Protein AF-0000000074094609 (afdb_homodimer)

Sequence (442 aa):
MKEGEVKQEKQNAVTAPESVFFVTTCVHSQVLPESFWPDLRCIIVVLEESEKDVGSSDGMRRSVQTSELLQYRSTAVVPERIRRLIHAYESRNFSEFGRVVMAESNQLHAVCMDSFPPLKYMSDASWQVIRVVDEFNAEDRIRAAYTFDAGPNACIFLEEKNVPVFLEQLCRQFVVAPEIVTSLSSSGDVRLSTLVAPPKSTFSVRNIIVSRVGGSPRVVGMKEGEVKQEKQNAVTAPESVFFVTTCVHSQVLPESFWPDLRCIIVVLEESEKDVGSSDGMRRSVQTSELLQYRSTAVVPERIRRLIHAYESRNFSEFGRVVMAESNQLHAVCMDSFPPLKYMSDASWQVIRVVDEFNAEDRIRAAYTFDAGPNACIFLEEKNVPVFLEQLCRQFVVAPEIVTSLSSSGDVRLSTLVAPPKSTFSVRNIIVSRVGGSPRVVG

Foldseek 3Di:
DPPPPPPPPPPPLPQQLFLVCLLCVLCVVPQAALVQAVQKKKKKFAFDFDDFPDDSVVLSVQLVPFFPLSVCCSPPPSVVLSVQLSVCSNVVVVQSNQVSSQVSQVVSQVSQCRGVVHGDAADPVLVLVVVLQPVVCPPPRRAKHWHDGSHHMIMIMGGNVCQQVSVLSVLQAAPEDPVQVVVCVVVVRYPPPPSPDDHPDDTHTPHMDMDRPNDDPPPPD/DPPDPPPPPPPPLPALAWLVCLLCVLCVVPQAALVQAVQKKKKKFAFDFDDFPDDPVVLSVQLVPFFPLRVCCSPPPSVVLSVQLSVCSNVVVVQSNQVSSQVSQVVSQVSQCRGVVHGDAADPVLVLVVVLQPVVCPPPRRAKHWHGTSHHMIMIMGGNVCQQVSVLSVLQAAPEDPVQVVVCVVVVRYPPPPSPDDHPDDTHTPHMDMDRPNDDPPPPD

Nearest PDB structures (foldseek):
  3f0n-assembly1_B  TM=8.708E-01  e=5.123E-19  Mus musculus
  3d4j-assembly1_A  TM=8.518E-01  e=7.035E-19  Homo sapiens
  3d4j-assembly1_B  TM=8.523E-01  e=1.413E-18  Homo sapiens
  6n10-assembly1_A-2  TM=8.580E-01  e=4.629E-17  Arabidopsis thaliana
  1fi4-assembly1_A-2  TM=7.997E-01  e=1.615E-15  Saccharomyces cerevisiae

Organism: Heligmosomoides polygyrus (NCBI:txid6339)

Radius of gyration: 24.65 Å; Cα contacts (8 Å, |Δi|>4): 682; chains: 2; bounding box: 65×79×46 Å

InterPro domains:
  IPR036554 GHMP kinase, C-terminal domain superfamily [G3DSA:3.30.70.890] (33-220)
  IPR036554 GHMP kinase, C-terminal domain superfamily [SSF55060] (40-219)
  IPR041431 Mvd1, C-terminal [PF18376] (42-220)

Structure (mmCIF, N/CA/C/O backbone):
data_AF-0000000074094609-model_v1
#
loop_
_entity.id
_entity.type
_entity.pdbx_description
1 polymer 'MDD_C domain-containing protein'
#
loop_
_atom_site.group_PDB
_atom_site.id
_atom_site.type_symbol
_atom_site.label_atom_id
_atom_site.label_alt_id
_atom_site.label_comp_id
_atom_site.label_asym_id
_atom_site.label_entity_id
_atom_site.label_seq_id
_atom_site.pdbx_PDB_ins_code
_atom_site.Cartn_x
_atom_site.Cartn_y
_atom_site.Cartn_z
_atom_site.occupancy
_atom_site.B_iso_o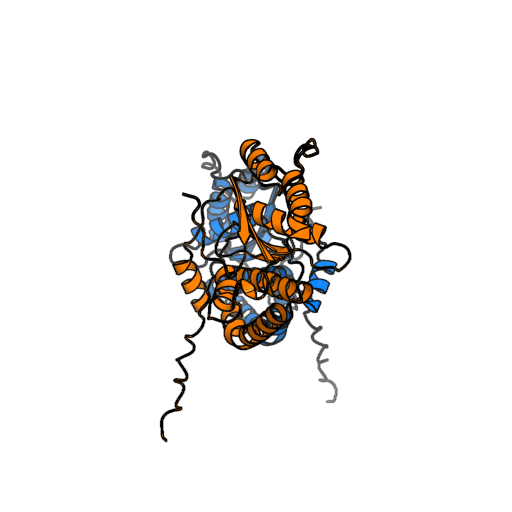r_equiv
_atom_site.auth_seq_id
_atom_site.auth_comp_id
_atom_site.auth_asym_id
_atom_site.auth_atom_id
_atom_site.pdbx_PDB_model_num
ATOM 1 N N . MET A 1 1 ? -34.438 -42.5 12.367 1 21.5 1 MET A N 1
ATOM 2 C CA . MET A 1 1 ? -34.562 -41.5 11.297 1 21.5 1 MET A CA 1
ATOM 3 C C . MET A 1 1 ? -33.875 -40.188 11.672 1 21.5 1 MET A C 1
ATOM 5 O O . MET A 1 1 ? -33.969 -39.219 10.945 1 21.5 1 MET A O 1
ATOM 9 N N . LYS A 1 2 ? -33.781 -39.844 12.961 1 30.11 2 LYS A N 1
ATOM 10 C CA . LYS A 1 2 ? -33.438 -38.594 13.625 1 30.11 2 LYS A CA 1
ATOM 11 C C . LYS A 1 2 ? -32 -38.188 13.273 1 30.11 2 LYS A C 1
ATOM 13 O O . LYS A 1 2 ? -31.453 -37.25 13.883 1 30.11 2 LYS A O 1
ATOM 18 N N . GLU A 1 3 ? -31.188 -38.938 1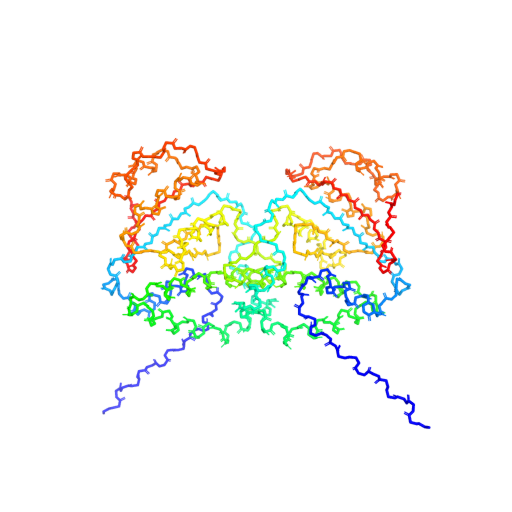2.727 1 24.72 3 GLU A N 1
ATOM 19 C CA . GLU A 1 3 ? -29.719 -38.969 12.773 1 24.72 3 GLU A CA 1
ATOM 20 C C . GLU A 1 3 ? -29.109 -37.781 12.023 1 24.72 3 GLU A C 1
ATOM 22 O O . GLU A 1 3 ? -27.891 -37.625 12.008 1 24.72 3 GLU A O 1
ATOM 27 N N . GLY A 1 4 ? -29.766 -37.312 11.031 1 28.28 4 GLY A N 1
ATOM 28 C CA . GLY A 1 4 ? -29.094 -36.594 9.969 1 28.28 4 GLY A CA 1
ATOM 29 C C . GLY A 1 4 ? -28.656 -35.188 10.391 1 28.28 4 GLY A C 1
ATOM 30 O O . GLY A 1 4 ? -28.5 -34.312 9.547 1 28.28 4 GLY A O 1
ATOM 31 N N . GLU A 1 5 ? -28.781 -34.781 11.617 1 27.95 5 GLU A N 1
ATOM 32 C CA . GLU A 1 5 ? -28.594 -33.375 11.969 1 27.95 5 GLU A CA 1
ATOM 33 C C . GLU A 1 5 ? -27.172 -32.906 11.688 1 27.95 5 GLU A C 1
ATOM 35 O O . GLU A 1 5 ? -26.25 -33.219 12.445 1 27.95 5 GLU A O 1
ATOM 40 N N . VAL A 1 6 ? -26.688 -33 10.477 1 30.77 6 VAL A N 1
ATOM 41 C CA . VAL A 1 6 ? -25.375 -32.5 10.125 1 30.77 6 VAL A CA 1
ATOM 42 C C . VAL A 1 6 ? -25.156 -31.125 10.773 1 30.77 6 VAL A C 1
ATOM 44 O O . VAL A 1 6 ? -26 -30.234 10.656 1 30.77 6 VAL A O 1
ATOM 47 N N . LYS A 1 7 ? -24.344 -31.062 11.828 1 30.17 7 LYS A N 1
ATOM 48 C CA . LYS A 1 7 ? -23.844 -29.969 12.641 1 30.17 7 LYS A CA 1
ATOM 49 C C . LYS A 1 7 ? -23.469 -28.766 11.766 1 30.17 7 LYS A C 1
ATOM 51 O O . LYS A 1 7 ? -22.703 -28.906 10.82 1 30.17 7 LYS A O 1
ATOM 56 N N . GLN A 1 8 ? -24.344 -27.875 11.461 1 28.2 8 GLN A N 1
ATOM 57 C CA . GLN A 1 8 ? -24.125 -26.516 10.992 1 28.2 8 GLN A CA 1
ATOM 58 C C . GLN A 1 8 ? -22.938 -25.875 11.711 1 28.2 8 GLN A C 1
ATOM 60 O O . GLN A 1 8 ? -23.016 -25.562 12.898 1 28.2 8 GLN A O 1
ATOM 65 N N . GLU A 1 9 ? -21.797 -26.594 11.766 1 30.22 9 GLU A N 1
ATOM 66 C CA . GLU A 1 9 ? -20.625 -25.984 12.391 1 30.22 9 GLU A CA 1
ATOM 67 C C . GLU A 1 9 ? -20.609 -24.484 12.188 1 30.22 9 GLU A C 1
ATOM 69 O O . GLU A 1 9 ? -21 -23.984 11.125 1 30.22 9 GLU A O 1
ATOM 74 N N . LYS A 1 10 ? -20.766 -23.734 13.211 1 31.27 10 LYS A N 1
ATOM 75 C CA . LYS A 1 10 ? -20.516 -22.312 13.359 1 31.27 10 LYS A CA 1
ATOM 76 C C . LYS A 1 10 ? -19.375 -21.859 12.445 1 31.27 10 LYS A C 1
ATOM 78 O O . LYS A 1 10 ? -18.25 -22.344 12.562 1 31.27 10 LYS A O 1
ATOM 83 N N . GLN A 1 11 ? -19.531 -21.766 11.148 1 30.47 11 GLN A N 1
ATOM 84 C CA . GLN A 1 11 ? -18.641 -21.062 10.219 1 30.47 11 GLN A CA 1
ATOM 85 C C . GLN A 1 11 ? -17.922 -19.922 10.914 1 30.47 11 GLN A C 1
ATOM 87 O O . GLN A 1 11 ? -18.531 -18.938 11.336 1 30.47 11 GLN A O 1
ATOM 92 N N . ASN A 1 12 ? -17.062 -20.188 11.805 1 31.78 12 ASN A N 1
ATOM 93 C CA . ASN A 1 12 ? -16.172 -19.234 12.445 1 31.78 12 ASN A CA 1
ATOM 94 C C . ASN A 1 12 ? -15.945 -18 11.562 1 31.78 12 ASN A C 1
ATOM 96 O O . ASN A 1 12 ? -15.82 -18.125 10.344 1 31.78 12 ASN A O 1
ATOM 100 N N . ALA A 1 13 ? -16.469 -16.891 11.953 1 33.03 13 ALA A N 1
ATOM 101 C CA . ALA A 1 13 ? -16.172 -15.578 11.375 1 33.03 13 ALA A CA 1
ATOM 102 C C . ALA A 1 13 ? -14.75 -15.531 10.828 1 33.03 13 ALA A C 1
ATOM 104 O O . ALA A 1 13 ? -13.781 -15.656 11.578 1 33.03 13 ALA A O 1
ATOM 105 N N . VAL A 1 14 ? -14.445 -16.234 9.781 1 35.38 14 VAL A N 1
ATOM 106 C CA . VAL A 1 14 ? -13.211 -16.016 9.031 1 35.38 14 VAL A CA 1
ATOM 107 C C . VAL A 1 14 ? -12.734 -14.578 9.234 1 35.38 14 VAL A C 1
ATOM 109 O O . VAL A 1 14 ? -13.25 -13.656 8.602 1 35.38 14 VAL A O 1
ATOM 112 N N . THR A 1 15 ? -12.672 -14.102 10.383 1 35.25 15 THR A N 1
ATOM 113 C CA . THR A 1 15 ? -12.148 -12.758 10.625 1 35.25 15 THR A CA 1
ATOM 114 C C . THR A 1 15 ? -10.773 -12.594 9.984 1 35.25 15 THR A C 1
ATOM 116 O O . THR A 1 15 ? -10.367 -11.477 9.664 1 35.25 15 THR A O 1
ATOM 119 N N . ALA A 1 16 ? -9.719 -13.43 10.516 1 36.06 16 ALA A N 1
ATOM 120 C CA . ALA A 1 16 ? -8.344 -12.992 10.289 1 36.06 16 ALA A CA 1
ATOM 121 C C . ALA A 1 16 ? -7.961 -13.117 8.82 1 36.06 16 ALA A C 1
ATOM 123 O O . ALA A 1 16 ? -8.031 -14.203 8.242 1 36.06 16 ALA A O 1
ATOM 124 N N . PRO A 1 17 ? -7.918 -12.047 8.023 1 42.38 17 PRO A N 1
ATOM 125 C CA . PRO A 1 17 ? -7.676 -11.648 6.637 1 42.38 17 PRO A CA 1
ATOM 126 C C . PRO A 1 17 ? -6.41 -12.273 6.059 1 42.38 17 PRO A C 1
ATOM 128 O O . PRO A 1 17 ? -5.969 -11.898 4.973 1 42.38 17 PRO A O 1
ATOM 131 N N . GLU A 1 18 ? -5.629 -13.148 6.633 1 47.31 18 GLU A N 1
ATOM 132 C CA . GLU A 1 18 ? -4.391 -13.352 5.883 1 47.31 18 GLU A CA 1
ATOM 133 C C . GLU A 1 18 ? -4.664 -14.039 4.551 1 47.31 18 GLU A C 1
ATOM 135 O O . GLU A 1 18 ? -5.453 -14.977 4.48 1 47.31 18 GLU A O 1
ATOM 140 N N . SER A 1 19 ? -4.418 -13.43 3.496 1 51.69 19 SER A N 1
ATOM 141 C CA . SER A 1 19 ? -4.602 -13.852 2.111 1 51.69 19 SER A CA 1
ATOM 142 C C . SER A 1 19 ? -4.219 -15.32 1.922 1 51.69 19 SER A C 1
ATOM 144 O O . SER A 1 19 ? -4.953 -16.078 1.288 1 51.69 19 SER A O 1
ATOM 146 N N . VAL A 1 20 ? -2.938 -15.727 2.383 1 51.03 20 VAL A N 1
ATOM 147 C CA . VAL A 1 20 ? -2.543 -17.125 2.248 1 51.03 20 VAL A CA 1
ATOM 148 C C . VAL A 1 20 ? -3.51 -18.016 3.029 1 51.03 20 VAL A C 1
ATOM 150 O O . VAL A 1 20 ? -3.881 -19.094 2.568 1 51.03 20 VAL A O 1
ATOM 153 N N . PHE A 1 21 ? -3.975 -17.469 4.102 1 53.97 21 PHE A N 1
ATOM 154 C CA . PHE A 1 21 ? -4.906 -18.203 4.945 1 53.97 21 PHE A CA 1
ATOM 155 C C . PHE A 1 21 ? -6.246 -18.375 4.242 1 53.97 21 PHE A C 1
ATOM 157 O O . PHE A 1 21 ? -6.883 -19.422 4.355 1 53.97 21 PHE A O 1
ATOM 164 N N . PHE A 1 22 ? -6.527 -17.344 3.508 1 58.66 22 PHE A N 1
ATOM 165 C CA . PHE A 1 22 ? -7.762 -17.469 2.744 1 58.66 22 PHE A CA 1
ATOM 166 C C . PHE A 1 22 ? -7.668 -18.609 1.746 1 58.66 22 PHE A C 1
ATOM 168 O O . PHE A 1 22 ? -8.562 -19.469 1.684 1 58.66 22 PHE A O 1
ATOM 175 N N . VAL A 1 23 ? -6.559 -18.484 0.983 1 59.75 23 VAL A N 1
ATOM 176 C CA . VAL A 1 23 ? -6.375 -19.547 -0.005 1 59.75 23 VAL A CA 1
ATOM 177 C C . VAL A 1 23 ? -6.285 -20.906 0.697 1 59.75 23 VAL A C 1
ATOM 179 O O . VAL A 1 23 ? -6.934 -21.859 0.287 1 59.75 23 VAL A O 1
ATOM 182 N N . THR A 1 24 ? -5.367 -20.828 1.754 1 54.12 24 THR A N 1
ATOM 183 C CA . THR A 1 24 ? -5.16 -22.094 2.443 1 54.12 24 THR A CA 1
ATOM 184 C C . THR A 1 24 ? -6.426 -22.516 3.178 1 54.12 24 THR A C 1
ATOM 186 O O . THR A 1 24 ? -6.785 -23.703 3.178 1 54.12 24 THR A O 1
ATOM 189 N N . THR A 1 25 ? -6.938 -21.578 3.898 1 54.84 25 THR A N 1
ATOM 190 C CA . THR A 1 25 ? -8.172 -21.938 4.586 1 54.84 25 THR A CA 1
ATOM 191 C C . THR A 1 25 ? -9.227 -22.406 3.592 1 54.84 25 THR A C 1
ATOM 193 O O . THR A 1 25 ? -9.93 -23.391 3.844 1 54.84 25 THR A O 1
ATOM 196 N N . CYS A 1 26 ? -9.25 -21.672 2.557 1 54.88 26 CYS A N 1
ATOM 197 C CA . CYS A 1 26 ? -10.219 -22.094 1.545 1 54.88 26 CYS A CA 1
ATOM 198 C C . CYS A 1 26 ? -9.852 -23.453 0.972 1 54.88 26 CYS A C 1
ATOM 200 O O . CYS A 1 26 ? -10.719 -24.312 0.795 1 54.88 26 CYS A O 1
ATOM 202 N N . VAL A 1 27 ? -8.523 -23.578 0.78 1 53.06 27 VAL A N 1
ATOM 203 C CA . VAL A 1 27 ? -8.086 -24.859 0.211 1 53.06 27 VAL A CA 1
ATOM 204 C C . VAL A 1 27 ? -8.188 -25.953 1.262 1 53.06 27 VAL A C 1
ATOM 206 O O . VAL A 1 27 ? -8.578 -27.078 0.949 1 53.06 27 VAL A O 1
ATOM 209 N N . HIS A 1 28 ? -7.695 -25.672 2.498 1 48.56 28 HIS A N 1
ATOM 210 C CA . HIS A 1 28 ? -7.746 -26.688 3.537 1 48.56 28 HIS A CA 1
ATOM 211 C C . HIS A 1 28 ? -9.18 -26.938 3.986 1 48.56 28 HIS A C 1
ATOM 213 O O . HIS A 1 28 ? -9.508 -28.047 4.414 1 48.56 28 HIS A O 1
ATOM 219 N N . SER A 1 29 ? -9.883 -25.875 4.547 1 46.28 29 SER A N 1
ATOM 220 C CA . SER A 1 29 ? -11.234 -26.156 5.023 1 46.28 29 SER A CA 1
ATOM 221 C C . SER A 1 29 ? -11.93 -27.203 4.164 1 46.28 29 SER A C 1
ATOM 223 O O . SER A 1 29 ? -13.117 -27.469 4.332 1 46.28 29 SER A O 1
ATOM 225 N N . GLN A 1 30 ? -11.227 -28.312 3.846 1 45.16 30 GLN A N 1
ATOM 226 C CA . GLN A 1 30 ? -11.656 -29.578 3.264 1 45.16 30 GLN A CA 1
ATOM 227 C C . GLN A 1 30 ? -11.727 -29.5 1.741 1 45.16 30 GLN A C 1
ATOM 229 O O . GLN A 1 30 ? -12.055 -30.469 1.07 1 45.16 30 GLN A O 1
ATOM 234 N N . VAL A 1 31 ? -11.727 -28.406 1.126 1 46.69 31 VAL A N 1
ATOM 235 C CA . VAL A 1 31 ? -12.391 -28.516 -0.168 1 46.69 31 VAL A CA 1
ATOM 236 C C . VAL A 1 31 ? -11.406 -29.047 -1.213 1 46.69 31 VAL A C 1
ATOM 238 O O . VAL A 1 31 ? -11.805 -29.734 -2.15 1 46.69 31 VAL A O 1
ATOM 241 N N . LEU A 1 32 ? -10.203 -28.688 -1.271 1 53.97 32 LEU A N 1
ATOM 242 C CA . LEU A 1 32 ? -9.664 -29.109 -2.559 1 53.97 32 LEU A CA 1
ATOM 243 C C . LEU A 1 32 ? -8.461 -30.031 -2.371 1 53.97 32 LEU A C 1
ATOM 245 O O . LEU A 1 32 ? -7.359 -29.562 -2.074 1 53.97 32 LEU A O 1
ATOM 249 N N . PRO A 1 33 ? -8.609 -31.312 -2.049 1 58.59 33 PRO A N 1
ATOM 250 C CA . PRO A 1 33 ? -7.531 -32.312 -1.955 1 58.59 33 PRO A CA 1
ATOM 251 C C . PRO A 1 33 ? -6.457 -32.094 -3.023 1 58.59 33 PRO A C 1
ATOM 253 O O . PRO A 1 33 ? -6.75 -31.609 -4.117 1 58.59 33 PRO A O 1
ATOM 256 N N . GLU A 1 34 ? -5.113 -32.188 -2.576 1 61.53 34 GLU A N 1
ATOM 257 C CA . GLU A 1 34 ? -4.012 -32.125 -3.531 1 61.53 34 GLU A CA 1
ATOM 258 C C . GLU A 1 34 ? -4.34 -32.938 -4.797 1 61.53 34 GLU A C 1
ATOM 260 O O . GLU A 1 34 ? -3.932 -32.531 -5.895 1 61.53 34 GLU A O 1
ATOM 265 N N . SER A 1 35 ? -5.055 -33.969 -4.566 1 68.12 35 SER A N 1
ATOM 266 C CA . SER A 1 35 ? -5.363 -34.844 -5.676 1 68.12 35 SER A CA 1
ATOM 267 C C . SER A 1 35 ? -6.254 -34.156 -6.707 1 68.12 35 SER A C 1
ATOM 269 O O . SER A 1 35 ? -6.328 -34.594 -7.859 1 68.12 35 SER A O 1
ATOM 271 N N . PHE A 1 36 ? -6.824 -33.094 -6.262 1 74.62 36 PHE A N 1
ATOM 272 C CA . PHE A 1 36 ? -7.766 -32.469 -7.184 1 74.62 36 PHE A CA 1
ATOM 273 C C . PHE A 1 36 ? -7.027 -31.719 -8.273 1 74.62 36 PHE A C 1
ATOM 275 O O . PHE A 1 36 ? -7.496 -31.641 -9.414 1 74.62 36 PHE A O 1
ATOM 282 N N . TRP A 1 37 ? -5.902 -31.156 -7.938 1 86.5 37 TRP A N 1
ATOM 283 C CA . TRP A 1 37 ? -5.098 -30.391 -8.891 1 86.5 37 TRP A CA 1
ATOM 284 C C . TRP A 1 37 ? -3.623 -30.766 -8.773 1 86.5 37 TRP A C 1
ATOM 286 O O . TRP A 1 37 ? -2.811 -29.953 -8.305 1 86.5 37 TRP A O 1
ATOM 296 N N . PRO A 1 38 ? -3.295 -31.906 -9.234 1 87.5 38 PRO A N 1
ATOM 297 C CA . PRO A 1 38 ? -1.969 -32.5 -8.992 1 87.5 38 PRO A CA 1
ATOM 298 C C . PRO A 1 38 ? -0.845 -31.656 -9.609 1 87.5 38 PRO A C 1
ATOM 300 O O . PRO A 1 38 ? 0.295 -31.703 -9.141 1 87.5 38 PRO A O 1
ATOM 303 N N . ASP A 1 39 ? -1.138 -30.875 -10.625 1 92.38 39 ASP A N 1
ATOM 304 C CA . ASP A 1 39 ? -0.096 -30.125 -11.328 1 92.38 39 ASP A CA 1
ATOM 305 C C . ASP A 1 39 ? 0.079 -28.734 -10.734 1 92.38 39 ASP A C 1
ATOM 307 O O . ASP A 1 39 ? 0.93 -27.953 -11.188 1 92.38 39 ASP A O 1
ATOM 311 N N . LEU A 1 40 ? -0.682 -28.406 -9.734 1 91.88 40 LEU A N 1
ATOM 312 C CA . LEU A 1 40 ? -0.553 -27.109 -9.094 1 91.88 40 LEU A CA 1
ATOM 313 C C . LEU A 1 40 ? 0.641 -27.078 -8.141 1 91.88 40 LEU A C 1
ATOM 315 O O . LEU A 1 40 ? 0.841 -28.016 -7.363 1 91.88 40 LEU A O 1
ATOM 319 N N . ARG A 1 41 ? 1.459 -26.047 -8.312 1 90.25 41 ARG A N 1
ATOM 320 C CA . ARG A 1 41 ? 2.646 -25.859 -7.484 1 90.25 41 ARG A CA 1
ATOM 321 C C . ARG A 1 41 ? 2.605 -24.516 -6.766 1 90.25 41 ARG A C 1
ATOM 323 O O . ARG A 1 41 ? 1.857 -23.625 -7.16 1 90.25 41 ARG A O 1
ATOM 330 N N . CYS A 1 42 ? 3.354 -24.453 -5.711 1 90.69 42 CYS A N 1
ATOM 331 C CA . CYS A 1 42 ? 3.564 -23.219 -4.961 1 90.69 42 CYS A CA 1
ATOM 332 C C . CYS A 1 42 ? 5.051 -22.938 -4.793 1 90.69 42 CYS A C 1
ATOM 334 O O . CYS A 1 42 ? 5.816 -23.812 -4.391 1 90.69 42 CYS A O 1
ATOM 336 N N 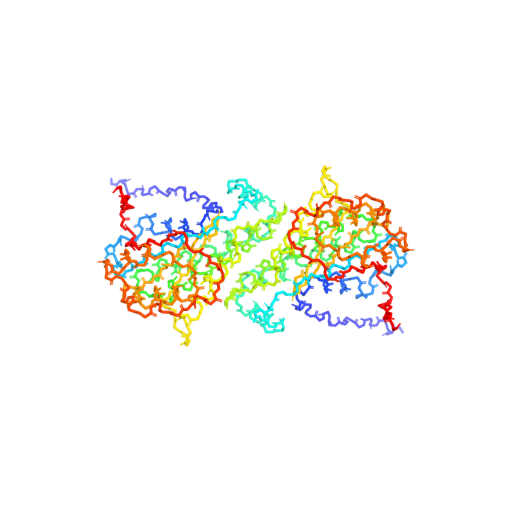. ILE A 1 43 ? 5.441 -21.75 -5.145 1 92.31 43 ILE A N 1
ATOM 337 C CA . ILE A 1 43 ? 6.801 -21.281 -4.906 1 92.31 43 ILE A CA 1
ATOM 338 C C . ILE A 1 43 ? 6.793 -20.234 -3.783 1 92.31 43 ILE A C 1
ATOM 340 O O . ILE A 1 43 ? 6.133 -19.203 -3.887 1 92.31 43 ILE A O 1
ATOM 344 N N . ILE A 1 44 ? 7.469 -20.531 -2.74 1 91.94 44 ILE A N 1
ATOM 345 C CA . ILE A 1 44 ? 7.648 -19.547 -1.671 1 91.94 44 ILE A CA 1
ATOM 346 C C . ILE A 1 44 ? 8.953 -18.781 -1.885 1 91.94 44 ILE A C 1
ATOM 348 O O . ILE A 1 44 ? 10.023 -19.391 -1.966 1 91.94 44 ILE A O 1
ATOM 352 N N . VAL A 1 45 ? 8.844 -17.547 -2.031 1 93.75 45 VAL A N 1
ATOM 353 C CA . VAL A 1 45 ? 10.008 -16.672 -2.166 1 93.75 45 VAL A CA 1
ATOM 354 C C . VAL A 1 45 ? 10.234 -15.914 -0.86 1 93.75 45 VAL A C 1
ATOM 356 O O . VAL A 1 45 ? 9.477 -15.008 -0.519 1 93.75 45 VAL A O 1
ATOM 359 N N . VAL A 1 46 ? 11.266 -16.281 -0.19 1 92.62 46 VAL A N 1
ATOM 360 C CA . VAL A 1 46 ? 11.617 -15.641 1.072 1 92.62 46 VAL A CA 1
ATOM 361 C C . VAL A 1 46 ? 12.531 -14.453 0.808 1 92.62 46 VAL A C 1
ATOM 363 O O . VAL A 1 46 ? 13.656 -14.617 0.341 1 92.62 46 VAL A O 1
ATOM 366 N N . LEU A 1 47 ? 12.023 -13.289 1.08 1 92.31 47 LEU A N 1
ATOM 367 C CA . LEU A 1 47 ? 12.734 -12.047 0.805 1 92.31 47 LEU A CA 1
ATOM 368 C C . LEU A 1 47 ? 13.461 -11.547 2.053 1 92.31 47 LEU A C 1
ATOM 370 O O . LEU A 1 47 ? 13.188 -12.016 3.162 1 92.31 47 LEU A O 1
ATOM 374 N N . GLU A 1 48 ? 14.391 -10.703 1.761 1 80.94 48 GLU A N 1
ATOM 375 C CA . GLU A 1 48 ? 15.102 -10.109 2.887 1 80.94 48 GLU A CA 1
ATOM 376 C C . GLU A 1 48 ? 14.172 -9.258 3.742 1 80.94 48 GLU A C 1
ATOM 378 O O . GLU A 1 48 ? 13.375 -8.477 3.217 1 80.94 48 GLU A O 1
ATOM 383 N N . GLU A 1 49 ? 14.133 -9.734 4.988 1 65.38 49 GLU A N 1
ATOM 384 C CA . GLU A 1 49 ? 13.172 -9.156 5.93 1 65.38 49 GLU A CA 1
ATOM 385 C C . GLU A 1 49 ? 13.492 -7.691 6.219 1 65.38 49 GLU A C 1
ATOM 387 O O . GLU A 1 49 ? 14.664 -7.316 6.316 1 65.38 49 GLU A O 1
ATOM 392 N N . SER A 1 50 ? 12.57 -6.91 5.887 1 60.66 50 SER A N 1
ATOM 393 C CA . SER A 1 50 ? 12.617 -5.605 6.535 1 60.66 50 SER A CA 1
ATOM 394 C C . SER A 1 50 ? 11.781 -5.594 7.812 1 60.66 50 SER A C 1
ATOM 396 O O . SER A 1 50 ? 10.883 -6.422 7.98 1 60.66 50 SER A O 1
ATOM 398 N N . GLU A 1 51 ? 12.305 -5.109 8.961 1 54.91 51 GLU A N 1
ATOM 399 C CA . GLU A 1 51 ? 11.625 -5.023 10.25 1 54.91 51 GLU A CA 1
ATOM 400 C C . GLU A 1 51 ? 10.156 -4.641 10.078 1 54.91 51 GLU A C 1
ATOM 402 O O . GLU A 1 51 ? 9.844 -3.697 9.352 1 54.91 51 GLU A O 1
ATOM 407 N N . LYS A 1 52 ? 9.25 -5.699 10.461 1 60.94 52 LYS A N 1
ATOM 408 C CA . LYS A 1 52 ? 7.832 -5.367 10.547 1 60.94 52 LYS A CA 1
ATOM 409 C C . LYS A 1 52 ? 7.582 -4.277 11.578 1 60.94 52 LYS A C 1
ATOM 411 O O . LYS A 1 52 ? 8.156 -4.309 12.672 1 60.94 52 LYS A O 1
ATOM 416 N N . ASP A 1 53 ? 6.906 -3.285 11.125 1 61.94 53 ASP A N 1
ATOM 417 C CA . ASP A 1 53 ? 6.59 -2.225 12.078 1 61.94 53 ASP A CA 1
ATOM 418 C C . ASP A 1 53 ? 5.621 -2.721 13.148 1 61.94 53 ASP A C 1
ATOM 420 O O . ASP A 1 53 ? 5.758 -2.381 14.328 1 61.94 53 ASP A O 1
ATOM 424 N N . VAL A 1 54 ? 4.586 -3.59 12.82 1 74.56 54 VAL A N 1
ATOM 425 C CA . VAL A 1 54 ? 3.525 -4.039 13.711 1 74.56 54 VAL A CA 1
ATOM 426 C C . VAL A 1 54 ? 3.256 -5.527 13.484 1 74.56 54 VAL A C 1
ATOM 428 O O . VAL A 1 54 ? 3.24 -5.996 12.344 1 74.56 54 VAL A O 1
ATOM 431 N N . GLY A 1 55 ? 3.199 -6.238 14.672 1 81.44 55 GLY A N 1
ATOM 432 C CA . GLY A 1 55 ? 2.838 -7.645 14.57 1 81.44 55 GLY A CA 1
ATOM 433 C C . GLY A 1 55 ? 1.49 -7.867 13.914 1 81.44 55 GLY A C 1
ATOM 434 O O . GLY A 1 55 ? 0.617 -7 13.961 1 81.44 55 GLY A O 1
ATOM 435 N N . SER A 1 56 ? 1.286 -8.984 13.383 1 80.06 56 SER A N 1
ATOM 436 C CA . SER A 1 56 ? 0.088 -9.297 12.609 1 80.06 56 SER A CA 1
ATOM 437 C C . SER A 1 56 ? -1.162 -9.234 13.484 1 80.06 56 SER A C 1
ATOM 439 O O . SER A 1 56 ? -2.178 -8.664 13.078 1 80.06 56 SER A O 1
ATOM 441 N N . SER A 1 57 ? -1.147 -9.82 14.617 1 81.5 57 SER A N 1
ATOM 442 C CA . SER A 1 57 ? -2.32 -9.828 15.484 1 81.5 57 SER A CA 1
ATOM 443 C C . SER A 1 57 ? -2.762 -8.414 15.836 1 81.5 57 SER A C 1
ATOM 445 O O . SER A 1 57 ? -3.945 -8.086 15.742 1 81.5 57 SER A O 1
ATOM 447 N N . ASP A 1 58 ? -1.822 -7.625 16.219 1 89.62 58 ASP A N 1
ATOM 448 C CA . ASP A 1 58 ? -2.123 -6.234 16.547 1 89.62 58 ASP A CA 1
ATOM 449 C C . ASP A 1 58 ? -2.584 -5.465 15.312 1 89.62 58 ASP A C 1
ATOM 451 O O . ASP A 1 58 ? -3.496 -4.637 15.398 1 89.62 58 ASP A O 1
ATOM 455 N N . GLY A 1 59 ? -1.964 -5.766 14.258 1 91.25 59 GLY A N 1
ATOM 456 C CA . GLY A 1 59 ? -2.357 -5.137 13.008 1 91.25 59 GLY A CA 1
ATOM 457 C C . GLY A 1 59 ? -3.785 -5.457 12.602 1 91.25 59 GLY A C 1
ATOM 458 O O . GLY A 1 59 ? -4.535 -4.562 12.203 1 91.25 59 GLY A O 1
ATOM 459 N N . MET A 1 60 ? -4.109 -6.66 12.82 1 87.94 60 MET A N 1
ATOM 460 C CA . MET A 1 60 ? -5.465 -7.086 12.484 1 87.94 60 MET A CA 1
ATOM 461 C C . MET A 1 60 ? -6.488 -6.414 13.383 1 87.94 60 MET A C 1
ATOM 463 O O . MET A 1 60 ? -7.535 -5.961 12.914 1 87.94 60 MET A O 1
ATOM 467 N N . ARG A 1 61 ? -6.215 -6.406 14.578 1 92.31 61 ARG A N 1
ATOM 468 C CA . ARG A 1 61 ? -7.117 -5.742 15.516 1 92.31 61 ARG A CA 1
ATOM 469 C C . ARG A 1 61 ? -7.312 -4.277 15.133 1 92.31 61 ARG A C 1
ATOM 471 O O . ARG A 1 61 ? -8.438 -3.771 15.164 1 92.31 61 ARG A O 1
ATOM 478 N N . ARG A 1 62 ? -6.242 -3.625 14.844 1 93.88 62 ARG A N 1
ATOM 479 C CA . ARG A 1 62 ? -6.305 -2.23 14.414 1 93.88 62 ARG A CA 1
ATOM 480 C C . ARG A 1 62 ? -7.172 -2.078 13.172 1 93.88 62 ARG A C 1
ATOM 482 O O . ARG A 1 62 ? -7.988 -1.16 13.086 1 93.88 62 ARG A O 1
ATOM 489 N N . SER A 1 63 ? -6.969 -2.963 12.266 1 94.5 63 SER A N 1
ATOM 490 C CA . SER A 1 63 ? -7.738 -2.91 11.023 1 94.5 63 SER A CA 1
ATOM 491 C C . SER A 1 63 ? -9.227 -3.111 11.289 1 94.5 63 SER A C 1
ATOM 493 O O . SER A 1 63 ? -10.062 -2.387 10.742 1 94.5 63 SER A O 1
ATOM 495 N N . VAL A 1 64 ? -9.539 -4.078 12.109 1 93.06 64 VAL A N 1
ATOM 496 C CA . VAL A 1 64 ? -10.938 -4.355 12.438 1 93.06 64 VAL A CA 1
ATOM 497 C C . VAL A 1 64 ? -11.57 -3.119 13.07 1 93.06 64 VAL A C 1
ATOM 499 O O . VAL A 1 64 ? -12.719 -2.785 12.773 1 93.06 64 VAL A O 1
ATOM 502 N N . GLN A 1 65 ? -10.836 -2.416 13.797 1 94.75 65 GLN A N 1
ATOM 503 C CA . GLN A 1 65 ? -11.359 -1.287 14.555 1 94.75 65 GLN A CA 1
ATOM 504 C C . GLN A 1 65 ? -11.461 -0.035 13.688 1 94.75 65 GLN A C 1
ATOM 506 O O . GLN A 1 65 ? -12.305 0.825 13.922 1 94.75 65 GLN A O 1
ATOM 511 N N . THR A 1 66 ? -10.648 0.067 12.648 1 96.44 66 THR A N 1
ATOM 512 C CA . THR A 1 66 ? -10.508 1.41 12.094 1 96.44 66 THR A CA 1
ATOM 513 C C . THR A 1 66 ? -10.766 1.405 10.594 1 96.44 66 THR A C 1
ATOM 515 O O . THR A 1 66 ? -11.008 2.457 10 1 96.44 66 THR A O 1
ATOM 518 N N . SER A 1 67 ? -10.648 0.306 9.953 1 95.88 67 SER A N 1
ATOM 519 C CA . SER A 1 67 ? -10.758 0.27 8.492 1 95.88 67 SER A CA 1
ATOM 520 C C . SER A 1 67 ? -12.211 0.142 8.055 1 95.88 67 SER A C 1
ATOM 522 O O . SER A 1 67 ? -12.852 -0.887 8.289 1 95.88 67 SER A O 1
ATOM 524 N N . GLU A 1 68 ? -12.719 1.081 7.371 1 94.25 68 GLU A N 1
ATOM 525 C CA . GLU A 1 68 ? -14.07 1.038 6.809 1 94.25 68 GLU A CA 1
ATOM 526 C C . GLU A 1 68 ? -14.156 0.041 5.656 1 94.25 68 GLU A C 1
ATOM 528 O O . GLU A 1 68 ? -15.195 -0.587 5.445 1 94.25 68 GLU A O 1
ATOM 533 N N . LEU A 1 69 ? -13.078 -0.074 4.969 1 96.44 69 LEU A N 1
ATOM 534 C CA . LEU A 1 69 ? -13.047 -0.979 3.824 1 96.44 69 LEU A CA 1
ATOM 535 C C . LEU A 1 69 ? -13.109 -2.434 4.277 1 96.44 69 LEU A C 1
ATOM 537 O O . LEU A 1 69 ? -13.68 -3.279 3.592 1 96.44 69 LEU A O 1
ATOM 541 N N . LEU A 1 70 ? -12.484 -2.678 5.438 1 95.31 70 LEU A N 1
ATOM 542 C CA . LEU A 1 70 ? -12.516 -4.039 5.965 1 95.31 70 LEU A CA 1
ATOM 543 C C . LEU A 1 70 ? -13.945 -4.469 6.277 1 95.31 70 LEU A C 1
ATOM 545 O O . LEU A 1 70 ? -14.336 -5.605 5.988 1 95.31 70 LEU A O 1
ATOM 549 N N . GLN A 1 71 ? -14.711 -3.627 6.82 1 90.88 71 GLN A N 1
ATOM 550 C CA . GLN A 1 71 ? -16.094 -3.932 7.141 1 90.88 71 GLN A CA 1
ATOM 551 C C . GLN A 1 71 ? -16.891 -4.262 5.883 1 90.88 71 GLN A C 1
ATOM 553 O O . GLN A 1 71 ? -17.656 -5.234 5.855 1 90.88 71 GLN A O 1
ATOM 558 N N . TYR A 1 72 ? -16.703 -3.502 4.906 1 93.75 72 TYR A N 1
ATOM 559 C CA . TYR A 1 72 ? -17.391 -3.709 3.639 1 93.75 72 TYR A CA 1
ATOM 560 C C . TYR A 1 72 ? -16.969 -5.027 2.996 1 93.75 72 TYR A C 1
ATOM 562 O O . TYR A 1 72 ? -17.828 -5.828 2.596 1 93.75 72 TYR A O 1
ATOM 570 N N . ARG A 1 73 ? -15.695 -5.262 2.891 1 93.56 73 ARG A N 1
ATOM 571 C CA . ARG A 1 73 ? -15.25 -6.438 2.148 1 93.56 73 ARG A CA 1
ATOM 572 C C . ARG A 1 73 ? -15.695 -7.723 2.838 1 93.56 73 ARG A C 1
ATOM 574 O O . ARG A 1 73 ? -16.016 -8.711 2.174 1 93.56 73 ARG A O 1
ATOM 581 N N . SER A 1 74 ? -15.75 -7.73 4.164 1 89.31 74 SER A N 1
ATOM 582 C CA . SER A 1 74 ? -16.094 -8.938 4.91 1 89.31 74 SER A CA 1
ATOM 583 C C . SER A 1 74 ? -17.516 -9.398 4.582 1 89.31 74 SER A C 1
ATOM 585 O O . SER A 1 74 ? -17.781 -10.602 4.555 1 89.31 74 SER A O 1
ATOM 587 N N . THR A 1 75 ? -18.359 -8.5 4.227 1 88.88 75 THR A N 1
ATOM 588 C CA . THR A 1 75 ? -19.75 -8.844 4.02 1 88.88 75 THR A CA 1
ATOM 589 C C . THR A 1 75 ? -20.094 -8.852 2.531 1 88.88 75 THR A C 1
ATOM 591 O O . THR A 1 75 ? -20.891 -9.68 2.074 1 88.88 75 THR A O 1
ATOM 594 N N . ALA A 1 76 ? -19.469 -8.023 1.812 1 90.94 76 ALA A N 1
ATOM 595 C CA . ALA A 1 76 ? -19.922 -7.801 0.445 1 90.94 76 ALA A CA 1
ATOM 596 C C . ALA A 1 76 ? -19 -8.477 -0.564 1 90.94 76 ALA A C 1
ATOM 598 O O . ALA A 1 76 ? -19.438 -8.852 -1.657 1 90.94 76 ALA A O 1
ATOM 599 N N . VAL A 1 77 ? -17.781 -8.68 -0.236 1 92.5 77 VAL A N 1
ATOM 600 C CA . VAL A 1 77 ? -16.797 -9.07 -1.253 1 92.5 77 VAL A CA 1
ATOM 601 C C . VAL A 1 77 ? -16.359 -10.508 -1.018 1 92.5 77 VAL A C 1
ATOM 603 O O . VAL A 1 77 ? -16.422 -11.344 -1.926 1 92.5 77 VAL A O 1
ATOM 606 N N . VAL A 1 78 ? -16.062 -10.875 0.185 1 89.19 78 VAL A N 1
ATOM 607 C CA . VAL A 1 78 ? -15.344 -12.094 0.528 1 89.19 78 VAL A CA 1
ATOM 608 C C . VAL A 1 78 ? -16.203 -13.312 0.188 1 89.19 78 VAL A C 1
ATOM 610 O O . VAL A 1 78 ? -15.711 -14.273 -0.414 1 89.19 78 VAL A O 1
ATOM 613 N N . PRO A 1 79 ? -17.531 -13.297 0.529 1 86.19 79 PRO A N 1
ATOM 614 C CA . PRO A 1 79 ? -18.328 -14.492 0.234 1 86.19 79 PRO A CA 1
ATOM 615 C C . PRO A 1 79 ? -18.328 -14.844 -1.251 1 86.19 79 PRO A C 1
ATOM 617 O O . PRO A 1 79 ? -18.188 -16.016 -1.608 1 86.19 79 PRO A O 1
ATOM 620 N N . GLU A 1 80 ? -18.438 -13.891 -2.082 1 90.44 80 GLU A N 1
ATOM 621 C CA . GLU A 1 80 ? -18.422 -14.141 -3.52 1 90.44 80 GLU A CA 1
ATOM 622 C C . GLU A 1 80 ? -17.031 -14.594 -3.986 1 90.44 80 GLU A C 1
ATOM 624 O O . GLU A 1 80 ? -16.922 -15.469 -4.855 1 90.44 80 GLU A O 1
ATOM 629 N N . ARG A 1 81 ? -15.992 -14.062 -3.502 1 90.75 81 ARG A N 1
ATOM 630 C CA . ARG A 1 81 ? -14.633 -14.438 -3.871 1 90.75 81 ARG A CA 1
ATOM 631 C C . ARG A 1 81 ? -14.344 -15.891 -3.49 1 90.75 81 ARG A C 1
ATOM 633 O O . ARG A 1 81 ? -13.672 -16.609 -4.234 1 90.75 81 ARG A O 1
ATOM 640 N N . ILE A 1 82 ? -14.859 -16.25 -2.35 1 86.62 82 ILE A N 1
ATOM 641 C CA . ILE A 1 82 ? -14.688 -17.625 -1.898 1 86.62 82 ILE A CA 1
ATOM 642 C C . ILE A 1 82 ? -15.359 -18.578 -2.881 1 86.62 82 ILE A C 1
ATOM 644 O O . ILE A 1 82 ? -14.766 -19.578 -3.285 1 86.62 82 ILE A O 1
ATOM 648 N N . ARG A 1 83 ? -16.547 -18.281 -3.244 1 88 83 ARG A N 1
ATOM 649 C CA . ARG A 1 83 ? -17.281 -19.109 -4.195 1 88 83 ARG A CA 1
ATOM 650 C C . ARG A 1 83 ? -16.531 -19.203 -5.523 1 88 83 ARG A C 1
ATOM 652 O O . ARG A 1 83 ? -16.375 -20.297 -6.078 1 88 83 ARG A O 1
ATOM 659 N N . ARG A 1 84 ? -16.031 -18.109 -5.996 1 91.94 84 ARG A N 1
ATOM 660 C CA . ARG A 1 84 ? -15.312 -18.062 -7.262 1 91.94 84 ARG A CA 1
ATOM 661 C C . ARG A 1 84 ? -14.023 -18.875 -7.184 1 91.94 84 ARG A C 1
ATOM 663 O O . ARG A 1 84 ? -13.664 -19.562 -8.141 1 91.94 84 ARG A O 1
ATOM 670 N N . LEU A 1 85 ? -13.367 -18.797 -6.102 1 90.38 85 LEU A N 1
ATOM 671 C CA . LEU A 1 85 ? -12.109 -19.516 -5.922 1 90.38 85 LEU A CA 1
ATOM 672 C C . LEU A 1 85 ? -12.336 -21.031 -5.918 1 90.38 85 LEU A C 1
ATOM 674 O O . LEU A 1 85 ? -11.609 -21.766 -6.578 1 90.38 85 LEU A O 1
ATOM 678 N N . ILE A 1 86 ? -13.297 -21.422 -5.148 1 85.31 86 ILE A N 1
ATOM 679 C CA . ILE A 1 86 ? -13.625 -22.844 -5.059 1 85.31 86 ILE A CA 1
ATOM 680 C C . ILE A 1 86 ? -13.969 -23.391 -6.441 1 85.31 86 ILE A C 1
ATOM 682 O O . ILE A 1 86 ? -13.477 -24.438 -6.848 1 85.31 86 ILE A O 1
ATOM 686 N N . HIS A 1 87 ? -14.805 -22.672 -7.113 1 90 87 HIS A N 1
ATOM 687 C CA . HIS A 1 87 ? -15.203 -23.109 -8.453 1 90 87 HIS A CA 1
ATOM 688 C C . HIS A 1 87 ? -14 -23.172 -9.391 1 90 87 HIS A C 1
ATOM 690 O O . HIS A 1 87 ? -13.875 -24.125 -10.164 1 90 87 HIS A O 1
ATOM 696 N N . ALA A 1 88 ? -13.148 -22.188 -9.367 1 92.25 88 ALA A N 1
ATOM 697 C CA . ALA A 1 88 ? -11.961 -22.156 -10.211 1 92.25 88 ALA A CA 1
ATOM 698 C C . ALA A 1 88 ? -11.039 -23.328 -9.906 1 92.25 88 ALA A C 1
ATOM 700 O O . ALA A 1 88 ? -10.461 -23.922 -10.812 1 92.25 88 ALA A O 1
ATOM 701 N N . TYR A 1 89 ? -10.883 -23.641 -8.641 1 88.5 89 TYR A N 1
ATOM 702 C CA . TYR A 1 89 ? -10.039 -24.75 -8.211 1 88.5 89 TYR A CA 1
ATOM 703 C C . TYR A 1 89 ? -10.609 -26.078 -8.68 1 88.5 89 TYR A C 1
ATOM 705 O O . TYR A 1 89 ? -9.891 -26.891 -9.266 1 88.5 89 TYR A O 1
ATOM 713 N N . GLU A 1 90 ? -11.898 -26.297 -8.484 1 85.38 90 GLU A N 1
ATOM 714 C CA . GLU A 1 90 ? -12.57 -27.531 -8.852 1 85.38 90 GLU A CA 1
ATOM 715 C C . GLU A 1 90 ? -12.539 -27.75 -10.359 1 85.38 90 GLU A C 1
ATOM 717 O O . GLU A 1 90 ? -12.461 -28.891 -10.828 1 85.38 90 GLU A O 1
ATOM 722 N N . SER A 1 91 ? -12.633 -26.703 -11.055 1 91.44 91 SER A N 1
ATOM 723 C CA . SER A 1 91 ? -12.648 -26.797 -12.508 1 91.44 91 SER A CA 1
ATOM 724 C C . SER A 1 91 ? -11.242 -26.703 -13.078 1 91.44 91 SER A C 1
ATOM 726 O O . SER A 1 91 ? -11.055 -26.703 -14.297 1 91.44 91 SER A O 1
ATOM 728 N N . ARG A 1 92 ? -10.258 -26.5 -12.281 1 91.69 92 ARG A N 1
ATOM 729 C CA . ARG A 1 92 ? -8.852 -26.359 -12.664 1 91.69 92 ARG A CA 1
ATOM 730 C C . ARG A 1 92 ? -8.672 -25.219 -13.664 1 91.69 92 ARG A C 1
ATOM 732 O O . ARG A 1 92 ? -7.953 -25.375 -14.656 1 91.69 92 ARG A O 1
ATOM 739 N N . ASN A 1 93 ? -9.445 -24.203 -13.5 1 94.06 93 ASN A N 1
ATOM 740 C CA . ASN A 1 93 ? -9.312 -22.969 -14.25 1 94.06 93 ASN A CA 1
ATOM 741 C C . ASN A 1 93 ? -8.258 -22.047 -13.633 1 94.06 93 ASN A C 1
ATOM 743 O O . ASN A 1 93 ? -8.57 -21.234 -12.758 1 94.06 93 ASN A O 1
ATOM 747 N N . PHE A 1 94 ? -7.043 -22.156 -14.109 1 95.5 94 PHE A N 1
ATOM 748 C CA . PHE A 1 94 ? -5.953 -21.438 -13.461 1 95.5 94 PHE A CA 1
ATOM 749 C C . PHE A 1 94 ? -6.125 -19.938 -13.625 1 95.5 94 PHE A C 1
ATOM 751 O O . PHE A 1 94 ? -5.805 -19.156 -12.719 1 95.5 94 PHE A O 1
ATOM 758 N N . SER A 1 95 ? -6.594 -19.562 -14.789 1 96.06 95 SER A N 1
ATOM 759 C CA . SER A 1 95 ? -6.746 -18.125 -15.039 1 96.06 95 SER A CA 1
ATOM 760 C C . SER A 1 95 ? -7.656 -17.484 -13.992 1 96.06 95 SER A C 1
ATOM 762 O O . SER A 1 95 ? -7.289 -16.484 -13.375 1 96.06 95 SER A O 1
ATOM 764 N N . GLU A 1 96 ? -8.773 -18.078 -13.789 1 94.88 96 GLU A N 1
ATOM 765 C CA . GLU A 1 96 ? -9.703 -17.547 -12.797 1 94.88 96 GLU A CA 1
ATOM 766 C C . GLU A 1 96 ? -9.164 -17.734 -11.383 1 94.88 96 GLU A C 1
ATOM 768 O O . GLU A 1 96 ? -9.289 -16.828 -10.547 1 94.88 96 GLU A O 1
ATOM 773 N N . PHE A 1 97 ? -8.578 -18.859 -11.086 1 93.44 97 PHE A N 1
ATOM 774 C CA . PHE A 1 97 ? -7.949 -19.125 -9.797 1 93.44 97 PHE A CA 1
ATOM 775 C C . PHE A 1 97 ? -6.918 -18.062 -9.469 1 93.44 97 PHE A C 1
ATOM 777 O O . PHE A 1 97 ? -6.969 -17.453 -8.398 1 93.44 97 PHE A O 1
ATOM 784 N N . GLY A 1 98 ? -6.055 -17.812 -10.469 1 95.75 98 GLY A N 1
ATOM 785 C CA . GLY A 1 98 ? -5 -16.828 -10.281 1 95.75 98 GLY A CA 1
ATOM 786 C C . GLY A 1 98 ? -5.523 -15.414 -10.078 1 95.75 98 GLY A C 1
ATOM 787 O O . GLY A 1 98 ? -5.023 -14.68 -9.234 1 95.75 98 GLY A O 1
ATOM 788 N N . ARG A 1 99 ? -6.512 -15.078 -10.852 1 95.5 99 ARG A N 1
ATOM 789 C CA . ARG A 1 99 ? -7.102 -13.75 -10.75 1 95.5 99 ARG A CA 1
ATOM 790 C C . ARG A 1 99 ? -7.656 -13.5 -9.352 1 95.5 99 ARG A C 1
ATOM 792 O O . ARG A 1 99 ? -7.406 -12.453 -8.75 1 95.5 99 ARG A O 1
ATOM 799 N N . VAL A 1 100 ? -8.367 -14.445 -8.828 1 94.31 100 VAL A N 1
ATOM 800 C CA . VAL A 1 100 ? -9 -14.305 -7.52 1 94.31 100 VAL A CA 1
ATOM 801 C C . VAL A 1 100 ? -7.926 -14.25 -6.434 1 94.31 100 VAL A C 1
ATOM 803 O O . VAL A 1 100 ? -7.996 -13.422 -5.523 1 94.31 100 VAL A O 1
ATOM 806 N N . VAL A 1 101 ? -6.922 -15.086 -6.547 1 94.06 101 VAL A N 1
ATOM 807 C CA . VAL A 1 101 ? -5.848 -15.156 -5.559 1 94.06 101 VAL A CA 1
ATOM 808 C C . VAL A 1 101 ? -5.121 -13.82 -5.488 1 94.06 101 VAL A C 1
ATOM 810 O O . VAL A 1 101 ? -4.91 -13.273 -4.398 1 94.06 101 VAL A O 1
ATOM 813 N N . MET A 1 102 ? -4.801 -13.281 -6.598 1 96.31 102 MET A N 1
ATOM 814 C CA . MET A 1 102 ? -4.047 -12.031 -6.625 1 96.31 102 MET A CA 1
ATOM 815 C C . MET A 1 102 ? -4.906 -10.867 -6.16 1 96.31 102 MET A C 1
ATOM 817 O O . MET A 1 102 ? -4.449 -10.016 -5.395 1 96.31 102 MET A O 1
ATOM 821 N N . ALA A 1 103 ? -6.117 -10.844 -6.668 1 95.5 103 ALA A N 1
ATOM 822 C CA . ALA A 1 103 ? -7.027 -9.781 -6.254 1 95.5 103 ALA A CA 1
ATOM 823 C C . ALA A 1 103 ? -7.238 -9.797 -4.742 1 95.5 103 ALA A C 1
ATOM 825 O O . ALA A 1 103 ? -7.328 -8.742 -4.109 1 95.5 103 ALA A O 1
ATOM 826 N N . GLU A 1 104 ? -7.359 -10.992 -4.195 1 93.75 104 GLU A N 1
ATOM 827 C CA . GLU A 1 104 ? -7.512 -11.125 -2.748 1 93.75 104 GLU A CA 1
ATOM 828 C C . GLU A 1 104 ? -6.285 -10.594 -2.012 1 93.75 104 GLU A C 1
ATOM 830 O O . GLU A 1 104 ? -6.414 -9.906 -0.997 1 93.75 104 GLU A O 1
ATOM 835 N N . SER A 1 105 ? -5.137 -10.945 -2.518 1 94.81 105 SER A N 1
ATOM 836 C CA . SER A 1 105 ? -3.891 -10.453 -1.937 1 94.81 105 SER A CA 1
ATOM 837 C C . SER A 1 105 ? -3.84 -8.93 -1.946 1 94.81 105 SER A C 1
ATOM 839 O O . SER A 1 105 ? -3.574 -8.305 -0.917 1 94.81 105 SER A O 1
ATOM 841 N N . ASN A 1 106 ? -4.145 -8.367 -3.094 1 96.44 106 ASN A N 1
ATOM 842 C CA . ASN A 1 106 ? -4.129 -6.914 -3.229 1 96.44 106 ASN A CA 1
ATOM 843 C C . ASN A 1 106 ? -5.09 -6.25 -2.244 1 96.44 106 ASN A C 1
ATOM 845 O O . ASN A 1 106 ? -4.738 -5.262 -1.599 1 96.44 106 ASN A O 1
ATOM 849 N N . GLN A 1 107 ? -6.258 -6.793 -2.17 1 96 107 GLN A N 1
ATOM 850 C CA . GLN A 1 107 ? -7.289 -6.156 -1.359 1 96 107 GLN A CA 1
ATOM 851 C C . GLN A 1 107 ? -6.992 -6.305 0.129 1 96 107 GLN A C 1
ATOM 853 O O . GLN A 1 107 ? -7.289 -5.41 0.921 1 96 107 GLN A O 1
ATOM 858 N N . LEU A 1 108 ? -6.445 -7.422 0.495 1 93.75 108 LEU A N 1
ATOM 859 C CA . LEU A 1 108 ? -6.023 -7.586 1.882 1 93.75 108 LEU A CA 1
ATOM 860 C C . LEU A 1 108 ? -5.047 -6.484 2.285 1 93.75 108 LEU A C 1
ATOM 862 O O . LEU A 1 108 ? -5.199 -5.875 3.346 1 93.75 108 LEU A O 1
ATOM 866 N N . HIS A 1 109 ? -4.129 -6.23 1.479 1 95.38 109 HIS A N 1
ATOM 867 C CA . HIS A 1 109 ? -3.143 -5.203 1.799 1 95.38 109 HIS A CA 1
ATOM 868 C C . HIS A 1 109 ? -3.73 -3.807 1.646 1 95.38 109 HIS A C 1
ATOM 870 O O . HIS A 1 109 ? -3.295 -2.867 2.318 1 95.38 109 HIS A O 1
ATOM 876 N N . ALA A 1 110 ? -4.742 -3.664 0.793 1 97 110 ALA A N 1
ATOM 877 C CA . ALA A 1 110 ? -5.488 -2.412 0.728 1 97 110 ALA A CA 1
ATOM 878 C C . ALA A 1 110 ? -6.148 -2.094 2.068 1 97 110 ALA A C 1
ATOM 880 O O . ALA A 1 110 ? -6.09 -0.957 2.541 1 97 110 ALA A O 1
ATOM 881 N N . VAL A 1 111 ? -6.719 -3.076 2.641 1 96.44 111 VAL A N 1
ATOM 882 C CA . VAL A 1 111 ? -7.375 -2.898 3.934 1 96.44 111 VAL A CA 1
ATOM 883 C C . VAL A 1 111 ? -6.34 -2.521 4.988 1 96.44 111 VAL A C 1
ATOM 885 O O . VAL A 1 111 ? -6.613 -1.705 5.875 1 96.44 111 VAL A O 1
ATOM 888 N N . CYS A 1 112 ? -5.195 -3.145 4.945 1 95.56 112 CYS A N 1
ATOM 889 C CA . CYS A 1 112 ? -4.109 -2.771 5.844 1 95.56 112 CYS A CA 1
ATOM 890 C C . CYS A 1 112 ? -3.732 -1.306 5.664 1 95.56 112 CYS A C 1
ATOM 892 O O . CYS A 1 112 ? -3.545 -0.584 6.648 1 95.56 112 CYS A O 1
ATOM 894 N N . MET A 1 113 ? -3.676 -0.853 4.441 1 96.88 113 MET A N 1
ATOM 895 C CA . MET A 1 113 ? -3.359 0.535 4.113 1 96.88 113 MET A CA 1
ATOM 896 C C . MET A 1 113 ? -4.453 1.474 4.609 1 96.88 113 MET A C 1
ATOM 898 O O . MET A 1 113 ? -4.176 2.615 4.984 1 96.88 113 MET A O 1
ATOM 902 N N . ASP A 1 114 ? -5.645 1.013 4.602 1 97.31 114 ASP A N 1
ATOM 903 C CA . ASP A 1 114 ? -6.805 1.803 5.004 1 97.31 114 ASP A CA 1
ATOM 904 C C . ASP A 1 114 ? -6.902 1.909 6.523 1 97.31 114 ASP A C 1
ATOM 906 O O . ASP A 1 114 ? -7.691 2.695 7.047 1 97.31 114 ASP A O 1
ATOM 910 N N . SER A 1 115 ? -6.172 1.162 7.254 1 97.06 115 SER A N 1
ATOM 911 C CA . SER A 1 115 ? -6.184 1.203 8.711 1 97.06 115 SER A CA 1
ATOM 912 C C . SER A 1 115 ? -5.621 2.521 9.234 1 97.06 115 SER A C 1
ATOM 914 O O . SER A 1 115 ? -5.008 3.281 8.484 1 97.06 115 SER A O 1
ATOM 916 N N . PHE A 1 116 ? -5.867 2.799 10.508 1 95.31 116 PHE A N 1
ATOM 917 C CA . PHE A 1 116 ? -5.418 4.059 11.086 1 95.31 116 PHE A CA 1
ATOM 918 C C . PHE A 1 116 ? -4.762 3.828 12.445 1 95.31 116 PHE A C 1
ATOM 920 O O . PHE A 1 116 ? -5.43 3.443 13.406 1 95.31 116 PHE A O 1
ATOM 927 N N . PRO A 1 117 ? -3.418 4.066 12.602 1 94.81 117 PRO A N 1
ATOM 928 C CA . PRO A 1 117 ? -2.467 4.355 11.523 1 94.81 117 PRO A CA 1
ATOM 929 C C . PRO A 1 117 ? -2.346 3.211 10.516 1 94.81 117 PRO A C 1
ATOM 931 O O . PRO A 1 117 ? -2.668 2.064 10.844 1 94.81 117 PRO A O 1
ATOM 934 N N . PRO A 1 118 ? -1.945 3.555 9.305 1 96.75 118 PRO A N 1
ATOM 935 C CA . PRO A 1 118 ? -1.873 2.516 8.273 1 96.75 118 PRO A CA 1
ATOM 936 C C . PRO A 1 118 ? -0.786 1.481 8.555 1 96.75 118 PRO A C 1
ATOM 938 O O . PRO A 1 118 ? 0.176 1.77 9.273 1 96.75 118 PRO A O 1
ATOM 941 N N . LEU A 1 119 ? -0.967 0.302 7.98 1 94.81 119 LEU A N 1
ATOM 942 C CA . LEU A 1 119 ? -0.059 -0.825 8.172 1 94.81 119 LEU A CA 1
ATOM 943 C C . LEU A 1 119 ? 0.663 -1.162 6.867 1 94.81 119 LEU A C 1
ATOM 945 O O . LEU A 1 119 ? 0.032 -1.278 5.816 1 94.81 119 LEU A O 1
ATOM 949 N N . LYS A 1 120 ? 1.918 -1.269 6.98 1 93.06 120 LYS A N 1
ATOM 950 C CA . LYS A 1 120 ? 2.752 -1.65 5.844 1 93.06 120 LYS A CA 1
ATOM 951 C C . LYS A 1 120 ? 3.363 -3.033 6.051 1 93.06 120 LYS A C 1
ATOM 953 O O . LYS A 1 120 ? 4.242 -3.209 6.898 1 93.06 120 LYS A O 1
ATOM 958 N N . TYR A 1 121 ? 3.014 -3.967 5.211 1 90.25 121 TYR A N 1
ATOM 959 C CA . TYR A 1 121 ? 3.568 -5.309 5.336 1 90.25 121 TYR A CA 1
ATOM 960 C C . TYR A 1 121 ? 4.422 -5.664 4.125 1 90.25 121 TYR A C 1
ATOM 962 O O . TYR A 1 121 ? 5.398 -6.406 4.238 1 90.25 121 TYR A O 1
ATOM 970 N N . MET A 1 122 ? 4.121 -5.156 3.027 1 91.88 122 MET A N 1
ATOM 971 C CA . MET A 1 122 ? 4.863 -5.438 1.804 1 91.88 122 MET A CA 1
ATOM 972 C C . MET A 1 122 ? 6.07 -4.512 1.677 1 91.88 122 MET A C 1
ATOM 974 O O . MET A 1 122 ? 6.016 -3.354 2.092 1 91.88 122 MET A O 1
ATOM 978 N N . SER A 1 123 ? 7.09 -4.969 1.103 1 90.81 123 SER A N 1
ATOM 979 C CA . SER A 1 123 ? 8.312 -4.211 0.858 1 90.81 123 SER A CA 1
ATOM 980 C C . SER A 1 123 ? 8.477 -3.896 -0.624 1 90.81 123 SER A C 1
ATOM 982 O O . SER A 1 123 ? 7.688 -4.348 -1.454 1 90.81 123 SER A O 1
ATOM 984 N N . ASP A 1 124 ? 9.5 -3.1 -0.906 1 90.38 124 ASP A N 1
ATOM 985 C CA . ASP A 1 124 ? 9.812 -2.85 -2.311 1 90.38 124 ASP A CA 1
ATOM 986 C C . ASP A 1 124 ? 10.148 -4.148 -3.039 1 90.38 124 ASP A C 1
ATOM 988 O O . ASP A 1 124 ? 9.844 -4.297 -4.227 1 90.38 124 ASP A O 1
ATOM 992 N N . ALA A 1 125 ? 10.789 -5.023 -2.34 1 92.75 125 ALA A N 1
ATOM 993 C CA . ALA A 1 125 ? 11.078 -6.328 -2.93 1 92.75 125 ALA A CA 1
ATOM 994 C C . ALA A 1 125 ? 9.789 -7.094 -3.225 1 92.75 125 ALA A C 1
ATOM 996 O O . ALA A 1 125 ? 9.703 -7.812 -4.223 1 92.75 125 ALA A O 1
ATOM 997 N N . SER A 1 126 ? 8.773 -7.004 -2.348 1 94.44 126 SER A N 1
ATOM 998 C CA . SER A 1 126 ? 7.469 -7.598 -2.611 1 94.44 126 SER A CA 1
ATOM 999 C C . SER A 1 126 ? 6.879 -7.074 -3.916 1 94.44 126 SER A C 1
ATOM 1001 O O . SER A 1 126 ? 6.375 -7.852 -4.73 1 94.44 126 SER A O 1
ATOM 1003 N N . TRP A 1 127 ? 7.004 -5.793 -4.082 1 94.5 127 TRP A N 1
ATOM 1004 C CA . TRP A 1 127 ? 6.48 -5.156 -5.289 1 94.5 127 TRP A CA 1
ATOM 1005 C C . TRP A 1 127 ? 7.234 -5.629 -6.523 1 94.5 127 TRP A C 1
ATOM 1007 O O . TRP A 1 127 ? 6.656 -5.746 -7.605 1 94.5 127 TRP A O 1
ATOM 1017 N N . GLN A 1 128 ? 8.492 -5.859 -6.352 1 94.5 128 GLN A N 1
ATOM 1018 C CA . GLN A 1 128 ? 9.258 -6.41 -7.469 1 94.5 128 GLN A CA 1
ATOM 1019 C C . GLN A 1 128 ? 8.727 -7.781 -7.879 1 94.5 128 GLN A C 1
ATOM 1021 O O . GLN A 1 128 ? 8.695 -8.109 -9.062 1 94.5 128 GLN A O 1
ATOM 1026 N N . VAL A 1 129 ? 8.32 -8.586 -6.926 1 96.38 129 VAL A N 1
ATOM 1027 C CA . VAL A 1 129 ? 7.727 -9.883 -7.238 1 96.38 129 VAL A CA 1
ATOM 1028 C C . VAL A 1 129 ? 6.453 -9.688 -8.055 1 96.38 129 VAL A C 1
ATOM 1030 O O . VAL A 1 129 ? 6.227 -10.391 -9.039 1 96.38 129 VAL A O 1
ATOM 1033 N N . ILE A 1 130 ? 5.625 -8.75 -7.633 1 96.69 130 ILE A N 1
ATOM 1034 C CA . ILE A 1 130 ? 4.402 -8.445 -8.367 1 96.69 130 ILE A CA 1
ATOM 1035 C C . ILE A 1 130 ? 4.742 -8.102 -9.812 1 96.69 130 ILE A C 1
ATOM 1037 O O . ILE A 1 130 ? 4.094 -8.578 -10.742 1 96.69 130 ILE A O 1
ATOM 1041 N N . ARG A 1 131 ? 5.758 -7.324 -9.984 1 94.5 131 ARG A N 1
ATOM 1042 C CA . ARG A 1 131 ? 6.168 -6.926 -11.328 1 94.5 131 ARG A CA 1
ATOM 1043 C C . ARG A 1 131 ? 6.598 -8.141 -12.148 1 94.5 131 ARG A C 1
ATOM 1045 O O . ARG A 1 131 ? 6.25 -8.25 -13.328 1 94.5 131 ARG A O 1
ATOM 1052 N N . VAL A 1 132 ? 7.363 -8.977 -11.586 1 95 132 VAL A N 1
ATOM 1053 C CA . VAL A 1 132 ? 7.828 -10.18 -12.273 1 95 132 VAL A CA 1
ATOM 1054 C C . VAL A 1 132 ? 6.633 -11.023 -12.703 1 95 132 VAL A C 1
ATOM 1056 O O . VAL A 1 132 ? 6.578 -11.5 -13.836 1 95 132 VAL A O 1
ATOM 1059 N N . VAL A 1 133 ? 5.664 -11.219 -11.82 1 97.31 133 VAL A N 1
ATOM 1060 C CA . VAL A 1 133 ? 4.488 -12.023 -12.117 1 97.31 133 VAL A CA 1
ATOM 1061 C C . VAL A 1 133 ? 3.67 -11.359 -13.219 1 97.31 133 VAL A C 1
ATOM 1063 O O . VAL A 1 133 ? 3.193 -12.023 -14.141 1 97.31 133 VAL A O 1
ATOM 1066 N N . ASP A 1 134 ? 3.531 -10.039 -13.062 1 94.88 134 ASP A N 1
ATOM 1067 C CA . ASP A 1 134 ? 2.787 -9.305 -14.078 1 94.88 134 ASP A CA 1
ATOM 1068 C C . ASP A 1 134 ? 3.438 -9.453 -15.453 1 94.88 134 ASP A C 1
ATOM 1070 O O . ASP A 1 134 ? 2.744 -9.625 -16.453 1 94.88 134 ASP A O 1
ATOM 1074 N N . GLU A 1 135 ? 4.711 -9.344 -15.5 1 93.06 135 GLU A N 1
ATOM 1075 C CA . GLU A 1 135 ? 5.441 -9.516 -16.75 1 93.06 135 GLU A CA 1
ATOM 1076 C C . GLU A 1 135 ? 5.289 -10.938 -17.281 1 93.06 135 GLU A C 1
ATOM 1078 O O . GLU A 1 135 ? 5.156 -11.141 -18.5 1 93.06 135 GLU A O 1
ATOM 1083 N N . PHE A 1 136 ? 5.379 -11.859 -16.422 1 95.25 136 PHE A N 1
ATOM 1084 C CA . PHE A 1 136 ? 5.238 -13.258 -16.812 1 95.25 136 PHE A CA 1
ATOM 1085 C C . PHE A 1 136 ? 3.852 -13.523 -17.391 1 95.25 136 PHE A C 1
ATOM 1087 O O . PHE A 1 136 ? 3.699 -14.344 -18.297 1 95.25 136 PHE A O 1
ATOM 1094 N N . ASN A 1 137 ? 2.82 -12.852 -16.766 1 96.5 137 ASN A N 1
ATOM 1095 C CA . ASN A 1 137 ? 1.437 -13 -17.203 1 96.5 137 ASN A CA 1
ATOM 1096 C C . ASN A 1 137 ? 1.142 -12.141 -18.422 1 96.5 137 ASN A C 1
ATOM 1098 O O . ASN A 1 137 ? -0.007 -12.047 -18.859 1 96.5 137 ASN A O 1
ATOM 1102 N N . ALA A 1 138 ? 2.15 -11.648 -19.062 1 78.44 138 ALA A N 1
ATOM 1103 C CA . ALA A 1 138 ? 1.979 -10.75 -20.203 1 78.44 138 ALA A CA 1
ATOM 1104 C C . ALA A 1 138 ? 1.186 -11.422 -21.312 1 78.44 138 ALA A C 1
ATOM 1106 O O . ALA A 1 138 ? 1.082 -12.648 -21.359 1 78.44 138 ALA A O 1
ATOM 1107 N N . GLU A 1 139 ? 0.274 -10.75 -22.078 1 71.5 139 GLU A N 1
ATOM 1108 C CA . GLU A 1 139 ? -0.567 -11.133 -23.219 1 71.5 139 GLU A CA 1
ATOM 1109 C C . GLU A 1 139 ? -1.861 -11.789 -22.75 1 71.5 139 GLU A C 1
ATOM 1111 O O . GLU A 1 139 ? -2.338 -12.75 -23.359 1 71.5 139 GLU A O 1
ATOM 1116 N N . ASP A 1 140 ? -2.266 -11.484 -21.625 1 66.06 140 ASP A N 1
ATOM 1117 C CA . ASP A 1 140 ? -3.625 -11.68 -21.125 1 66.06 140 ASP A CA 1
ATOM 1118 C C . ASP A 1 140 ? -3.834 -13.117 -20.656 1 66.06 140 ASP A C 1
ATOM 1120 O O . ASP A 1 140 ? -4.953 -13.633 -20.703 1 66.06 140 ASP A O 1
ATOM 1124 N N . ARG A 1 141 ? -2.717 -13.75 -20.438 1 87.19 141 ARG A N 1
ATOM 1125 C CA . ARG A 1 141 ? -2.898 -15.07 -19.844 1 87.19 141 ARG A CA 1
ATOM 1126 C C . ARG A 1 141 ? -2.285 -15.133 -18.453 1 87.19 141 ARG A C 1
ATOM 1128 O O . ARG A 1 141 ? -1.092 -14.875 -18.281 1 87.19 141 ARG A O 1
ATOM 1135 N N . ILE A 1 142 ? -3.123 -15.453 -17.453 1 96.31 142 ILE A N 1
ATOM 1136 C CA . ILE A 1 142 ? -2.633 -15.633 -16.094 1 96.31 142 ILE A CA 1
ATOM 1137 C C . ILE A 1 142 ? -2.049 -17.031 -15.938 1 96.31 142 ILE A C 1
ATOM 1139 O O . ILE A 1 142 ? -2.771 -18.031 -16.047 1 96.31 142 ILE A O 1
ATOM 1143 N N . ARG A 1 143 ? -0.726 -17.094 -15.758 1 96.62 143 ARG A N 1
ATOM 1144 C CA . ARG A 1 143 ? -0.019 -18.359 -15.633 1 96.62 143 ARG A CA 1
ATOM 1145 C C . ARG A 1 143 ? 0.685 -18.469 -14.281 1 96.62 143 ARG A C 1
ATOM 1147 O O . ARG A 1 143 ? 1.131 -19.547 -13.891 1 96.62 143 ARG A O 1
ATOM 1154 N N . ALA A 1 144 ? 0.769 -17.375 -13.594 1 97.5 144 ALA A N 1
ATOM 1155 C CA . ALA A 1 144 ? 1.302 -17.297 -12.234 1 97.5 144 ALA A CA 1
ATOM 1156 C C . ALA A 1 144 ? 0.49 -16.344 -11.375 1 97.5 144 ALA A C 1
ATOM 1158 O O . ALA A 1 144 ? -0.015 -15.328 -11.875 1 97.5 144 ALA A O 1
ATOM 1159 N N . ALA A 1 145 ? 0.365 -16.688 -10.133 1 96.88 145 ALA A N 1
ATOM 1160 C CA . ALA A 1 145 ? -0.429 -15.852 -9.227 1 96.88 145 ALA A CA 1
ATOM 1161 C C . ALA A 1 145 ? 0.293 -15.648 -7.898 1 96.88 145 ALA A C 1
ATOM 1163 O O . ALA A 1 145 ? 0.638 -16.609 -7.215 1 96.88 145 ALA A O 1
ATOM 1164 N N . TYR A 1 146 ? 0.494 -14.391 -7.582 1 96.56 146 TYR A N 1
ATOM 1165 C CA . TYR A 1 146 ? 1.16 -14.086 -6.32 1 96.56 146 TYR A CA 1
ATOM 1166 C C . TYR A 1 146 ? 0.144 -13.867 -5.203 1 96.56 146 TYR A C 1
ATOM 1168 O O . TYR A 1 146 ? -0.99 -13.461 -5.461 1 96.56 146 TYR A O 1
ATOM 1176 N N . THR A 1 147 ? 0.595 -14.125 -4.023 1 95.19 147 THR A N 1
ATOM 1177 C CA . THR A 1 147 ? -0.112 -13.672 -2.832 1 95.19 147 THR A CA 1
ATOM 1178 C C . THR A 1 147 ? 0.867 -13.414 -1.689 1 95.19 147 THR A C 1
ATOM 1180 O O . THR A 1 147 ? 1.9 -14.078 -1.587 1 95.19 147 THR A O 1
ATOM 1183 N N . PHE A 1 148 ? 0.518 -12.43 -0.947 1 91.56 148 PHE A N 1
ATOM 1184 C CA . PHE A 1 148 ? 1.271 -12.039 0.24 1 91.56 148 PHE A CA 1
ATOM 1185 C C . PHE A 1 148 ? 0.399 -12.133 1.487 1 91.56 148 PHE A C 1
ATOM 1187 O O . PHE A 1 148 ? -0.783 -11.781 1.452 1 91.56 148 PHE A O 1
ATOM 1194 N N . ASP A 1 149 ? 0.995 -12.562 2.562 1 83.06 149 ASP A N 1
ATOM 1195 C CA . ASP A 1 149 ? 0.311 -12.5 3.852 1 83.06 149 ASP A CA 1
ATOM 1196 C C . ASP A 1 149 ? 0.744 -11.273 4.645 1 83.06 149 ASP A C 1
ATOM 1198 O O . ASP A 1 149 ? 0.959 -10.203 4.074 1 83.06 149 ASP A O 1
ATOM 1202 N N . ALA A 1 150 ? 0.811 -11.406 5.949 1 80.88 150 ALA A N 1
ATOM 1203 C CA . ALA A 1 150 ? 1.197 -10.266 6.77 1 80.88 150 ALA A CA 1
ATOM 1204 C C . ALA A 1 150 ? 2.715 -10.117 6.828 1 80.88 150 ALA A C 1
ATOM 1206 O O . ALA A 1 150 ? 3.301 -10.086 7.91 1 80.88 150 ALA A O 1
ATOM 1207 N N . GLY A 1 151 ? 3.309 -10.07 5.668 1 84.31 151 GLY A N 1
ATOM 1208 C CA . GLY A 1 151 ? 4.75 -9.922 5.531 1 84.31 151 GLY A CA 1
ATOM 1209 C C . GLY A 1 151 ? 5.199 -9.773 4.09 1 84.31 151 GLY A C 1
ATOM 1210 O O . GLY A 1 151 ? 4.375 -9.766 3.176 1 84.31 151 GLY A O 1
ATOM 1211 N N . PRO A 1 152 ? 6.465 -9.703 3.965 1 90.56 152 PRO A N 1
ATOM 1212 C CA . PRO A 1 152 ? 6.98 -9.375 2.633 1 90.56 152 PRO A CA 1
ATOM 1213 C C . PRO A 1 152 ? 7.168 -10.602 1.751 1 90.56 152 PRO A C 1
ATOM 1215 O O . PRO A 1 152 ? 7.355 -10.477 0.539 1 90.56 152 PRO A O 1
ATOM 1218 N N . ASN A 1 153 ? 7.141 -11.812 2.307 1 90.75 153 ASN A N 1
ATOM 1219 C CA . ASN A 1 153 ? 7.41 -13.031 1.541 1 90.75 153 ASN A CA 1
ATOM 1220 C C . ASN A 1 153 ? 6.27 -13.352 0.578 1 90.75 153 ASN A C 1
ATOM 1222 O O . ASN A 1 153 ? 5.098 -13.195 0.926 1 90.75 153 ASN A O 1
ATOM 1226 N N . ALA A 1 154 ? 6.641 -13.859 -0.537 1 94.31 154 ALA A N 1
ATOM 1227 C CA . ALA A 1 154 ? 5.637 -14.125 -1.566 1 94.31 154 ALA A CA 1
ATOM 1228 C C . ALA A 1 154 ? 5.375 -15.625 -1.698 1 94.31 154 ALA A C 1
ATOM 1230 O O . ALA A 1 154 ? 6.289 -16.438 -1.544 1 94.31 154 ALA A O 1
ATOM 1231 N N . CYS A 1 155 ? 4.207 -15.938 -1.885 1 92.94 155 CYS A N 1
ATOM 1232 C CA . CYS A 1 155 ? 3.789 -17.25 -2.367 1 92.94 155 CYS A CA 1
ATOM 1233 C C . CYS A 1 155 ? 3.252 -17.156 -3.789 1 92.94 155 CYS A C 1
ATOM 1235 O O . CYS A 1 155 ? 2.33 -16.391 -4.062 1 92.94 155 CYS A O 1
ATOM 1237 N N . ILE A 1 156 ? 3.826 -17.953 -4.672 1 95.44 156 ILE A N 1
ATOM 1238 C CA . ILE A 1 156 ? 3.441 -17.891 -6.074 1 95.44 156 ILE A CA 1
ATOM 1239 C C . ILE A 1 156 ? 2.867 -19.234 -6.504 1 95.44 156 ILE A C 1
ATOM 1241 O O . ILE A 1 156 ? 3.549 -20.266 -6.426 1 95.44 156 ILE A O 1
ATOM 1245 N N . PHE A 1 157 ? 1.657 -19.219 -6.977 1 93.88 157 PHE A N 1
ATOM 1246 C CA . PHE A 1 157 ? 1.021 -20.406 -7.52 1 93.88 157 PHE A CA 1
ATOM 1247 C C . PHE A 1 157 ? 1.185 -20.469 -9.031 1 93.88 157 PHE A C 1
ATOM 1249 O O . PHE A 1 157 ? 1.067 -19.453 -9.719 1 93.88 157 PHE A O 1
ATOM 1256 N N . LEU A 1 158 ? 1.403 -21.594 -9.516 1 95.75 158 LEU A N 1
ATOM 1257 C CA . LEU A 1 158 ? 1.475 -21.828 -10.953 1 95.75 158 LEU A CA 1
ATOM 1258 C C . LEU A 1 158 ? 1.408 -23.328 -11.266 1 95.75 158 LEU A C 1
ATOM 1260 O O . LEU A 1 158 ? 1.557 -24.156 -10.367 1 95.75 158 LEU A O 1
ATOM 1264 N N . GLU A 1 159 ? 1.081 -23.641 -12.43 1 95.25 159 GLU A N 1
ATOM 1265 C CA . GLU A 1 159 ? 1.099 -25.047 -12.844 1 95.25 159 GLU A CA 1
ATOM 1266 C C . GLU A 1 159 ? 2.525 -25.531 -13.047 1 95.25 159 GLU A C 1
ATOM 1268 O O . GLU A 1 159 ? 3.398 -24.781 -13.477 1 95.25 159 GLU A O 1
ATOM 1273 N N . GLU A 1 160 ? 2.732 -26.766 -12.859 1 93.62 160 GLU A N 1
ATOM 1274 C CA . GLU A 1 160 ? 4.035 -27.422 -12.852 1 93.62 160 GLU A CA 1
ATOM 1275 C C . GLU A 1 160 ? 4.82 -27.094 -14.125 1 93.62 160 GLU A C 1
ATOM 1277 O O . GLU A 1 160 ? 6.023 -26.859 -14.07 1 93.62 160 GLU A O 1
ATOM 1282 N N . LYS A 1 161 ? 4.168 -27.062 -15.258 1 93.44 161 LYS A N 1
ATOM 1283 C CA . LYS A 1 161 ? 4.824 -26.859 -16.547 1 93.44 161 LYS A CA 1
ATOM 1284 C C . LYS A 1 161 ? 5.477 -25.484 -16.609 1 93.44 161 LYS A C 1
ATOM 1286 O O . LYS A 1 161 ? 6.402 -25.266 -17.406 1 93.44 161 LYS A O 1
ATOM 1291 N N . ASN A 1 162 ? 5.027 -24.5 -15.773 1 94.56 162 ASN A N 1
ATOM 1292 C CA . ASN A 1 162 ? 5.508 -23.125 -15.844 1 94.56 162 ASN A CA 1
ATOM 1293 C C . ASN A 1 162 ? 6.609 -22.859 -14.82 1 94.56 162 ASN A C 1
ATOM 1295 O O . ASN A 1 162 ? 7.246 -21.812 -14.836 1 94.56 162 ASN A O 1
ATOM 1299 N N . VAL A 1 163 ? 6.941 -23.812 -13.945 1 93.38 163 VAL A N 1
ATOM 1300 C CA . VAL A 1 163 ? 7.836 -23.625 -12.812 1 93.38 163 VAL A CA 1
ATOM 1301 C C . VAL A 1 163 ? 9.242 -23.297 -13.312 1 93.38 163 VAL A C 1
ATOM 1303 O O . VAL A 1 163 ? 9.836 -22.297 -12.914 1 93.38 163 VAL A O 1
ATOM 1306 N N . PRO A 1 164 ? 9.82 -24.062 -14.258 1 91 164 PRO A N 1
ATOM 1307 C CA . PRO A 1 164 ? 11.203 -23.781 -14.656 1 91 164 PRO A CA 1
ATOM 1308 C C . PRO A 1 164 ? 11.367 -22.406 -15.289 1 91 164 PRO A C 1
ATOM 1310 O O . PRO A 1 164 ? 12.289 -21.656 -14.938 1 91 164 PRO A O 1
ATOM 1313 N N . VAL A 1 165 ? 10.43 -22.031 -16.172 1 91.5 165 VAL A N 1
ATOM 1314 C CA . VAL A 1 165 ? 10.547 -20.766 -16.891 1 91.5 165 VAL A CA 1
ATOM 1315 C C . VAL A 1 165 ? 10.344 -19.609 -15.906 1 91.5 165 VAL A C 1
ATOM 1317 O O . VAL A 1 165 ? 11.016 -18.578 -16 1 91.5 165 VAL A O 1
ATOM 1320 N N . PHE A 1 166 ? 9.445 -19.75 -14.992 1 94.25 166 PHE A N 1
ATOM 1321 C CA . PHE A 1 166 ? 9.195 -18.688 -14.016 1 94.25 166 PHE A CA 1
ATOM 1322 C C . PHE A 1 166 ? 10.406 -18.484 -13.117 1 94.25 166 PHE A C 1
ATOM 1324 O O . PHE A 1 166 ? 10.789 -17.359 -12.828 1 94.25 166 PHE A O 1
ATOM 1331 N N . LEU A 1 167 ? 10.953 -19.578 -12.641 1 92.44 167 LEU A N 1
ATOM 1332 C CA . LEU A 1 167 ? 12.117 -19.484 -11.766 1 92.44 167 LEU A CA 1
ATOM 1333 C C . LEU A 1 167 ? 13.289 -18.828 -12.477 1 92.44 167 LEU A C 1
ATOM 1335 O O . LEU A 1 167 ? 14.047 -18.062 -11.867 1 92.44 167 LEU A O 1
ATOM 1339 N N . GLU A 1 168 ? 13.422 -19.094 -13.719 1 89 168 GLU A N 1
ATOM 1340 C CA . GLU A 1 168 ? 14.461 -18.422 -14.492 1 89 168 GLU A CA 1
ATOM 1341 C C . GLU A 1 168 ? 14.242 -16.906 -14.516 1 89 168 GLU A C 1
ATOM 1343 O O . GLU A 1 168 ? 15.18 -16.141 -14.328 1 89 168 GLU A O 1
ATOM 1348 N N . GLN A 1 169 ? 13 -16.547 -14.758 1 91.12 169 GLN A N 1
ATOM 1349 C CA . GLN A 1 169 ? 12.672 -15.133 -14.781 1 91.12 169 GLN A CA 1
ATOM 1350 C C . GLN A 1 169 ? 12.914 -14.484 -13.414 1 91.12 169 GLN A C 1
ATOM 1352 O O . GLN A 1 169 ? 13.43 -13.367 -13.336 1 91.12 169 GLN A O 1
ATOM 1357 N N . LEU A 1 170 ? 12.492 -15.18 -12.43 1 92.81 170 LEU A N 1
ATOM 1358 C CA . LEU A 1 170 ? 12.695 -14.68 -11.07 1 92.81 170 LEU A CA 1
ATOM 1359 C C . LEU A 1 170 ? 14.18 -14.469 -10.781 1 92.81 170 LEU A C 1
ATOM 1361 O O . LEU A 1 170 ? 14.57 -13.438 -10.234 1 92.81 170 LEU A O 1
ATOM 1365 N N . CYS A 1 171 ? 15 -15.367 -11.219 1 88.62 171 CYS A N 1
ATOM 1366 C CA . CYS A 1 171 ? 16.438 -15.32 -10.961 1 88.62 171 CYS A CA 1
ATOM 1367 C C . CYS A 1 171 ? 17.094 -14.211 -11.773 1 88.62 171 CYS A C 1
ATOM 1369 O O . CYS A 1 171 ? 18.188 -13.742 -11.422 1 88.62 171 CYS A O 1
ATOM 1371 N N . ARG A 1 172 ? 16.5 -13.82 -12.836 1 88.88 172 ARG A N 1
ATOM 1372 C CA . ARG A 1 172 ? 17.031 -12.719 -13.633 1 88.88 172 ARG A CA 1
ATOM 1373 C C . ARG A 1 172 ? 16.703 -11.375 -12.984 1 88.88 172 ARG A C 1
ATOM 1375 O O . ARG A 1 172 ? 17.375 -10.375 -13.258 1 88.88 172 ARG A O 1
ATOM 1382 N N . GLN A 1 173 ? 15.742 -11.422 -12.156 1 92.19 173 GLN A N 1
ATOM 1383 C CA . GLN A 1 173 ? 15.242 -10.156 -11.633 1 92.19 173 GLN A CA 1
ATOM 1384 C C . GLN A 1 173 ? 15.75 -9.922 -10.211 1 92.19 173 GLN A C 1
ATOM 1386 O O . GLN A 1 173 ? 15.727 -8.789 -9.719 1 92.19 173 GLN A O 1
ATOM 1391 N N . PHE A 1 174 ? 16.188 -10.938 -9.555 1 92.81 174 PHE A N 1
ATOM 1392 C CA . PHE A 1 174 ? 16.625 -10.844 -8.164 1 92.81 174 PHE A CA 1
ATOM 1393 C C . PHE A 1 174 ? 18.062 -11.336 -8.023 1 92.81 174 PHE A C 1
ATOM 1395 O O . PHE A 1 174 ? 18.516 -12.156 -8.82 1 92.81 174 PHE A O 1
ATOM 1402 N N . VAL A 1 175 ? 18.719 -10.773 -7.039 1 90.5 175 VAL A N 1
ATOM 1403 C CA . VAL A 1 175 ? 19.984 -11.383 -6.617 1 90.5 175 VAL A CA 1
ATOM 1404 C C . VAL A 1 175 ? 19.703 -12.664 -5.836 1 90.5 175 VAL A C 1
ATOM 1406 O O . VAL A 1 175 ? 19.094 -12.617 -4.762 1 90.5 175 VAL A O 1
ATOM 1409 N N . VAL A 1 176 ? 20.109 -13.812 -6.383 1 87.88 176 VAL A N 1
ATOM 1410 C CA . VAL A 1 176 ? 19.906 -15.117 -5.762 1 87.88 176 VAL A CA 1
ATOM 1411 C C . VAL A 1 176 ? 21.25 -15.781 -5.504 1 87.88 176 VAL A C 1
ATOM 1413 O O . VAL A 1 176 ? 22.109 -15.828 -6.383 1 87.88 176 VAL A O 1
ATOM 1416 N N . ALA A 1 177 ? 21.391 -16.25 -4.301 1 84.12 177 ALA A N 1
ATOM 1417 C CA . ALA A 1 177 ? 22.641 -16.922 -3.959 1 84.12 177 ALA A CA 1
ATOM 1418 C C . ALA A 1 177 ? 22.875 -18.141 -4.859 1 84.12 177 ALA A C 1
ATOM 1420 O O . ALA A 1 177 ? 21.938 -18.859 -5.191 1 84.12 177 ALA A O 1
ATOM 1421 N N . PRO A 1 178 ? 24.109 -18.312 -5.172 1 82.69 178 PRO A N 1
ATOM 1422 C CA . PRO A 1 178 ? 24.438 -19.438 -6.059 1 82.69 178 PRO A CA 1
ATOM 1423 C C . PRO A 1 178 ? 24 -20.781 -5.496 1 82.69 178 PRO A C 1
ATOM 1425 O O . PRO A 1 178 ? 23.609 -21.672 -6.254 1 82.69 178 PRO A O 1
ATOM 1428 N N . GLU A 1 179 ? 24.031 -20.922 -4.23 1 84.75 179 GLU A N 1
ATOM 1429 C CA . GLU A 1 179 ? 23.656 -22.172 -3.594 1 84.75 179 GLU A CA 1
ATOM 1430 C C . GLU A 1 179 ? 22.188 -22.5 -3.836 1 84.75 179 GLU A C 1
ATOM 1432 O O . GLU A 1 179 ? 21.812 -23.656 -4 1 84.75 179 GLU A O 1
ATOM 1437 N N . ILE A 1 180 ? 21.406 -21.484 -3.84 1 85 180 ILE A N 1
ATOM 1438 C CA . ILE A 1 180 ? 19.984 -21.672 -4.09 1 85 180 ILE A CA 1
ATOM 1439 C C . ILE A 1 180 ? 19.766 -22.062 -5.547 1 85 180 ILE A C 1
ATOM 1441 O O . ILE A 1 180 ? 18.984 -22.969 -5.832 1 85 180 ILE A O 1
ATOM 1445 N N . VAL A 1 181 ? 20.453 -21.5 -6.359 1 82.25 181 VAL A N 1
ATOM 1446 C CA . VAL A 1 181 ? 20.344 -21.781 -7.789 1 82.25 181 VAL A CA 1
ATOM 1447 C C . VAL A 1 181 ? 20.75 -23.219 -8.062 1 82.25 181 VAL A C 1
ATOM 1449 O O . VAL A 1 181 ? 20.062 -23.922 -8.82 1 82.25 181 VAL A O 1
ATOM 1452 N N . THR A 1 182 ? 21.797 -23.578 -7.43 1 81.5 182 THR A N 1
ATOM 1453 C CA . THR A 1 182 ? 22.281 -24.938 -7.598 1 81.5 182 THR A CA 1
ATOM 1454 C C . THR A 1 182 ? 21.25 -25.953 -7.094 1 81.5 182 THR A C 1
ATOM 1456 O O . THR A 1 182 ? 21.016 -26.969 -7.73 1 81.5 182 THR A O 1
ATOM 1459 N N . SER A 1 183 ? 20.672 -25.641 -6.016 1 82.25 183 SER A N 1
ATOM 1460 C CA . SER A 1 183 ? 19.656 -26.516 -5.445 1 82.25 183 SER A CA 1
ATOM 1461 C C . SER A 1 183 ? 18.453 -26.625 -6.363 1 82.25 183 SER A C 1
ATOM 1463 O O . SER A 1 183 ? 17.922 -27.719 -6.562 1 82.25 183 SER A O 1
ATOM 1465 N N . LEU A 1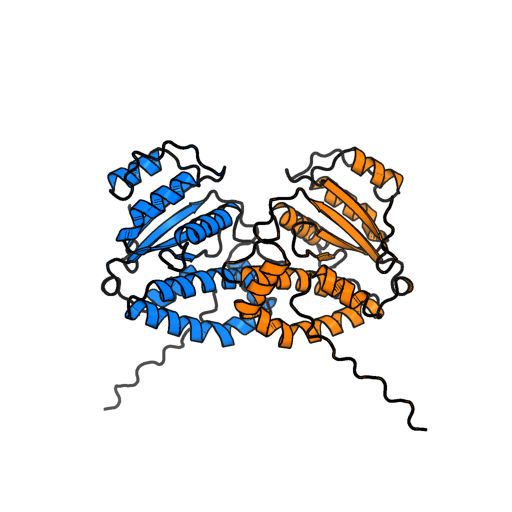 184 ? 18.078 -25.594 -6.938 1 81.56 184 LEU A N 1
ATOM 1466 C CA . LEU A 1 184 ? 16.938 -25.594 -7.852 1 81.56 184 LEU A CA 1
ATOM 1467 C C . LEU A 1 184 ? 17.266 -26.375 -9.117 1 81.56 184 LEU A C 1
ATOM 1469 O O . LEU A 1 184 ? 16.391 -27.062 -9.664 1 81.56 184 LEU A O 1
ATOM 1473 N N . SER A 1 185 ? 18.422 -26.281 -9.539 1 77.69 185 SER A N 1
ATOM 1474 C CA . SER A 1 185 ? 18.859 -27 -10.734 1 77.69 185 SER A CA 1
ATOM 1475 C C . SER A 1 185 ? 18.891 -28.5 -10.484 1 77.69 185 SER A C 1
ATOM 1477 O O . SER A 1 185 ? 18.484 -29.297 -11.344 1 77.69 185 SER A O 1
ATOM 1479 N N . SER A 1 186 ? 19.375 -28.75 -9.375 1 77.31 186 SER A N 1
ATOM 1480 C CA . SER A 1 186 ? 19.516 -30.172 -9.031 1 77.31 186 SER A CA 1
ATOM 1481 C C . SER A 1 186 ? 18.156 -30.844 -8.914 1 77.31 186 SER A C 1
ATOM 1483 O O . SER A 1 186 ? 18.031 -32.031 -9.188 1 77.31 186 SER A O 1
ATOM 1485 N N . SER A 1 187 ? 17.188 -30.031 -8.539 1 75.88 187 SER A N 1
ATOM 1486 C CA . SER A 1 187 ? 15.836 -30.578 -8.398 1 75.88 187 SER A CA 1
ATOM 1487 C C . SER A 1 187 ? 15.125 -30.625 -9.742 1 75.88 187 SER A C 1
ATOM 1489 O O . SER A 1 187 ? 14.031 -31.188 -9.852 1 75.88 187 SER A O 1
ATOM 1491 N N . GLY A 1 188 ? 15.82 -30.109 -10.828 1 74.25 188 GLY A N 1
ATOM 1492 C CA . GLY A 1 188 ? 15.227 -30.094 -12.156 1 74.25 188 GLY A CA 1
ATOM 1493 C C . GLY A 1 188 ? 14.273 -28.938 -12.367 1 74.25 188 GLY A C 1
ATOM 1494 O O . GLY A 1 188 ? 13.555 -28.891 -13.375 1 74.25 188 GLY A O 1
ATOM 1495 N N . ASP A 1 189 ? 14.242 -28.125 -11.406 1 70.25 189 ASP A N 1
ATOM 1496 C CA . ASP A 1 189 ? 13.297 -27.016 -11.484 1 70.25 189 ASP A CA 1
ATOM 1497 C C . ASP A 1 189 ? 13.828 -25.906 -12.383 1 70.25 189 ASP A C 1
ATOM 1499 O O . ASP A 1 189 ? 13.055 -25.109 -12.922 1 70.25 189 ASP A O 1
ATOM 1503 N N . VAL A 1 190 ? 15.125 -25.672 -12.453 1 66.88 190 VAL A N 1
ATOM 1504 C CA . VAL A 1 190 ? 15.711 -24.625 -13.273 1 66.88 190 VAL A CA 1
ATOM 1505 C C . VAL A 1 190 ? 16.766 -25.203 -14.195 1 66.88 190 VAL A C 1
ATOM 1507 O O . VAL A 1 190 ? 17.5 -26.125 -13.812 1 66.88 190 VAL A O 1
ATOM 1510 N N . ARG A 1 191 ? 16.609 -24.969 -15.477 1 60.5 191 ARG A N 1
ATOM 1511 C CA . ARG A 1 191 ? 17.75 -25.234 -16.344 1 60.5 191 ARG A CA 1
ATOM 1512 C C . ARG A 1 191 ? 18.734 -24.094 -16.328 1 60.5 191 ARG A C 1
ATOM 1514 O O . ARG A 1 191 ? 18.438 -22.984 -16.797 1 60.5 191 ARG A O 1
ATOM 1521 N N . LEU A 1 192 ? 19.438 -23.719 -15.305 1 56.59 192 LEU A N 1
ATOM 1522 C CA . LEU A 1 192 ? 20.297 -22.609 -14.914 1 56.59 192 LEU A CA 1
ATOM 1523 C C . LEU A 1 192 ? 21.344 -22.344 -16 1 56.59 192 LEU A C 1
ATOM 1525 O O . LEU A 1 192 ? 22.172 -21.422 -15.859 1 56.59 192 LEU A O 1
ATOM 1529 N N . SER A 1 193 ? 21.547 -23 -16.969 1 52.56 193 SER A N 1
ATOM 1530 C CA . SER A 1 193 ? 22.672 -22.562 -17.797 1 52.56 193 SER A CA 1
ATOM 1531 C C . SER A 1 193 ? 22.672 -21.047 -17.938 1 52.56 193 SER A C 1
ATOM 1533 O O . SER A 1 193 ? 23.734 -20.438 -18.109 1 52.56 193 SER A O 1
ATOM 1535 N N . THR A 1 194 ? 21.656 -20.375 -18 1 50.75 194 THR A N 1
ATOM 1536 C CA . THR A 1 194 ? 21.5 -19.047 -18.547 1 50.75 194 THR A CA 1
ATOM 1537 C C . THR A 1 194 ? 21.578 -17.984 -17.438 1 50.75 194 THR A C 1
ATOM 1539 O O . THR A 1 194 ? 21.406 -16.797 -17.703 1 50.75 194 THR A O 1
ATOM 1542 N N . LEU A 1 195 ? 21.672 -18.297 -16.25 1 55.28 195 LEU A N 1
ATOM 1543 C CA . LEU A 1 195 ? 21.578 -17.281 -15.203 1 55.28 195 LEU A CA 1
ATOM 1544 C C . LEU A 1 195 ? 22.812 -16.391 -15.203 1 55.28 195 LEU A C 1
ATOM 1546 O O . LEU A 1 195 ? 23.391 -16.109 -14.148 1 55.28 195 LEU A O 1
ATOM 1550 N N . VAL A 1 196 ? 23.375 -16.234 -16.391 1 54.66 196 VAL A N 1
ATOM 1551 C CA . VAL A 1 196 ? 24.641 -15.492 -16.516 1 54.66 196 VAL A CA 1
ATOM 1552 C C . VAL A 1 196 ? 24.375 -14 -16.328 1 54.66 196 VAL A C 1
ATOM 1554 O O . VAL A 1 196 ? 25.297 -13.227 -16.094 1 54.66 196 VAL A O 1
ATOM 1557 N N . ALA A 1 197 ? 23.203 -13.555 -16.594 1 61.81 197 ALA A N 1
ATOM 1558 C CA . ALA A 1 197 ? 23.141 -12.102 -16.625 1 61.81 197 ALA A CA 1
ATOM 1559 C C . ALA A 1 197 ? 22.938 -11.523 -15.227 1 61.81 197 ALA A C 1
ATOM 1561 O O . ALA A 1 197 ? 22.328 -12.156 -14.367 1 61.81 197 ALA A O 1
ATOM 1562 N N . PRO A 1 198 ? 23.656 -10.523 -15 1 71.06 198 PRO A N 1
ATOM 1563 C CA . PRO A 1 198 ? 23.484 -9.836 -13.719 1 71.06 198 PRO A CA 1
ATOM 1564 C C . PRO A 1 198 ? 22.016 -9.469 -13.438 1 71.06 198 PRO A C 1
ATOM 1566 O O . PRO A 1 198 ? 21.281 -9.141 -14.367 1 71.06 198 PRO A O 1
ATOM 1569 N N . PRO A 1 199 ? 21.656 -9.695 -12.195 1 75.19 199 PRO A N 1
ATOM 1570 C CA . PRO A 1 199 ? 20.266 -9.352 -11.828 1 75.19 199 PRO A CA 1
ATOM 1571 C C . PRO A 1 199 ? 19.938 -7.891 -12.117 1 75.19 199 PRO A C 1
ATOM 1573 O O . PRO A 1 199 ? 20.797 -7.02 -12.031 1 75.19 199 PRO A O 1
ATOM 1576 N N . LYS A 1 200 ? 18.703 -7.68 -12.469 1 78.81 200 LYS A N 1
ATOM 1577 C CA . LYS A 1 200 ? 18.234 -6.359 -12.875 1 78.81 200 LYS A CA 1
ATOM 1578 C C . LYS A 1 200 ? 17.953 -5.477 -11.656 1 78.81 200 LYS A C 1
ATOM 1580 O O . LYS A 1 200 ? 17.844 -4.254 -11.781 1 78.81 200 LYS A O 1
ATOM 1585 N N . SER A 1 201 ? 17.734 -6.18 -10.562 1 82.44 201 SER A N 1
ATOM 1586 C CA . SER A 1 201 ? 17.484 -5.398 -9.359 1 82.44 201 SER A CA 1
ATOM 1587 C C . SER A 1 201 ? 18.484 -5.742 -8.258 1 82.44 201 SER A C 1
ATOM 1589 O O . SER A 1 201 ? 19.25 -6.699 -8.391 1 82.44 201 SER A O 1
ATOM 1591 N N . THR A 1 202 ? 18.438 -4.867 -7.242 1 84.69 202 THR A N 1
ATOM 1592 C CA . THR A 1 202 ? 19.344 -5.078 -6.129 1 84.69 202 THR A CA 1
ATOM 1593 C C . THR A 1 202 ? 18.672 -5.875 -5.016 1 84.69 202 THR A C 1
ATOM 1595 O O . THR A 1 202 ? 19.297 -6.16 -3.986 1 84.69 202 THR A O 1
ATOM 1598 N N . PHE A 1 203 ? 17.469 -6.305 -5.273 1 90.44 203 PHE A N 1
ATOM 1599 C CA . PHE A 1 203 ? 16.75 -7.035 -4.234 1 90.44 203 PHE A CA 1
ATOM 1600 C C . PHE A 1 203 ? 17.25 -8.477 -4.148 1 90.44 203 PHE A C 1
ATOM 1602 O O . PHE A 1 203 ? 17.469 -9.125 -5.172 1 90.44 203 PHE A O 1
ATOM 1609 N N . SER A 1 204 ? 17.391 -8.891 -2.975 1 89.81 204 SER A N 1
ATOM 1610 C CA . SER A 1 204 ? 17.906 -10.234 -2.77 1 89.81 204 SER A CA 1
ATOM 1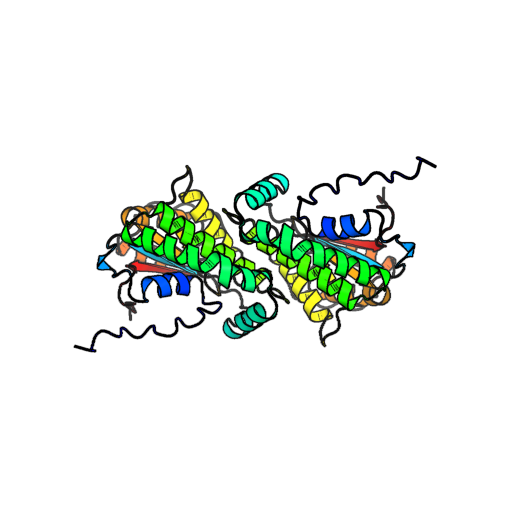611 C C . SER A 1 204 ? 16.828 -11.188 -2.277 1 89.81 204 SER A C 1
ATOM 1613 O O . SER A 1 204 ? 15.938 -10.781 -1.527 1 89.81 204 SER A O 1
ATOM 1615 N N . VAL A 1 205 ? 16.953 -12.438 -2.729 1 91.69 205 VAL A N 1
ATOM 1616 C CA . VAL A 1 205 ? 16.109 -13.523 -2.254 1 91.69 205 VAL A CA 1
ATOM 1617 C C . VAL A 1 205 ? 16.875 -14.414 -1.286 1 91.69 205 VAL A C 1
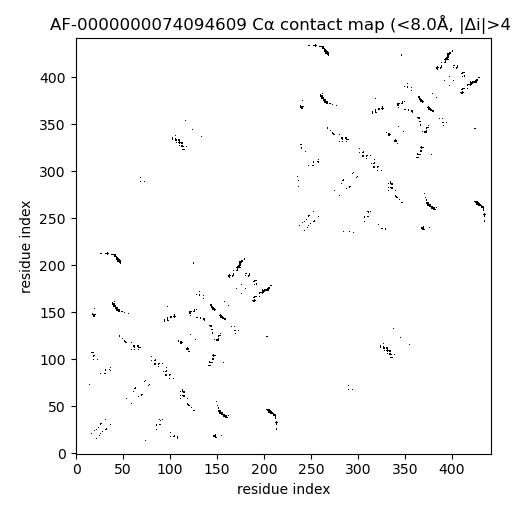ATOM 1619 O O . VAL A 1 205 ? 17.969 -14.891 -1.612 1 91.69 205 VAL A O 1
ATOM 1622 N N . ARG A 1 206 ? 16.344 -14.57 -0.13 1 90.44 206 ARG A N 1
ATOM 1623 C CA . ARG A 1 206 ? 17.031 -15.367 0.893 1 90.44 206 ARG A CA 1
ATOM 1624 C C . ARG A 1 206 ? 16.859 -16.859 0.63 1 90.44 206 ARG A C 1
ATOM 1626 O O . ARG A 1 206 ? 17.75 -17.656 0.918 1 90.44 206 ARG A O 1
ATOM 1633 N N . ASN A 1 207 ? 15.664 -17.234 0.16 1 90.88 207 ASN A N 1
ATOM 1634 C CA . ASN A 1 207 ? 15.367 -18.641 -0.102 1 90.88 207 ASN A CA 1
ATOM 1635 C C . ASN A 1 207 ? 14.195 -18.797 -1.063 1 90.88 207 ASN A C 1
ATOM 1637 O O . ASN A 1 207 ? 13.344 -17.906 -1.155 1 90.88 207 ASN A O 1
ATOM 1641 N N . ILE A 1 208 ? 14.266 -19.906 -1.792 1 91.94 208 ILE A N 1
ATOM 1642 C CA . ILE A 1 208 ? 13.164 -20.297 -2.672 1 91.94 208 ILE A CA 1
ATOM 1643 C C . ILE A 1 208 ? 12.766 -21.734 -2.391 1 91.94 208 ILE A C 1
ATOM 1645 O O . ILE A 1 208 ? 13.609 -22.641 -2.393 1 91.94 208 ILE A O 1
ATOM 1649 N N . ILE A 1 209 ? 11.492 -21.953 -2.133 1 88.44 209 ILE A N 1
ATOM 1650 C CA . ILE A 1 209 ? 10.984 -23.297 -1.864 1 88.44 209 ILE A CA 1
ATOM 1651 C C . ILE A 1 209 ? 9.867 -23.625 -2.857 1 88.44 209 ILE A C 1
ATOM 1653 O O . ILE A 1 209 ? 8.93 -22.859 -3.029 1 88.44 209 ILE A O 1
ATOM 1657 N N . VAL A 1 210 ? 9.984 -24.75 -3.504 1 88.88 210 VAL A N 1
ATOM 1658 C CA . VAL A 1 210 ? 8.953 -25.219 -4.422 1 88.88 210 VAL A CA 1
ATOM 1659 C C . VAL A 1 210 ? 8.227 -26.422 -3.799 1 88.88 210 VAL A C 1
ATOM 1661 O O . VAL A 1 210 ? 8.859 -27.359 -3.312 1 88.88 210 VAL A O 1
ATOM 1664 N N . SER A 1 211 ? 6.887 -26.297 -3.75 1 84.44 211 SER A N 1
ATOM 1665 C CA . SER A 1 211 ? 6.125 -27.375 -3.146 1 84.44 211 SER A CA 1
ATOM 1666 C C . SER A 1 211 ? 4.824 -27.625 -3.902 1 84.44 211 SER A C 1
ATOM 1668 O O . SER A 1 211 ? 4.391 -26.781 -4.695 1 84.44 211 SER A O 1
ATOM 1670 N N . ARG A 1 212 ? 4.258 -28.891 -3.676 1 80.5 212 ARG A N 1
ATOM 1671 C CA . ARG A 1 212 ? 2.904 -29.172 -4.148 1 80.5 212 ARG A CA 1
ATOM 1672 C C . ARG A 1 212 ? 1.865 -28.516 -3.238 1 80.5 212 ARG A C 1
ATOM 1674 O O . ARG A 1 212 ? 2.123 -28.297 -2.055 1 80.5 212 ARG A O 1
ATOM 1681 N N . VAL A 1 213 ? 0.819 -28.109 -3.902 1 73.94 213 VAL A N 1
ATOM 1682 C CA . VAL A 1 213 ? -0.259 -27.5 -3.129 1 73.94 213 VAL A CA 1
ATOM 1683 C C . VAL A 1 213 ? -1.17 -28.594 -2.568 1 73.94 213 VAL A C 1
ATOM 1685 O O . VAL A 1 213 ? -1.512 -29.547 -3.271 1 73.94 213 VAL A O 1
ATOM 1688 N N . GLY A 1 214 ? -1.743 -28.344 -1.385 1 59.22 214 GLY A N 1
ATOM 1689 C CA . GLY A 1 214 ? -2.658 -29.281 -0.759 1 59.22 214 GLY A CA 1
ATOM 1690 C C . GLY A 1 214 ? -1.95 -30.391 0.002 1 59.22 214 GLY A C 1
ATOM 1691 O O . GLY A 1 214 ? -2.59 -31.172 0.704 1 59.22 214 GLY A O 1
ATOM 1692 N N . GLY A 1 215 ? -0.58 -30.625 -0.366 1 51 215 GLY A N 1
ATOM 1693 C CA . GLY A 1 215 ? 0.112 -31.703 0.342 1 51 215 GLY A CA 1
ATOM 1694 C C . GLY A 1 215 ? 0.45 -31.344 1.776 1 51 215 GLY A C 1
ATOM 1695 O O . GLY A 1 215 ? 0.279 -30.188 2.191 1 51 215 GLY A O 1
ATOM 1696 N N . SER A 1 216 ? 0.59 -32.344 2.639 1 44.16 216 SER A N 1
ATOM 1697 C CA . SER A 1 216 ? 1.033 -32.188 4.02 1 44.16 216 SER A CA 1
ATOM 1698 C C . SER A 1 216 ? 2.299 -31.328 4.105 1 44.16 216 SER A C 1
ATOM 1700 O O . SER A 1 216 ? 3.158 -31.406 3.225 1 44.16 216 SER A O 1
ATOM 1702 N N . PRO A 1 217 ? 2.316 -30.188 4.762 1 39.06 217 PRO A N 1
ATOM 1703 C CA . PRO A 1 217 ? 3.6 -29.5 4.93 1 39.06 217 PRO A CA 1
ATOM 1704 C C . PRO A 1 217 ? 4.754 -30.469 5.191 1 39.06 217 PRO A C 1
ATOM 1706 O O . PRO A 1 217 ? 4.605 -31.422 5.957 1 39.06 217 PRO A O 1
ATOM 1709 N N . ARG A 1 218 ? 5.484 -30.922 4.223 1 31.14 218 ARG A N 1
ATOM 1710 C CA . ARG A 1 218 ? 6.613 -31.781 4.559 1 31.14 218 ARG A CA 1
ATOM 1711 C C . ARG A 1 218 ? 7.715 -30.984 5.254 1 31.14 218 ARG A C 1
ATOM 1713 O O . ARG A 1 218 ? 8.164 -29.953 4.738 1 31.14 218 ARG A O 1
ATOM 1720 N N . VAL A 1 219 ? 7.715 -30.812 6.441 1 28.56 219 VAL A N 1
ATOM 1721 C CA . VAL A 1 219 ? 8.883 -30.375 7.188 1 28.56 219 VAL A CA 1
ATOM 1722 C C . VAL A 1 219 ? 10.109 -31.172 6.754 1 28.56 219 VAL A C 1
ATOM 1724 O O . VAL A 1 219 ? 10.102 -32.406 6.797 1 28.56 219 VAL A O 1
ATOM 1727 N N . VAL A 1 220 ? 10.922 -30.531 5.762 1 26.02 220 VAL A N 1
ATOM 1728 C CA . VAL A 1 220 ? 12.234 -31.172 5.637 1 26.02 220 VAL A CA 1
ATOM 1729 C C . VAL A 1 220 ? 12.969 -31.094 6.973 1 26.02 220 VAL A C 1
ATOM 1731 O O . VAL A 1 220 ? 13.195 -30 7.508 1 26.02 220 VAL A O 1
ATOM 1734 N N . GLY A 1 221 ? 12.719 -31.953 7.871 1 22.64 221 GLY A N 1
ATOM 1735 C CA . GLY A 1 221 ? 13.703 -32.188 8.906 1 22.64 221 GLY A CA 1
ATOM 1736 C C . GLY A 1 221 ? 15.055 -32.625 8.359 1 22.64 221 GLY A C 1
ATOM 1737 O O . GLY A 1 221 ? 15.148 -33.125 7.234 1 22.64 221 GLY A O 1
ATOM 1738 N N . MET B 1 1 ? -41.125 37.5 -9.906 1 20.75 1 MET B N 1
ATOM 1739 C CA . MET B 1 1 ? -40.5 37.125 -8.648 1 20.75 1 MET B CA 1
ATOM 1740 C C . MET B 1 1 ? -39.719 35.812 -8.789 1 20.75 1 MET B C 1
ATOM 1742 O O . MET B 1 1 ? -39.375 35.188 -7.789 1 20.75 1 MET B O 1
ATOM 1746 N N . LYS B 1 2 ? -39.625 35.188 -9.898 1 30.56 2 LYS B N 1
ATOM 1747 C CA . LYS B 1 2 ? -39.25 33.875 -10.398 1 30.56 2 LYS B CA 1
ATOM 1748 C C . LYS B 1 2 ? -37.75 33.625 -10.219 1 30.56 2 LYS B C 1
ATOM 1750 O O . LYS B 1 2 ? -37.188 32.688 -10.812 1 30.56 2 LYS B O 1
ATOM 1755 N N . GLU B 1 3 ? -36.938 34.406 -9.68 1 24.75 3 GLU B N 1
ATOM 1756 C CA . GLU B 1 3 ? -35.5 34.625 -9.867 1 24.75 3 GLU B CA 1
ATOM 1757 C C . GLU B 1 3 ? -34.688 33.469 -9.234 1 24.75 3 GLU B C 1
ATOM 1759 O O . GLU B 1 3 ? -33.469 33.375 -9.445 1 24.75 3 GLU B O 1
ATOM 1764 N N . GLY B 1 4 ? -35.094 32.906 -8.156 1 28.59 4 GLY B N 1
ATOM 1765 C CA . GLY B 1 4 ? -34.188 32.281 -7.184 1 28.59 4 GLY B CA 1
ATOM 1766 C C . GLY B 1 4 ? -33.656 30.953 -7.645 1 28.59 4 GLY B C 1
ATOM 1767 O O . GLY B 1 4 ? -33.219 30.141 -6.824 1 28.59 4 GLY B O 1
ATOM 1768 N N . GLU B 1 5 ? -33.844 30.453 -8.797 1 28.67 5 GLU B N 1
ATOM 1769 C CA . GLU B 1 5 ? -33.562 29.062 -9.148 1 28.67 5 GLU B CA 1
ATOM 1770 C C . GLU B 1 5 ? -32.062 28.766 -9.078 1 28.67 5 GLU B C 1
ATOM 1772 O O . GLU B 1 5 ? -31.297 29.172 -9.953 1 28.67 5 GLU B O 1
ATOM 1777 N N . VAL B 1 6 ? -31.438 28.891 -7.941 1 31.7 6 VAL B N 1
ATOM 1778 C CA . VAL B 1 6 ? -30.031 28.516 -7.77 1 31.7 6 VAL B CA 1
ATOM 1779 C C . VAL B 1 6 ? -29.766 27.172 -8.438 1 31.7 6 VAL B C 1
ATOM 1781 O O . VAL B 1 6 ? -30.469 26.188 -8.164 1 31.7 6 VAL B O 1
ATOM 1784 N N . LYS B 1 7 ? -29.172 27.141 -9.617 1 31.02 7 LYS B N 1
ATOM 1785 C CA . LYS B 1 7 ? -28.734 26.047 -10.492 1 31.02 7 LYS B CA 1
ATOM 1786 C C . LYS B 1 7 ? -28.016 24.953 -9.695 1 31.02 7 LYS B C 1
ATOM 1788 O O . LYS B 1 7 ? -27.125 25.234 -8.906 1 31.02 7 LYS B O 1
ATOM 1793 N N . GLN B 1 8 ? -28.672 23.938 -9.258 1 28.53 8 GLN B N 1
ATOM 1794 C CA . GLN B 1 8 ? -28.203 22.625 -8.812 1 28.53 8 GLN B CA 1
ATOM 1795 C C . GLN B 1 8 ? -27.062 22.109 -9.695 1 28.53 8 GLN B C 1
ATOM 1797 O O . GLN B 1 8 ? -27.281 21.766 -10.859 1 28.53 8 GLN B O 1
ATOM 1802 N N . GLU B 1 9 ? -26.062 22.938 -9.906 1 29.89 9 GLU B N 1
ATOM 1803 C CA . GLU B 1 9 ? -24.922 22.5 -10.711 1 29.89 9 GLU B CA 1
ATOM 1804 C C . GLU B 1 9 ? -24.656 21.016 -10.508 1 29.89 9 GLU B C 1
ATOM 1806 O O . GLU B 1 9 ? -24.828 20.484 -9.398 1 29.89 9 GLU B O 1
ATOM 1811 N N . LYS B 1 10 ? -24.781 20.25 -11.516 1 31.56 10 LYS B N 1
ATOM 1812 C CA . LYS B 1 10 ? -24.359 18.875 -11.703 1 31.56 10 LYS B CA 1
ATOM 1813 C C . LYS B 1 10 ? -23.094 18.578 -10.906 1 31.56 10 LYS B C 1
ATOM 1815 O O . LYS B 1 10 ? -22.047 19.188 -11.125 1 31.56 10 LYS B O 1
ATOM 1820 N N . GLN B 1 11 ? -23.109 18.438 -9.578 1 29.88 11 GLN B N 1
ATOM 1821 C CA . GLN B 1 11 ? -22.062 17.859 -8.75 1 29.88 11 GLN B CA 1
ATOM 1822 C C . GLN B 1 11 ? -21.297 16.781 -9.508 1 29.88 11 GLN B C 1
ATOM 1824 O O . GLN B 1 11 ? -21.844 15.727 -9.836 1 29.88 11 GLN B O 1
ATOM 1829 N N . ASN B 1 12 ? -20.594 17.109 -10.453 1 31.66 12 ASN B N 1
ATOM 1830 C CA . ASN B 1 12 ? -19.688 16.234 -11.203 1 31.66 12 ASN B CA 1
ATOM 1831 C C . ASN B 1 12 ? -19.203 15.062 -10.344 1 31.66 12 ASN B C 1
ATOM 1833 O O . ASN B 1 12 ? -18.953 15.227 -9.148 1 31.66 12 ASN B O 1
ATOM 1837 N N . ALA B 1 13 ? -19.641 13.867 -10.656 1 32.66 13 ALA B N 1
ATOM 1838 C CA . ALA B 1 13 ? -19.047 12.648 -10.102 1 32.66 13 ALA B CA 1
ATOM 1839 C C . ALA B 1 13 ? -17.609 12.875 -9.68 1 32.66 13 ALA B C 1
ATOM 1841 O O . ALA B 1 13 ? -16.734 13.141 -10.516 1 32.66 13 ALA B O 1
ATOM 1842 N N . VAL B 1 14 ? -17.375 13.578 -8.586 1 34.69 14 VAL B N 1
ATOM 1843 C CA . VAL B 1 14 ? -16.031 13.586 -7.992 1 34.69 14 VAL B CA 1
ATOM 1844 C C . VAL B 1 14 ? -15.312 12.289 -8.328 1 34.69 14 VAL B C 1
ATOM 1846 O O . VAL B 1 14 ? -15.664 11.219 -7.816 1 34.69 14 VAL B O 1
ATOM 1849 N N . THR B 1 15 ? -15.117 11.945 -9.438 1 34.91 15 THR B N 1
ATOM 1850 C CA . THR B 1 15 ? -14.258 10.828 -9.797 1 34.91 15 THR B CA 1
ATOM 1851 C C . THR B 1 15 ? -13.023 10.789 -8.898 1 34.91 15 THR B C 1
ATOM 1853 O O . THR B 1 15 ? -12.703 11.773 -8.227 1 34.91 15 THR B O 1
ATOM 1856 N N . ALA B 1 16 ? -12.109 9.695 -8.953 1 40.22 16 ALA B N 1
ATOM 1857 C CA . ALA B 1 16 ? -11 9.18 -8.148 1 40.22 16 ALA B CA 1
ATOM 1858 C C . ALA B 1 16 ? -10.023 10.297 -7.789 1 40.22 16 ALA B C 1
ATOM 1860 O O . ALA B 1 16 ? -9 10.469 -8.453 1 40.22 16 ALA B O 1
ATOM 1861 N N . PRO B 1 17 ? -10.398 11.656 -7.727 1 39.78 17 PRO B N 1
ATOM 1862 C CA . PRO B 1 17 ? -9.336 12.664 -7.723 1 39.78 17 PRO B CA 1
ATOM 1863 C C . PRO B 1 17 ? -8.281 12.406 -6.648 1 39.78 17 PRO B C 1
ATOM 1865 O O . PRO B 1 17 ? -8.523 11.656 -5.707 1 39.78 17 PRO B O 1
ATOM 1868 N N . GLU B 1 18 ? -7.051 12.891 -6.621 1 49.09 18 GLU B N 1
ATOM 1869 C CA . GLU B 1 18 ? -5.836 12.992 -5.816 1 49.09 18 GLU B CA 1
ATOM 1870 C C . GLU B 1 18 ? -6.145 13.531 -4.422 1 49.09 18 GLU B C 1
ATOM 1872 O O . GLU B 1 18 ? -7.016 14.383 -4.258 1 49.09 18 GLU B O 1
ATOM 1877 N N . SER B 1 19 ? -5.957 12.75 -3.438 1 52.09 19 SER B N 1
ATOM 1878 C CA . SER B 1 19 ? -6.113 13.094 -2.029 1 52.09 19 SER B CA 1
ATOM 1879 C C . SER B 1 19 ? -5.91 14.594 -1.802 1 52.09 19 SER B C 1
ATOM 1881 O O . SER B 1 19 ? -6.691 15.227 -1.09 1 52.09 19 SER B O 1
ATOM 1883 N N . VAL B 1 20 ? -4.785 15.164 -2.33 1 51.88 20 VAL B N 1
ATOM 1884 C CA . VAL B 1 20 ? -4.57 16.594 -2.193 1 51.88 20 VAL B CA 1
ATOM 1885 C C . VAL B 1 20 ? -5.707 17.359 -2.875 1 51.88 20 VAL B C 1
ATOM 1887 O O . VAL B 1 20 ? -6.172 18.375 -2.365 1 51.88 20 VAL B O 1
ATOM 1890 N N . PHE B 1 21 ? -6.199 16.719 -3.902 1 54.22 21 PHE B N 1
ATOM 1891 C CA . PHE B 1 21 ? -7.285 17.328 -4.664 1 54.22 21 PHE B CA 1
ATOM 1892 C C . PHE B 1 21 ? -8.586 17.328 -3.869 1 54.22 21 PHE B C 1
ATOM 1894 O O . PHE B 1 21 ? -9.359 18.281 -3.916 1 54.22 21 PHE B O 1
ATOM 1901 N N . PHE B 1 22 ? -8.695 16.25 -3.135 1 58.84 22 PHE B N 1
ATOM 1902 C CA . PHE B 1 22 ? -9.875 16.203 -2.281 1 58.84 22 PHE B CA 1
ATOM 1903 C C . PHE B 1 22 ? -9.859 17.344 -1.269 1 58.84 22 PHE B C 1
ATOM 1905 O O . PHE B 1 22 ? -10.836 18.078 -1.129 1 58.84 22 PHE B O 1
ATOM 1912 N N . VAL B 1 23 ? -8.695 17.375 -0.601 1 60.16 23 VAL B N 1
ATOM 1913 C CA . VAL B 1 23 ? -8.57 18.438 0.388 1 60.16 23 VAL B CA 1
ATOM 1914 C C . VAL B 1 23 ? -8.703 19.797 -0.297 1 60.16 23 VAL B C 1
ATOM 1916 O O . VAL B 1 23 ? -9.438 20.672 0.172 1 60.16 23 VAL B O 1
ATOM 1919 N N . THR B 1 24 ? -7.875 19.844 -1.424 1 54.53 24 THR B N 1
ATOM 1920 C CA . THR B 1 24 ? -7.887 21.125 -2.107 1 54.53 24 THR B CA 1
ATOM 1921 C C . THR B 1 24 ? -9.25 21.391 -2.738 1 54.53 24 THR B C 1
ATOM 1923 O O . THR B 1 24 ? -9.75 22.516 -2.695 1 54.53 24 THR B O 1
ATOM 1926 N N . THR B 1 25 ? -9.695 20.391 -3.428 1 55.12 25 THR B N 1
ATOM 1927 C CA . THR B 1 25 ? -11.016 20.594 -4.016 1 55.12 25 THR B CA 1
ATOM 1928 C C . THR B 1 25 ? -12.039 20.938 -2.941 1 55.12 25 THR B C 1
ATOM 1930 O O . THR B 1 25 ? -12.883 21.812 -3.133 1 55.12 25 THR B O 1
ATOM 1933 N N . CYS B 1 26 ? -11.891 20.203 -1.926 1 54.97 26 CYS B N 1
ATOM 1934 C CA . CYS B 1 26 ? -12.82 20.5 -0.839 1 54.97 26 CYS B CA 1
ATOM 1935 C C . CYS B 1 26 ? -12.578 21.906 -0.28 1 54.97 26 CYS B C 1
ATOM 1937 O O . CYS B 1 26 ? -13.531 22.641 -0.024 1 54.97 26 CYS B O 1
ATOM 1939 N N . VAL B 1 27 ? -11.266 22.172 -0.187 1 53.5 27 VAL B N 1
ATOM 1940 C CA . VAL B 1 27 ? -10.945 23.484 0.362 1 53.5 27 VAL B CA 1
ATOM 1941 C C . VAL B 1 27 ? -11.266 24.562 -0.665 1 53.5 27 VAL B C 1
ATOM 1943 O O . VAL B 1 27 ? -11.758 25.641 -0.31 1 53.5 27 VAL B O 1
ATOM 1946 N N . HIS B 1 28 ? -10.844 24.359 -1.947 1 48.5 28 HIS B N 1
ATOM 1947 C CA . HIS B 1 28 ? -11.102 25.359 -2.971 1 48.5 28 HIS B CA 1
ATOM 1948 C C . HIS B 1 28 ? -12.586 25.438 -3.314 1 48.5 28 HIS B C 1
ATOM 1950 O O . HIS B 1 28 ? -13.078 26.5 -3.707 1 48.5 28 HIS B O 1
ATOM 1956 N N . SER B 1 29 ? -13.195 24.281 -3.854 1 46.16 29 SER B N 1
ATOM 1957 C CA . SER B 1 29 ? -14.602 24.375 -4.23 1 46.16 29 SER B CA 1
ATOM 1958 C C . SER B 1 29 ? -15.359 25.328 -3.303 1 46.16 29 SER B C 1
ATOM 1960 O O . SER B 1 29 ? -16.578 25.453 -3.396 1 46.16 29 SER B O 1
ATOM 1962 N N . GLN B 1 30 ? -14.844 26.5 -3.014 1 44.88 30 GLN B N 1
ATOM 1963 C CA . GLN B 1 30 ? -15.391 27.703 -2.391 1 44.88 30 GLN B CA 1
ATOM 1964 C C . GLN B 1 30 ? -15.227 27.672 -0.875 1 44.88 30 GLN B C 1
ATOM 1966 O O . GLN B 1 30 ? -15.539 28.641 -0.184 1 44.88 30 GLN B O 1
ATOM 1971 N N . VAL B 1 31 ? -15.117 26.609 -0.193 1 45.94 31 VAL B N 1
ATOM 1972 C CA . VAL B 1 31 ? -15.695 26.75 1.139 1 45.94 31 VAL B CA 1
ATOM 1973 C C . VAL B 1 31 ? -14.68 27.391 2.078 1 45.94 31 VAL B C 1
ATOM 1975 O O . VAL B 1 31 ? -15.055 28.062 3.049 1 45.94 31 VAL B O 1
ATOM 1978 N N . LEU B 1 32 ? -13.43 27.172 2.02 1 53.62 32 LEU B N 1
ATOM 1979 C CA . LEU B 1 32 ? -12.836 27.672 3.254 1 53.62 32 LEU B CA 1
ATOM 1980 C C . LEU B 1 32 ? -11.758 28.703 2.959 1 53.62 32 LEU B C 1
ATOM 1982 O O . LEU B 1 32 ? -10.648 28.344 2.533 1 53.62 32 LEU B O 1
ATOM 1986 N N . PRO B 1 33 ? -12.062 29.953 2.641 1 57.91 33 PRO B N 1
ATOM 1987 C CA . PRO B 1 33 ? -11.102 31.047 2.461 1 57.91 33 PRO B CA 1
ATOM 1988 C C . PRO B 1 33 ? -9.93 30.969 3.432 1 57.91 33 PRO B C 1
ATOM 1990 O O . PRO B 1 33 ? -10.07 30.453 4.543 1 57.91 33 PRO B O 1
ATOM 1993 N N . GLU B 1 34 ? -8.641 31.188 2.873 1 60.78 34 GLU B N 1
ATOM 1994 C CA . GLU B 1 34 ? -7.465 31.266 3.736 1 60.78 34 GLU B CA 1
ATOM 1995 C C . GLU B 1 34 ? -7.773 32 5.031 1 60.78 34 GLU B C 1
ATOM 1997 O O . GLU B 1 34 ? -7.238 31.672 6.09 1 60.78 34 GLU B O 1
ATOM 2002 N N . SER B 1 35 ? -8.609 32.969 4.855 1 66.94 35 SER B N 1
ATOM 2003 C CA . SER B 1 35 ? -8.922 33.812 5.992 1 66.94 35 SER B CA 1
ATOM 2004 C C . SER B 1 35 ? -9.648 33.031 7.086 1 66.94 35 SER B C 1
ATOM 2006 O O . SER B 1 35 ? -9.68 33.469 8.242 1 66.94 35 SER B O 1
ATOM 2008 N N . PHE B 1 36 ? -10.117 31.906 6.695 1 74.12 36 PHE B N 1
ATOM 2009 C CA . PHE B 1 36 ? -10.906 31.188 7.684 1 74.12 36 PHE B CA 1
ATOM 2010 C C . PHE B 1 36 ? -10.016 30.531 8.719 1 74.12 36 PHE B C 1
ATOM 2012 O O . PHE B 1 36 ? -10.383 30.422 9.891 1 74.12 36 PHE B O 1
ATOM 2019 N N . TRP B 1 37 ? -8.867 30.078 8.289 1 86.38 37 TRP B N 1
ATOM 2020 C CA . TRP B 1 37 ? -7.906 29.422 9.18 1 86.38 37 TRP B CA 1
ATOM 2021 C C . TRP B 1 37 ? -6.5 29.969 8.953 1 86.38 37 TRP B C 1
ATOM 2023 O O . TRP B 1 37 ? -5.633 29.266 8.43 1 86.38 37 TRP B O 1
ATOM 2033 N N . PRO B 1 38 ? -6.262 31.156 9.406 1 87.38 38 PRO B N 1
ATOM 2034 C CA . PRO B 1 38 ? -5.031 31.875 9.07 1 87.38 38 PRO B CA 1
ATOM 2035 C C . PRO B 1 38 ? -3.779 31.172 9.594 1 87.38 38 PRO B C 1
ATOM 2037 O O . PRO B 1 38 ? -2.691 31.359 9.039 1 87.38 38 PRO B O 1
ATOM 2040 N N . ASP B 1 39 ? -3.91 30.359 10.633 1 92.19 39 ASP B N 1
ATOM 2041 C CA . ASP B 1 39 ? -2.74 29.75 11.258 1 92.19 39 ASP B CA 1
ATOM 2042 C C . ASP B 1 39 ? -2.449 28.375 10.641 1 92.19 39 ASP B C 1
ATOM 2044 O O . ASP B 1 39 ? -1.482 27.719 11.016 1 92.19 39 ASP B O 1
ATOM 2048 N N . LEU B 1 40 ? -3.238 27.969 9.695 1 91.88 40 LEU B N 1
ATOM 2049 C CA . LEU B 1 40 ? -3.008 26.688 9.039 1 91.88 40 LEU B CA 1
ATOM 2050 C C . LEU B 1 40 ? -1.891 26.797 8.008 1 91.88 40 LEU B C 1
ATOM 2052 O O . LEU B 1 40 ? -1.855 27.75 7.223 1 91.88 40 LEU B O 1
ATOM 2056 N N . ARG B 1 41 ? -0.963 25.875 8.109 1 90.19 41 ARG B N 1
ATOM 2057 C CA . ARG B 1 41 ? 0.176 25.812 7.195 1 90.19 41 ARG B CA 1
ATOM 2058 C C . ARG B 1 41 ? 0.236 24.484 6.477 1 90.19 41 ARG B C 1
ATOM 2060 O O . ARG B 1 41 ? -0.374 23.5 6.918 1 90.19 41 ARG B O 1
ATOM 2067 N N . CYS B 1 42 ? 0.918 24.484 5.367 1 90.69 42 CYS B N 1
ATOM 2068 C CA . CYS B 1 42 ? 1.214 23.281 4.598 1 90.69 42 CYS B CA 1
ATOM 2069 C C . CYS B 1 42 ? 2.707 23.172 4.316 1 90.69 42 CYS B C 1
ATOM 2071 O O . CYS B 1 42 ? 3.332 24.141 3.867 1 90.69 42 CYS B O 1
ATOM 2073 N N . ILE B 1 43 ? 3.244 22.047 4.625 1 92.31 43 ILE B N 1
ATOM 2074 C CA . ILE B 1 43 ? 4.629 21.734 4.285 1 92.31 43 ILE B CA 1
ATOM 2075 C C . ILE B 1 43 ? 4.656 20.703 3.162 1 92.31 43 ILE B C 1
ATOM 2077 O O . ILE B 1 43 ? 4.125 19.594 3.312 1 92.31 43 ILE B O 1
ATOM 2081 N N . ILE B 1 44 ? 5.227 21.047 2.074 1 92 44 ILE B N 1
ATOM 2082 C CA . ILE B 1 44 ? 5.441 20.094 0.995 1 92 44 ILE B CA 1
ATOM 2083 C C . ILE B 1 44 ? 6.836 19.484 1.108 1 92 44 ILE B C 1
ATOM 2085 O O . ILE B 1 44 ? 7.836 20.203 1.109 1 92 44 ILE B O 1
ATOM 2089 N N . VAL B 1 45 ? 6.875 18.25 1.259 1 93.75 45 VAL B N 1
ATOM 2090 C CA . VAL B 1 45 ? 8.133 17.516 1.303 1 93.75 45 VAL B CA 1
ATOM 2091 C C . VAL B 1 45 ? 8.352 16.781 -0.021 1 93.75 45 VAL B C 1
ATOM 2093 O O . VAL B 1 45 ? 7.684 15.781 -0.305 1 93.75 45 VAL B O 1
ATOM 2096 N N . VAL B 1 46 ? 9.281 17.266 -0.763 1 92.62 46 VAL B N 1
ATOM 2097 C CA . VAL B 1 46 ? 9.609 16.656 -2.051 1 92.62 46 VAL B CA 1
ATOM 2098 C C . VAL B 1 46 ? 10.672 15.578 -1.86 1 92.62 46 VAL B C 1
ATOM 2100 O O . VAL B 1 46 ? 11.805 15.883 -1.483 1 92.62 46 VAL B O 1
ATOM 2103 N N . LEU B 1 47 ? 10.273 14.367 -2.092 1 92.31 47 LEU B N 1
ATOM 2104 C CA . LEU B 1 47 ? 11.148 13.219 -1.878 1 92.31 47 LEU B CA 1
ATOM 2105 C C . LEU B 1 47 ? 11.828 12.805 -3.18 1 92.31 47 LEU B C 1
ATOM 2107 O O . LEU B 1 47 ? 11.414 13.227 -4.262 1 92.31 47 LEU B O 1
ATOM 2111 N N . GLU B 1 48 ? 12.875 12.078 -2.961 1 80.81 48 GLU B N 1
ATOM 2112 C CA . GLU B 1 48 ? 13.57 11.562 -4.141 1 80.81 48 GLU B CA 1
ATOM 2113 C C . GLU B 1 48 ? 12.688 10.602 -4.926 1 80.81 48 GLU B C 1
ATOM 2115 O O . GLU B 1 48 ? 12.031 9.734 -4.344 1 80.81 48 GLU B O 1
ATOM 2120 N N . GLU B 1 49 ? 12.477 11.07 -6.164 1 65.19 49 GLU B N 1
ATOM 2121 C CA . GLU B 1 49 ? 11.523 10.383 -7.031 1 65.19 49 GLU B CA 1
ATOM 2122 C C . GLU B 1 49 ? 12 8.977 -7.363 1 65.19 49 GLU B C 1
ATOM 2124 O O . GLU B 1 49 ? 13.203 8.75 -7.551 1 65.19 49 GLU B O 1
ATOM 2129 N N . SER B 1 50 ? 11.219 8.078 -6.957 1 60.62 50 SER B N 1
ATOM 2130 C CA . SER B 1 50 ? 11.375 6.793 -7.629 1 60.62 50 SER B CA 1
ATOM 2131 C C . SER B 1 50 ? 10.461 6.684 -8.844 1 60.62 50 SER B C 1
ATOM 2133 O O . SER B 1 50 ? 9.469 7.406 -8.945 1 60.62 50 SER B O 1
ATOM 2135 N N . GLU B 1 51 ? 10.945 6.223 -10.023 1 55 51 GLU B N 1
ATOM 2136 C CA . GLU B 1 51 ? 10.195 6.055 -11.266 1 55 51 GLU B CA 1
ATOM 2137 C C . GLU B 1 51 ? 8.789 5.531 -10.992 1 55 51 GLU B C 1
ATOM 2139 O O . GLU B 1 51 ? 8.609 4.562 -10.25 1 55 51 GLU B O 1
ATOM 2144 N N . LYS B 1 52 ? 7.758 6.484 -11.289 1 60.66 52 LYS B N 1
ATOM 2145 C CA . LYS B 1 52 ? 6.379 6.012 -11.273 1 60.66 52 LYS B CA 1
ATOM 2146 C C . LYS B 1 52 ? 6.168 4.887 -12.281 1 60.66 52 LYS B C 1
ATOM 2148 O O . LYS B 1 52 ? 6.652 4.969 -13.414 1 60.66 52 LYS B O 1
ATOM 2153 N N . ASP B 1 53 ? 5.645 3.83 -11.773 1 61.72 53 ASP B N 1
ATOM 2154 C CA . ASP B 1 53 ? 5.383 2.732 -12.703 1 61.72 53 ASP B CA 1
ATOM 2155 C C . ASP B 1 53 ? 4.281 3.102 -13.695 1 61.72 53 ASP B C 1
ATOM 2157 O O . ASP B 1 53 ? 4.375 2.777 -14.883 1 61.72 53 ASP B O 1
ATOM 2161 N N . VAL B 1 54 ? 3.174 3.848 -13.281 1 74.44 54 VAL B N 1
ATOM 2162 C CA . VAL B 1 54 ? 2.004 4.164 -14.094 1 74.44 54 VAL B CA 1
ATOM 2163 C C . VAL B 1 54 ? 1.578 5.609 -13.852 1 74.44 54 VAL B C 1
ATOM 2165 O O . VAL B 1 54 ? 1.59 6.082 -12.711 1 74.44 54 VAL B O 1
ATOM 2168 N N . GLY B 1 55 ? 1.351 6.301 -15.023 1 81.31 55 GLY B N 1
ATOM 2169 C CA . GLY B 1 55 ? 0.834 7.656 -14.898 1 81.31 55 GLY B CA 1
ATOM 2170 C C . GLY B 1 55 ? -0.478 7.727 -14.141 1 81.31 55 GLY B C 1
ATOM 2171 O O . GLY B 1 55 ? -1.247 6.762 -14.125 1 81.31 55 GLY B O 1
ATOM 2172 N N . SER B 1 56 ? -0.766 8.805 -13.586 1 80 56 SER B N 1
ATOM 2173 C CA . SER B 1 56 ? -1.932 8.992 -12.727 1 80 56 SER B CA 1
ATOM 2174 C C . SER B 1 56 ? -3.229 8.773 -13.5 1 80 56 SER B C 1
ATOM 2176 O O . SER B 1 56 ? -4.137 8.094 -13.023 1 80 56 SER B O 1
ATOM 2178 N N . SER B 1 57 ? -3.363 9.344 -14.633 1 81.5 57 SER B N 1
ATOM 2179 C CA . SER B 1 57 ? -4.594 9.219 -15.406 1 81.5 57 SER B CA 1
ATOM 2180 C C . SER B 1 57 ? -4.895 7.758 -15.734 1 81.5 57 SER B C 1
ATOM 2182 O O . SER B 1 57 ? -6.02 7.293 -15.555 1 81.5 57 SER B O 1
ATOM 2184 N N . ASP B 1 58 ? -3.898 7.074 -16.188 1 89.69 58 ASP B N 1
ATOM 2185 C CA . ASP B 1 58 ? -4.062 5.66 -16.5 1 89.69 58 ASP B CA 1
ATOM 2186 C C . ASP B 1 58 ? -4.34 4.848 -15.234 1 89.69 58 ASP B C 1
ATOM 2188 O O . ASP B 1 58 ? -5.152 3.922 -15.25 1 89.69 58 ASP B O 1
ATOM 2192 N N . GLY B 1 59 ? -3.672 5.223 -14.227 1 91.25 59 GLY B N 1
ATOM 2193 C CA . GLY B 1 59 ? -3.896 4.562 -12.953 1 91.25 59 GLY B CA 1
ATOM 2194 C C . GLY B 1 59 ? -5.316 4.715 -12.445 1 91.25 59 GLY B C 1
ATOM 2195 O O . GLY B 1 59 ? -5.926 3.746 -11.984 1 91.25 59 GLY B O 1
ATOM 2196 N N . MET B 1 60 ? -5.789 5.879 -12.633 1 88.12 60 MET B N 1
ATOM 2197 C CA . MET B 1 60 ? -7.152 6.148 -12.188 1 88.12 60 MET B CA 1
ATOM 2198 C C . MET B 1 60 ? -8.156 5.355 -13.016 1 88.12 60 MET B C 1
ATOM 2200 O O . MET B 1 60 ? -9.102 4.781 -12.469 1 88.12 60 MET B O 1
ATOM 2204 N N . ARG B 1 61 ? -7.988 5.367 -14.227 1 92.31 61 ARG B N 1
ATOM 2205 C CA . ARG B 1 61 ? -8.875 4.598 -15.094 1 92.31 61 ARG B CA 1
ATOM 2206 C C . ARG B 1 61 ? -8.867 3.121 -14.703 1 92.31 61 ARG B C 1
ATOM 2208 O O . ARG B 1 61 ? -9.93 2.488 -14.641 1 92.31 61 ARG B O 1
ATOM 2215 N N . ARG B 1 62 ? -7.715 2.598 -14.492 1 93.81 62 ARG B N 1
ATOM 2216 C CA . ARG B 1 62 ? -7.582 1.207 -14.07 1 93.81 62 ARG B CA 1
ATOM 2217 C C . ARG B 1 62 ? -8.328 0.962 -12.758 1 93.81 62 ARG B C 1
ATOM 2219 O O . ARG B 1 62 ? -9.023 -0.046 -12.617 1 93.81 62 ARG B O 1
ATOM 2226 N N . SER B 1 63 ? -8.164 1.87 -11.867 1 94.5 63 SER B N 1
ATOM 2227 C CA . SER B 1 63 ? -8.82 1.734 -10.57 1 94.5 63 SER B CA 1
ATOM 2228 C C . SER B 1 63 ? -10.336 1.76 -10.719 1 94.5 63 SER B C 1
ATOM 2230 O O . SER B 1 63 ? -11.039 0.948 -10.117 1 94.5 63 SER B O 1
ATOM 2232 N N . VAL B 1 64 ? -10.828 2.68 -11.516 1 93.12 64 VAL B N 1
ATOM 2233 C CA . VAL B 1 64 ? -12.266 2.793 -11.742 1 93.12 64 VAL B CA 1
ATOM 2234 C C . VAL B 1 64 ? -12.797 1.489 -12.328 1 93.12 64 VAL B C 1
ATOM 2236 O O . VAL B 1 64 ? -13.875 1.024 -11.945 1 93.12 64 VAL B O 1
ATOM 2239 N N . GLN B 1 65 ? -12.039 0.875 -13.102 1 94.81 65 GLN B N 1
ATOM 2240 C CA . GLN B 1 65 ? -12.484 -0.312 -13.828 1 94.81 65 GLN B CA 1
ATOM 2241 C C . GLN B 1 65 ? -12.367 -1.562 -12.961 1 94.81 65 GLN B C 1
ATOM 2243 O O . GLN B 1 65 ? -13.133 -2.514 -13.133 1 94.81 65 GLN B O 1
ATOM 2248 N N . THR B 1 66 ? -11.469 -1.565 -11.992 1 96.5 66 THR B N 1
ATOM 2249 C CA . THR B 1 66 ? -11.133 -2.879 -11.453 1 96.5 66 THR B CA 1
ATOM 2250 C C . THR B 1 66 ? -11.281 -2.896 -9.938 1 96.5 66 THR B C 1
ATOM 2252 O O . THR B 1 66 ? -11.359 -3.967 -9.328 1 96.5 66 THR B O 1
ATOM 2255 N N . SER B 1 67 ? -11.25 -1.793 -9.297 1 95.94 67 SER B N 1
ATOM 2256 C CA . SER B 1 67 ? -11.25 -1.762 -7.84 1 95.94 67 SER B CA 1
ATOM 2257 C C . SER B 1 67 ? -12.672 -1.804 -7.289 1 95.94 67 SER B C 1
ATOM 2259 O O . SER B 1 67 ? -13.445 -0.86 -7.477 1 95.94 67 SER B O 1
ATOM 2261 N N . GLU B 1 68 ? -13.016 -2.781 -6.566 1 94.38 68 GLU B N 1
ATOM 2262 C CA . GLU B 1 68 ? -14.305 -2.895 -5.902 1 94.38 68 GLU B CA 1
ATOM 2263 C C . GLU B 1 68 ? -14.422 -1.911 -4.742 1 94.38 68 GLU B C 1
ATOM 2265 O O . GLU B 1 68 ? -15.508 -1.412 -4.449 1 94.38 68 GLU B O 1
ATOM 2270 N N . LEU B 1 69 ? -13.328 -1.674 -4.145 1 96.5 69 LEU B N 1
ATOM 2271 C CA . LEU B 1 69 ? -13.312 -0.766 -3.004 1 96.5 69 LEU B CA 1
ATOM 2272 C C . LEU B 1 69 ? -13.578 0.669 -3.447 1 96.5 69 LEU B C 1
ATOM 2274 O O . LEU B 1 69 ? -14.195 1.444 -2.717 1 96.5 69 LEU B O 1
ATOM 2278 N N . LEU B 1 70 ? -13.07 0.98 -4.652 1 95.31 70 LEU B N 1
ATOM 2279 C CA . LEU B 1 70 ? -13.305 2.324 -5.172 1 95.31 70 LEU B CA 1
ATOM 2280 C C . LEU B 1 70 ? -14.789 2.578 -5.383 1 95.31 70 LEU B C 1
ATOM 2282 O O . LEU B 1 70 ? -15.289 3.66 -5.066 1 95.31 70 LEU B O 1
ATOM 2286 N N . GLN B 1 71 ? -15.484 1.651 -5.855 1 90.81 71 GLN B N 1
ATOM 2287 C CA . GLN B 1 71 ? -16.922 1.783 -6.078 1 90.81 71 GLN B CA 1
ATOM 2288 C C . GLN B 1 71 ? -17.672 2.023 -4.766 1 90.81 71 GLN B C 1
ATOM 2290 O O . GLN B 1 71 ? -18.531 2.898 -4.688 1 90.81 71 GLN B O 1
ATOM 2295 N N . TYR B 1 72 ? -17.312 1.304 -3.807 1 93.81 72 TYR B N 1
ATOM 2296 C CA . TYR B 1 72 ? -17.922 1.437 -2.494 1 93.81 72 TYR B CA 1
ATOM 2297 C C . TYR B 1 72 ? -17.625 2.797 -1.881 1 93.81 72 TYR B C 1
ATOM 2299 O O . TYR B 1 72 ? -18.531 3.494 -1.414 1 93.81 72 TYR B O 1
ATOM 2307 N N . ARG B 1 73 ? -16.375 3.188 -1.873 1 93.56 73 ARG B N 1
ATOM 2308 C CA . ARG B 1 73 ? -16.016 4.406 -1.157 1 93.56 73 ARG B CA 1
ATOM 2309 C C . ARG B 1 73 ? -16.656 5.633 -1.803 1 93.56 73 ARG B C 1
ATOM 2311 O O . ARG B 1 73 ? -17.047 6.574 -1.109 1 93.56 73 ARG B O 1
ATOM 2318 N N . SER B 1 74 ? -16.812 5.629 -3.125 1 89.19 74 SER B N 1
ATOM 2319 C CA . SER B 1 74 ? -17.359 6.785 -3.834 1 89.19 74 SER B CA 1
ATOM 2320 C C . SER B 1 74 ? -18.781 7.082 -3.4 1 89.19 74 SER B C 1
ATOM 2322 O O . SER B 1 74 ? -19.188 8.242 -3.342 1 89.19 74 SER B O 1
ATOM 2324 N N . THR B 1 75 ? -19.484 6.09 -2.984 1 88.75 75 THR B N 1
ATOM 2325 C CA . THR B 1 75 ? -20.891 6.273 -2.672 1 88.75 75 THR B CA 1
ATOM 2326 C C . THR B 1 75 ? -21.125 6.246 -1.164 1 88.75 75 THR B C 1
ATOM 2328 O O . THR B 1 75 ? -21.969 6.977 -0.646 1 88.75 75 THR B O 1
ATOM 2331 N N . ALA B 1 76 ? -20.344 5.508 -0.497 1 90.88 76 ALA B N 1
ATOM 2332 C CA . ALA B 1 76 ? -20.688 5.238 0.899 1 90.88 76 ALA B CA 1
ATOM 2333 C C . ALA B 1 76 ? -19.766 6.016 1.842 1 90.88 76 ALA B C 1
ATOM 2335 O O . ALA B 1 76 ? -20.156 6.344 2.965 1 90.88 76 ALA B O 1
ATOM 2336 N N . VAL B 1 77 ? -18.609 6.355 1.424 1 92.44 77 VAL B N 1
ATOM 2337 C CA . VAL B 1 77 ? -17.609 6.852 2.369 1 92.44 77 VAL B CA 1
ATOM 2338 C C . VAL B 1 77 ? -17.344 8.336 2.111 1 92.44 77 VAL B C 1
ATOM 2340 O O . VAL B 1 77 ? -17.438 9.156 3.027 1 92.44 77 VAL B O 1
ATOM 2343 N N . VAL B 1 78 ? -17.188 8.734 0.886 1 89.25 78 VAL B N 1
ATOM 2344 C CA . VAL B 1 78 ? -16.641 10.031 0.497 1 89.25 78 VAL B CA 1
ATOM 2345 C C . VAL B 1 78 ? -17.594 11.141 0.905 1 89.25 78 VAL B C 1
ATOM 2347 O O . VAL B 1 78 ? -17.188 12.156 1.473 1 89.25 78 VAL B O 1
ATOM 2350 N N . PRO B 1 79 ? -18.938 10.969 0.666 1 86.12 79 PRO B N 1
ATOM 2351 C CA . PRO B 1 79 ? -19.844 12.062 1.025 1 86.12 79 PRO B CA 1
ATOM 2352 C C . PRO B 1 79 ? -19.781 12.422 2.508 1 86.12 79 PRO B C 1
ATOM 2354 O O . PRO B 1 79 ? -19.75 13.602 2.859 1 86.12 79 PRO B O 1
ATOM 2357 N N . GLU B 1 80 ? -19.703 11.461 3.346 1 90.38 80 GLU B N 1
ATOM 2358 C CA . GLU B 1 80 ? -19.625 11.719 4.781 1 90.38 80 GLU B CA 1
ATOM 2359 C C . GLU B 1 80 ? -18.266 12.328 5.145 1 90.38 80 GLU B C 1
ATOM 2361 O O . GLU B 1 80 ? -18.203 13.211 6.008 1 90.38 80 GLU B O 1
ATOM 2366 N N . ARG B 1 81 ? -17.203 11.922 4.582 1 90.69 81 ARG B N 1
ATOM 2367 C CA . ARG B 1 81 ? -15.867 12.461 4.852 1 90.69 81 ARG B CA 1
ATOM 2368 C C . ARG B 1 81 ? -15.781 13.93 4.453 1 90.69 81 ARG B C 1
ATOM 2370 O O . ARG B 1 81 ? -15.141 14.727 5.145 1 90.69 81 ARG B O 1
ATOM 2377 N N . ILE B 1 82 ? -16.422 14.211 3.355 1 86.62 82 ILE B N 1
ATOM 2378 C CA . ILE B 1 82 ? -16.438 15.602 2.895 1 86.62 82 ILE B CA 1
ATOM 2379 C C . ILE B 1 82 ? -17.141 16.484 3.926 1 86.62 82 ILE B C 1
ATOM 2381 O O . ILE B 1 82 ? -16.641 17.547 4.289 1 86.62 82 ILE B O 1
ATOM 2385 N N . ARG B 1 83 ? -18.266 16.047 4.379 1 88 83 ARG B N 1
ATOM 2386 C CA . ARG B 1 83 ? -19.016 16.797 5.387 1 88 83 ARG B CA 1
ATOM 2387 C C . ARG B 1 83 ? -18.188 16.984 6.656 1 88 83 ARG B C 1
ATOM 2389 O O . ARG B 1 83 ? -18.125 18.094 7.203 1 88 83 ARG B O 1
ATOM 2396 N N . ARG B 1 84 ? -17.531 15.953 7.078 1 91.94 84 ARG B N 1
ATOM 2397 C CA . ARG B 1 84 ? -16.719 15.992 8.289 1 91.94 84 ARG B CA 1
ATOM 2398 C C . ARG B 1 84 ? -15.539 16.953 8.117 1 91.94 84 ARG B C 1
ATOM 2400 O O . ARG B 1 84 ? -15.195 17.688 9.047 1 91.94 84 ARG B O 1
ATOM 2407 N N . LEU B 1 85 ? -14.961 16.938 6.988 1 90.44 85 LEU B N 1
ATOM 2408 C CA . LEU B 1 85 ? -13.812 17.797 6.715 1 90.44 85 LEU B CA 1
ATOM 2409 C C . LEU B 1 85 ? -14.211 19.266 6.734 1 90.44 85 LEU B C 1
ATOM 2411 O O . LEU B 1 85 ? -13.531 20.094 7.344 1 90.44 85 LEU B O 1
ATOM 2415 N N . ILE B 1 86 ? -15.273 19.547 6.047 1 85.38 86 ILE B N 1
ATOM 2416 C CA . ILE B 1 86 ? -15.766 20.922 5.98 1 85.38 86 ILE B CA 1
ATOM 2417 C C . ILE B 1 86 ? -16.078 21.422 7.391 1 85.38 86 ILE B C 1
ATOM 2419 O O . ILE B 1 86 ? -15.672 22.531 7.762 1 85.38 86 ILE B O 1
ATOM 2423 N N . HIS B 1 87 ? -16.75 20.625 8.117 1 89.94 87 HIS B N 1
ATOM 2424 C CA . HIS B 1 87 ? -17.109 21.016 9.484 1 89.94 87 HIS B CA 1
ATOM 2425 C C . HIS B 1 87 ? -15.852 21.234 10.328 1 89.94 87 HIS B C 1
ATOM 2427 O O . HIS B 1 87 ? -15.773 22.203 11.094 1 89.94 87 HIS B O 1
ATOM 2433 N N . ALA B 1 88 ? -14.891 20.344 10.242 1 92.19 88 ALA B N 1
ATOM 2434 C CA . ALA B 1 88 ? -13.648 20.453 10.992 1 92.19 88 ALA B CA 1
ATOM 2435 C C . ALA B 1 88 ? -12.891 21.734 10.617 1 92.19 88 ALA B C 1
ATOM 2437 O O . ALA B 1 88 ? -12.328 22.391 11.484 1 92.19 88 ALA B O 1
ATOM 2438 N N . TYR B 1 89 ? -12.883 22.031 9.344 1 88.44 89 TYR B N 1
ATOM 2439 C CA . TYR B 1 89 ? -12.203 23.234 8.859 1 88.44 89 TYR B CA 1
ATOM 2440 C C . TYR B 1 89 ? -12.891 24.484 9.375 1 88.44 89 TYR B C 1
ATOM 2442 O O . TYR B 1 89 ? -12.227 25.391 9.898 1 88.44 89 TYR B O 1
ATOM 2450 N N . GLU B 1 90 ? -14.195 24.562 9.289 1 85.25 90 GLU B N 1
ATOM 2451 C CA . GLU B 1 90 ? -14.977 25.719 9.711 1 85.25 90 GLU B CA 1
ATOM 2452 C C . GLU B 1 90 ? -14.859 25.953 11.211 1 85.25 90 GLU B C 1
ATOM 2454 O O . GLU B 1 90 ? -14.883 27.094 11.68 1 85.25 90 GLU B O 1
ATOM 2459 N N . SER B 1 91 ? -14.781 24.906 11.898 1 91.44 91 SER B N 1
ATOM 2460 C CA . SER B 1 91 ? -14.695 25.016 13.352 1 91.44 91 SER B CA 1
ATOM 2461 C C . SER B 1 91 ? -13.25 25.078 13.812 1 91.44 91 SER B C 1
ATOM 2463 O O . SER B 1 91 ? -12.977 25.109 15.016 1 91.44 91 SER B O 1
ATOM 2465 N N . ARG B 1 92 ? -12.312 24.969 12.945 1 91.56 92 ARG B N 1
ATOM 2466 C CA . ARG B 1 92 ? -10.875 25 13.219 1 91.56 92 ARG B CA 1
ATOM 2467 C C . ARG B 1 92 ? -10.492 23.891 14.203 1 91.56 92 ARG B C 1
ATOM 2469 O O . ARG B 1 92 ? -9.719 24.141 15.141 1 91.56 92 ARG B O 1
ATOM 2476 N N . ASN B 1 93 ? -11.148 22.797 14.094 1 94 93 ASN B N 1
ATOM 2477 C CA . ASN B 1 93 ? -10.812 21.578 14.828 1 94 93 ASN B CA 1
ATOM 2478 C C . ASN B 1 93 ? -9.711 20.797 14.133 1 94 93 ASN B C 1
ATOM 2480 O O . ASN B 1 93 ? -9.992 19.938 13.281 1 94 93 ASN B O 1
ATOM 2484 N N . PHE B 1 94 ? -8.477 21.047 14.508 1 95.44 94 PHE B N 1
ATOM 2485 C CA . PHE B 1 94 ? -7.367 20.453 13.781 1 95.44 94 PHE B CA 1
ATOM 2486 C C . PHE B 1 94 ? -7.352 18.938 13.953 1 95.44 94 PHE B C 1
ATOM 2488 O O . PHE B 1 94 ? -7.012 18.203 13.023 1 95.44 94 PHE B O 1
ATOM 2495 N N . SER B 1 95 ? -7.691 18.516 15.156 1 96 95 SER B N 1
ATOM 2496 C CA . SER B 1 95 ? -7.66 17.078 15.406 1 96 95 SER B CA 1
ATOM 2497 C C . SER B 1 95 ? -8.562 16.328 14.43 1 96 95 SER B C 1
ATOM 2499 O O . SER B 1 95 ? -8.133 15.375 13.789 1 96 95 SER B O 1
ATOM 2501 N N . GLU B 1 96 ? -9.742 16.797 14.312 1 94.88 96 GLU B N 1
ATOM 2502 C CA . GLU B 1 96 ? -10.688 16.156 13.391 1 94.88 96 GLU B CA 1
ATOM 2503 C C . GLU B 1 96 ? -10.281 16.391 11.938 1 94.88 96 GLU B C 1
ATOM 2505 O O . GLU B 1 96 ? -10.359 15.477 11.109 1 94.88 96 GLU B O 1
ATOM 2510 N N . PHE B 1 97 ? -9.852 17.594 11.602 1 93.44 97 PHE B N 1
ATOM 2511 C CA . PHE B 1 97 ? -9.359 17.922 10.273 1 93.44 97 PHE B CA 1
ATOM 2512 C C . PHE B 1 97 ? -8.242 16.969 9.859 1 93.44 97 PHE B C 1
ATOM 2514 O O . PHE B 1 97 ? -8.297 16.359 8.797 1 93.44 97 PHE B O 1
ATOM 2521 N N . GLY B 1 98 ? -7.277 16.828 10.789 1 95.75 98 GLY B N 1
ATOM 2522 C CA . GLY B 1 98 ? -6.133 15.969 10.523 1 95.75 98 GLY B CA 1
ATOM 2523 C C . GLY B 1 98 ? -6.508 14.508 10.359 1 95.75 98 GLY B C 1
ATOM 2524 O O . GLY B 1 98 ? -5.988 13.828 9.469 1 95.75 98 GLY B O 1
ATOM 2525 N N . ARG B 1 99 ? -7.383 14.062 11.203 1 95.5 99 ARG B N 1
ATOM 2526 C CA . ARG B 1 99 ? -7.824 12.672 11.141 1 95.5 99 ARG B CA 1
ATOM 2527 C C . ARG B 1 99 ? -8.445 12.359 9.789 1 95.5 99 ARG B C 1
ATOM 2529 O O . ARG B 1 99 ? -8.125 11.344 9.164 1 95.5 99 ARG B O 1
ATOM 2536 N N . VAL B 1 100 ? -9.297 13.211 9.32 1 94.31 100 VAL B N 1
ATOM 2537 C CA . VAL B 1 100 ? -10.008 12.992 8.062 1 94.31 100 VAL B CA 1
ATOM 2538 C C . VAL B 1 100 ? -9.016 13.055 6.898 1 94.31 100 VAL B C 1
ATOM 2540 O O . VAL B 1 100 ? -9.055 12.219 5.992 1 94.31 100 VAL B O 1
ATOM 2543 N N . VAL B 1 101 ? -8.109 14.008 6.934 1 94.06 101 VAL B N 1
ATOM 2544 C CA . VAL B 1 101 ? -7.125 14.195 5.871 1 94.06 101 VAL B CA 1
ATOM 2545 C C . VAL B 1 101 ? -6.258 12.945 5.738 1 94.06 101 VAL B C 1
ATOM 2547 O O . VAL B 1 101 ? -6.066 12.43 4.637 1 94.06 101 VAL B O 1
ATOM 2550 N N . MET B 1 102 ? -5.797 12.453 6.824 1 96.38 102 MET B N 1
ATOM 2551 C CA . MET B 1 102 ? -4.902 11.297 6.789 1 96.38 102 MET B CA 1
ATOM 2552 C C . MET B 1 102 ? -5.66 10.039 6.387 1 96.38 102 MET B C 1
ATOM 2554 O O . MET B 1 102 ? -5.168 9.242 5.586 1 96.38 102 MET B O 1
ATOM 2558 N N . ALA B 1 103 ? -6.816 9.891 6.984 1 95.5 103 ALA B N 1
ATOM 2559 C CA . ALA B 1 103 ? -7.625 8.727 6.633 1 95.5 103 ALA B CA 1
ATOM 2560 C C . ALA B 1 103 ? -7.945 8.711 5.141 1 95.5 103 ALA B C 1
ATOM 2562 O O . ALA B 1 103 ? -7.961 7.652 4.512 1 95.5 103 ALA B O 1
ATOM 2563 N N . GLU B 1 104 ? -8.25 9.891 4.605 1 93.69 104 GLU B N 1
ATOM 2564 C CA . GLU B 1 104 ? -8.523 9.992 3.178 1 93.69 104 GLU B CA 1
ATOM 2565 C C . GLU B 1 104 ? -7.301 9.602 2.352 1 93.69 104 GLU B C 1
ATOM 2567 O O . GLU B 1 104 ? -7.426 8.906 1.344 1 93.69 104 GLU B O 1
ATOM 2572 N N . SER B 1 105 ? -6.168 10.078 2.77 1 94.81 105 SER B N 1
ATOM 2573 C CA . SER B 1 105 ? -4.918 9.734 2.096 1 94.81 105 SER B CA 1
ATOM 2574 C C . SER B 1 105 ? -4.695 8.219 2.098 1 94.81 105 SER B C 1
ATOM 2576 O O . SER B 1 105 ? -4.434 7.629 1.049 1 94.81 105 SER B O 1
ATOM 2578 N N . ASN B 1 106 ? -4.844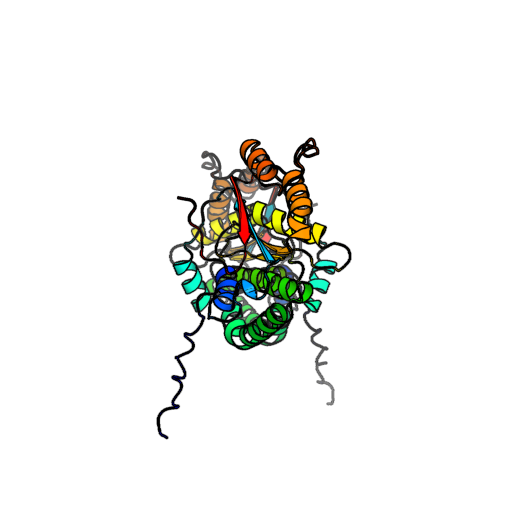 7.637 3.262 1 96.5 106 ASN B N 1
ATOM 2579 C CA . ASN B 1 106 ? -4.652 6.195 3.389 1 96.5 106 ASN B CA 1
ATOM 2580 C C . ASN B 1 106 ? -5.602 5.418 2.48 1 96.5 106 ASN B C 1
ATOM 2582 O O . ASN B 1 106 ? -5.191 4.469 1.81 1 96.5 106 ASN B O 1
ATOM 2586 N N . GLN B 1 107 ? -6.832 5.824 2.496 1 96 107 GLN B N 1
ATOM 2587 C CA . GLN B 1 107 ? -7.84 5.07 1.761 1 96 107 GLN B CA 1
ATOM 2588 C C . GLN B 1 107 ? -7.668 5.246 0.254 1 96 107 GLN B C 1
ATOM 2590 O O . GLN B 1 107 ? -7.922 4.32 -0.518 1 96 107 GLN B O 1
ATOM 2595 N N . LEU B 1 108 ? -7.285 6.418 -0.151 1 93.75 108 LEU B N 1
ATOM 2596 C CA . LEU B 1 108 ? -6.984 6.621 -1.563 1 93.75 108 LEU B CA 1
ATOM 2597 C C . LEU B 1 108 ? -5.922 5.637 -2.041 1 93.75 108 LEU B C 1
ATOM 2599 O O . LEU B 1 108 ? -6.082 5.004 -3.086 1 93.75 108 LEU B O 1
ATOM 2603 N N . HIS B 1 109 ? -4.918 5.492 -1.305 1 95.38 109 HIS B N 1
ATOM 2604 C CA . HIS B 1 109 ? -3.846 4.586 -1.702 1 95.38 109 HIS B CA 1
ATOM 2605 C C . HIS B 1 109 ? -4.254 3.131 -1.506 1 95.38 109 HIS B C 1
ATOM 2607 O O . HIS B 1 109 ? -3.764 2.244 -2.209 1 95.38 109 HIS B O 1
ATOM 2613 N N . ALA B 1 110 ? -5.176 2.873 -0.585 1 97 110 ALA B N 1
ATOM 2614 C CA . ALA B 1 110 ? -5.766 1.542 -0.47 1 97 110 ALA B CA 1
ATOM 2615 C C . ALA B 1 110 ? -6.48 1.145 -1.76 1 97 110 ALA B C 1
ATOM 2617 O O . ALA B 1 110 ? -6.324 0.02 -2.24 1 97 110 ALA B O 1
ATOM 2618 N N . VAL B 1 111 ? -7.211 2.059 -2.281 1 96.44 111 VAL B N 1
ATOM 2619 C CA . VAL B 1 111 ? -7.934 1.801 -3.523 1 96.44 111 VAL B CA 1
ATOM 2620 C C . VAL B 1 111 ? -6.941 1.539 -4.652 1 96.44 111 VAL B C 1
ATOM 2622 O O . VAL B 1 111 ? -7.184 0.689 -5.516 1 96.44 111 VAL B O 1
ATOM 2625 N N . CYS B 1 112 ? -5.883 2.295 -4.691 1 95.56 112 CYS B N 1
ATOM 2626 C CA . CYS B 1 112 ? -4.832 2.045 -5.672 1 95.56 112 CYS B CA 1
ATOM 2627 C C . CYS B 1 112 ? -4.273 0.635 -5.527 1 95.56 112 CYS B C 1
ATOM 2629 O O . CYS B 1 112 ? -4.074 -0.065 -6.52 1 95.56 112 CYS B O 1
ATOM 2631 N N . MET B 1 113 ? -4.066 0.19 -4.305 1 96.81 113 MET B N 1
ATOM 2632 C CA . MET B 1 113 ? -3.564 -1.149 -4.012 1 96.81 113 MET B CA 1
ATOM 2633 C C . MET B 1 113 ? -4.578 -2.213 -4.43 1 96.81 113 MET B C 1
ATOM 2635 O O . MET B 1 113 ? -4.195 -3.311 -4.836 1 96.81 113 MET B O 1
ATOM 2639 N N . ASP B 1 114 ? -5.812 -1.886 -4.332 1 97.31 114 ASP B N 1
ATOM 2640 C CA . ASP B 1 114 ? -6.895 -2.811 -4.648 1 97.31 114 ASP B CA 1
ATOM 2641 C C . ASP B 1 114 ? -7.09 -2.932 -6.16 1 97.31 114 ASP B C 1
ATOM 2643 O O . ASP B 1 114 ? -7.816 -3.811 -6.629 1 97.31 114 ASP B O 1
ATOM 2647 N N . SER B 1 115 ? -6.516 -2.104 -6.938 1 97.06 115 SER B N 1
ATOM 2648 C CA . SER B 1 115 ? -6.637 -2.152 -8.391 1 97.06 115 SER B CA 1
ATOM 2649 C C . SER B 1 115 ? -5.961 -3.398 -8.961 1 97.06 115 SER B C 1
ATOM 2651 O O . SER B 1 115 ? -5.207 -4.078 -8.258 1 97.06 115 SER B O 1
ATOM 2653 N N . PHE B 1 116 ? -6.27 -3.719 -10.219 1 95.38 116 PHE B N 1
ATOM 2654 C CA . PHE B 1 116 ? -5.719 -4.922 -10.828 1 95.38 116 PHE B CA 1
ATOM 2655 C C . PHE B 1 116 ? -5.203 -4.629 -12.234 1 95.38 116 PHE B C 1
ATOM 2657 O O . PHE B 1 116 ? -5.98 -4.328 -13.141 1 95.38 116 PHE B O 1
ATOM 2664 N N . PRO B 1 117 ? -3.859 -4.703 -12.492 1 94.88 117 PRO B N 1
ATOM 2665 C CA . PRO B 1 117 ? -2.803 -4.875 -11.492 1 94.88 117 PRO B CA 1
ATOM 2666 C C . PRO B 1 117 ? -2.738 -3.723 -10.5 1 94.88 117 PRO B C 1
ATOM 2668 O O . PRO B 1 117 ? -3.207 -2.619 -10.789 1 94.88 117 PRO B O 1
ATOM 2671 N N . PRO B 1 118 ? -2.201 -4.016 -9.312 1 96.69 118 PRO B N 1
ATOM 2672 C CA . PRO B 1 118 ? -2.174 -2.969 -8.289 1 96.69 118 PRO B CA 1
ATOM 2673 C C . PRO B 1 118 ? -1.236 -1.816 -8.648 1 96.69 118 PRO B C 1
ATOM 2675 O O . PRO B 1 118 ? -0.302 -1.996 -9.43 1 96.69 118 PRO B O 1
ATOM 2678 N N . LEU B 1 119 ? -1.515 -0.651 -8.055 1 94.75 119 LEU B N 1
ATOM 2679 C CA . LEU B 1 119 ? -0.758 0.57 -8.305 1 94.75 119 LEU B CA 1
ATOM 2680 C C . LEU B 1 119 ? 0.018 0.994 -7.062 1 94.75 119 LEU B C 1
ATOM 2682 O O . LEU B 1 119 ? -0.54 1.046 -5.965 1 94.75 119 LEU B O 1
ATOM 2686 N N . LYS B 1 120 ? 1.242 1.234 -7.277 1 93 120 LYS B N 1
ATOM 2687 C CA . LYS B 1 120 ? 2.111 1.713 -6.207 1 93 120 LYS B CA 1
ATOM 2688 C C . LYS B 1 120 ? 2.537 3.158 -6.449 1 93 120 LYS B C 1
ATOM 2690 O O . LYS B 1 120 ? 3.326 3.436 -7.355 1 93 120 LYS B O 1
ATOM 2695 N N . TYR B 1 121 ? 2.135 4.055 -5.578 1 90.25 121 TYR B N 1
ATOM 2696 C CA . TYR B 1 121 ? 2.516 5.453 -5.734 1 90.25 121 TYR B CA 1
ATOM 2697 C C . TYR B 1 121 ? 3.41 5.906 -4.586 1 90.25 121 TYR B C 1
ATOM 2699 O O . TYR B 1 121 ? 4.281 6.762 -4.766 1 90.25 121 TYR B O 1
ATOM 2707 N N . MET B 1 122 ? 3.254 5.355 -3.471 1 91.88 122 MET B N 1
ATOM 2708 C CA . MET B 1 122 ? 4.051 5.727 -2.303 1 91.88 122 MET B CA 1
ATOM 2709 C C . MET B 1 122 ? 5.359 4.945 -2.27 1 91.88 122 MET B C 1
ATOM 2711 O O . MET B 1 122 ? 5.406 3.781 -2.672 1 91.88 122 MET B O 1
ATOM 2715 N N . SER B 1 123 ? 6.355 5.531 -1.786 1 90.81 123 SER B N 1
ATOM 2716 C CA . SER B 1 123 ? 7.672 4.922 -1.637 1 90.81 123 SER B CA 1
ATOM 2717 C C . SER B 1 123 ? 7.984 4.633 -0.172 1 90.81 123 SER B C 1
ATOM 2719 O O . SER B 1 123 ? 7.211 4.996 0.717 1 90.81 123 SER B O 1
ATOM 2721 N N . ASP B 1 124 ? 9.117 3.959 0.03 1 90.31 124 ASP B N 1
ATOM 2722 C CA . ASP B 1 124 ? 9.562 3.754 1.404 1 90.31 124 ASP B CA 1
ATOM 2723 C C . ASP B 1 124 ? 9.797 5.086 2.111 1 90.31 124 ASP B C 1
ATOM 2725 O O . ASP B 1 124 ? 9.57 5.203 3.318 1 90.31 124 ASP B O 1
ATOM 2729 N N . ALA B 1 125 ? 10.273 6.027 1.377 1 92.69 125 ALA B N 1
ATOM 2730 C CA . ALA B 1 125 ? 10.461 7.359 1.948 1 92.69 125 ALA B CA 1
ATOM 2731 C C . ALA B 1 125 ? 9.117 7.973 2.342 1 92.69 125 ALA B C 1
ATOM 2733 O O . ALA B 1 125 ? 9.023 8.68 3.348 1 92.69 125 ALA B O 1
ATOM 2734 N N . SER B 1 126 ? 8.055 7.754 1.544 1 94.44 126 SER B N 1
ATOM 2735 C CA . SER B 1 126 ? 6.715 8.195 1.906 1 94.44 126 SER B CA 1
ATOM 2736 C C . SER B 1 126 ? 6.285 7.617 3.25 1 94.44 126 SER B C 1
ATOM 2738 O O . SER B 1 126 ? 5.762 8.336 4.102 1 94.44 126 SER B O 1
ATOM 2740 N N . TRP B 1 127 ? 6.574 6.363 3.4 1 94.56 127 TRP B N 1
ATOM 2741 C CA . TRP B 1 127 ? 6.219 5.68 4.641 1 94.56 127 TRP B CA 1
ATOM 2742 C C . TRP B 1 127 ? 7.004 6.242 5.816 1 94.56 127 TRP B C 1
ATOM 2744 O O . TRP B 1 127 ? 6.5 6.293 6.941 1 94.56 127 TRP B O 1
ATOM 2754 N N . GLN B 1 128 ? 8.211 6.613 5.551 1 94.5 128 GLN B N 1
ATOM 2755 C CA . GLN B 1 128 ? 8.984 7.254 6.605 1 94.5 128 GLN B CA 1
ATOM 2756 C C . GLN B 1 128 ? 8.328 8.555 7.059 1 94.5 128 GLN B C 1
ATOM 2758 O O . GLN B 1 128 ? 8.352 8.883 8.242 1 94.5 128 GLN B O 1
ATOM 2763 N N . VAL B 1 129 ? 7.758 9.297 6.145 1 96.38 129 VAL B N 1
ATOM 2764 C CA . VAL B 1 129 ? 7.043 10.523 6.504 1 96.38 129 VAL B CA 1
ATOM 2765 C C . VAL B 1 129 ? 5.867 10.18 7.418 1 96.38 129 VAL B C 1
ATOM 2767 O O . VAL B 1 129 ? 5.633 10.859 8.422 1 96.38 129 VAL B O 1
ATOM 2770 N N . ILE B 1 130 ? 5.125 9.156 7.059 1 96.69 130 ILE B N 1
ATOM 2771 C CA . ILE B 1 130 ? 4.004 8.719 7.883 1 96.69 130 ILE B CA 1
ATOM 2772 C C . ILE B 1 130 ? 4.492 8.422 9.297 1 96.69 130 ILE B C 1
ATOM 2774 O O . ILE B 1 130 ? 3.859 8.82 10.281 1 96.69 130 ILE B O 1
ATOM 2778 N N . ARG B 1 131 ? 5.602 7.777 9.391 1 94.5 131 ARG B N 1
ATOM 2779 C CA . ARG B 1 131 ? 6.156 7.434 10.695 1 94.5 131 ARG B CA 1
ATOM 2780 C C . ARG B 1 131 ? 6.504 8.688 11.484 1 94.5 131 ARG B C 1
ATOM 2782 O O . ARG B 1 131 ? 6.238 8.766 12.688 1 94.5 131 ARG B O 1
ATOM 2789 N N . VAL B 1 132 ? 7.121 9.602 10.867 1 95 132 VAL B N 1
ATOM 2790 C CA . VAL B 1 132 ? 7.496 10.852 11.523 1 95 132 VAL B CA 1
ATOM 2791 C C . VAL B 1 132 ? 6.246 11.562 12.047 1 95 132 VAL B C 1
ATOM 2793 O O . VAL B 1 132 ? 6.219 12.031 13.18 1 95 132 VAL B O 1
ATOM 2796 N N . VAL B 1 133 ? 5.195 11.633 11.234 1 97.31 133 VAL B N 1
ATOM 2797 C CA . VAL B 1 133 ? 3.955 12.305 11.625 1 97.31 133 VAL B CA 1
ATOM 2798 C C . VAL B 1 133 ? 3.307 11.547 12.781 1 97.31 133 VAL B C 1
ATOM 2800 O O . VAL B 1 133 ? 2.824 12.164 13.734 1 97.31 133 VAL B O 1
ATOM 2803 N N . ASP B 1 134 ? 3.316 10.227 12.641 1 94.88 134 ASP B N 1
ATOM 2804 C CA . ASP B 1 134 ? 2.74 9.414 13.703 1 94.88 134 ASP B CA 1
ATOM 2805 C C . ASP B 1 134 ? 3.471 9.648 15.023 1 94.88 134 ASP B C 1
ATOM 2807 O O . ASP B 1 134 ? 2.838 9.75 16.078 1 94.88 134 ASP B O 1
ATOM 2811 N N . GLU B 1 135 ? 4.742 9.688 14.977 1 93 135 GLU B N 1
ATOM 2812 C CA . GLU B 1 135 ? 5.539 9.953 16.172 1 93 135 GLU B CA 1
ATOM 2813 C C . GLU B 1 135 ? 5.266 11.352 16.719 1 93 135 GLU B C 1
ATOM 2815 O O . GLU B 1 135 ? 5.199 11.539 17.938 1 93 135 GLU B O 1
ATOM 2820 N N . PHE B 1 136 ? 5.184 12.273 15.852 1 95.19 136 PHE B N 1
ATOM 2821 C CA . PHE B 1 136 ? 4.91 13.648 16.25 1 95.19 136 PHE B CA 1
ATOM 2822 C C . PHE B 1 136 ? 3.551 13.758 16.922 1 95.19 136 PHE B C 1
ATOM 2824 O O . PHE B 1 136 ? 3.375 14.562 17.844 1 95.19 136 PHE B O 1
ATOM 2831 N N . ASN B 1 137 ? 2.561 12.961 16.375 1 96.5 137 ASN B N 1
ATOM 2832 C CA . ASN B 1 137 ? 1.205 12.953 16.922 1 96.5 137 ASN B CA 1
ATOM 2833 C C . ASN B 1 137 ? 1.104 12.07 18.156 1 96.5 137 ASN B C 1
ATOM 2835 O O . ASN B 1 137 ? 0.012 11.867 18.688 1 96.5 137 ASN B O 1
ATOM 2839 N N . ALA B 1 138 ? 2.207 11.672 18.703 1 78.5 138 ALA B N 1
ATOM 2840 C CA . ALA B 1 138 ? 2.223 10.766 19.844 1 78.5 138 ALA B CA 1
ATOM 2841 C C . ALA B 1 138 ? 1.476 11.367 21.031 1 78.5 138 ALA B C 1
ATOM 2843 O O . ALA B 1 138 ? 1.268 12.586 21.094 1 78.5 138 ALA B O 1
ATOM 2844 N N . GLU B 1 139 ? 0.707 10.625 21.875 1 71.5 139 GLU B N 1
ATOM 2845 C CA . GLU B 1 139 ? -0.065 10.93 23.078 1 71.5 139 GLU B CA 1
ATOM 2846 C C . GLU B 1 139 ? -1.462 11.43 22.734 1 71.5 139 GLU B C 1
ATOM 2848 O O . GLU B 1 139 ? -1.984 12.336 23.391 1 71.5 139 GLU B O 1
ATOM 2853 N N . ASP B 1 140 ? -1.929 11.07 21.656 1 66 140 ASP B N 1
ATOM 2854 C CA . ASP B 1 140 ? -3.34 11.102 21.281 1 66 140 ASP B CA 1
ATOM 2855 C C . ASP B 1 140 ? -3.752 12.5 20.812 1 66 140 ASP B C 1
ATOM 2857 O O . ASP B 1 140 ? -4.918 12.883 20.953 1 66 140 ASP B O 1
ATOM 2861 N N . ARG B 1 141 ? -2.73 13.242 20.484 1 87.12 141 ARG B N 1
ATOM 2862 C CA . ARG B 1 141 ? -3.111 14.531 19.906 1 87.12 141 ARG B CA 1
ATOM 2863 C C . ARG B 1 141 ? -2.619 14.656 18.469 1 87.12 141 ARG B C 1
ATOM 2865 O O . ARG B 1 141 ? -1.421 14.531 18.203 1 87.12 141 ARG B O 1
ATOM 2872 N N . ILE B 1 142 ? -3.562 14.859 17.547 1 96.25 142 ILE B N 1
ATOM 2873 C CA . ILE B 1 142 ? -3.201 15.086 16.156 1 96.25 142 ILE B CA 1
ATOM 2874 C C . ILE B 1 142 ? -2.797 16.547 15.953 1 96.25 142 ILE B C 1
ATOM 2876 O O . ILE B 1 142 ? -3.617 17.453 16.125 1 96.25 142 ILE B O 1
ATOM 2880 N N . ARG B 1 143 ? -1.51 16.766 15.664 1 96.56 143 ARG B N 1
ATOM 2881 C CA . ARG B 1 143 ? -0.966 18.109 15.492 1 96.56 143 ARG B CA 1
ATOM 2882 C C . ARG B 1 143 ? -0.385 18.281 14.094 1 96.56 143 ARG B C 1
ATOM 2884 O O . ARG B 1 143 ? -0.095 19.406 13.672 1 96.56 143 ARG B O 1
ATOM 2891 N N . ALA B 1 144 ? -0.23 17.203 13.398 1 97.5 144 ALA B N 1
ATOM 2892 C CA . ALA B 1 144 ? 0.202 17.188 12 1 97.5 144 ALA B CA 1
ATOM 2893 C C . ALA B 1 144 ? -0.555 16.125 11.203 1 97.5 144 ALA B C 1
ATOM 2895 O O . ALA B 1 144 ? -0.902 15.07 11.742 1 97.5 144 ALA B O 1
ATOM 2896 N N . ALA B 1 145 ? -0.808 16.453 9.977 1 96.88 145 ALA B N 1
ATOM 2897 C CA . ALA B 1 145 ? -1.568 15.531 9.125 1 96.88 145 ALA B CA 1
ATOM 2898 C C . ALA B 1 145 ? -0.93 15.406 7.75 1 96.88 145 ALA B C 1
ATOM 2900 O O . ALA B 1 145 ? -0.75 16.391 7.043 1 96.88 145 ALA B O 1
ATOM 2901 N N . TYR B 1 146 ? -0.616 14.188 7.406 1 96.62 146 TYR B N 1
ATOM 2902 C CA . TYR B 1 146 ? -0.015 13.953 6.098 1 96.62 146 TYR B CA 1
ATOM 2903 C C . TYR B 1 146 ? -1.08 13.609 5.062 1 96.62 146 TYR B C 1
ATOM 2905 O O . TYR B 1 146 ? -2.139 13.078 5.402 1 96.62 146 TYR B O 1
ATOM 2913 N N . THR B 1 147 ? -0.745 13.906 3.857 1 95.25 147 THR B N 1
ATOM 2914 C CA . THR B 1 147 ? -1.482 13.367 2.719 1 95.25 147 THR B CA 1
ATOM 2915 C C . THR B 1 147 ? -0.568 13.211 1.508 1 95.25 147 THR B C 1
ATOM 2917 O O . THR B 1 147 ? 0.372 13.992 1.328 1 95.25 147 THR B O 1
ATOM 2920 N N . PHE B 1 148 ? -0.854 12.195 0.786 1 91.62 148 PHE B N 1
ATOM 2921 C CA . PHE B 1 148 ? -0.153 11.883 -0.455 1 91.62 148 PHE B CA 1
ATOM 2922 C C . PHE B 1 148 ? -1.121 11.867 -1.633 1 91.62 148 PHE B C 1
ATOM 2924 O O . PHE B 1 148 ? -2.246 11.375 -1.51 1 91.62 148 PHE B O 1
ATOM 2931 N N . ASP B 1 149 ? -0.666 12.375 -2.742 1 83.19 149 ASP B N 1
ATOM 2932 C CA . ASP B 1 149 ? -1.433 12.227 -3.977 1 83.19 149 ASP B CA 1
ATOM 2933 C C . ASP B 1 149 ? -0.919 11.055 -4.805 1 83.19 149 ASP B C 1
ATOM 2935 O O . ASP B 1 149 ? -0.524 10.023 -4.258 1 83.19 149 ASP B O 1
ATOM 2939 N N . ALA B 1 150 ? -0.976 11.18 -6.109 1 80.75 150 ALA B N 1
ATOM 2940 C CA . ALA B 1 150 ? -0.518 10.086 -6.965 1 80.75 150 ALA B CA 1
ATOM 2941 C C . ALA B 1 150 ? 0.997 10.133 -7.141 1 80.75 150 ALA B C 1
ATOM 2943 O O . ALA B 1 150 ? 1.495 10.18 -8.266 1 80.75 150 ALA B O 1
ATOM 2944 N N . GLY B 1 151 ? 1.675 10.133 -6.035 1 84.31 151 GLY B N 1
ATOM 2945 C CA . GLY B 1 151 ? 3.129 10.156 -6.008 1 84.31 151 GLY B CA 1
ATOM 2946 C C . GLY B 1 151 ? 3.701 10.062 -4.605 1 84.31 151 GLY B C 1
ATOM 2947 O O . GLY B 1 151 ? 2.955 9.977 -3.631 1 84.31 151 GLY B O 1
ATOM 2948 N N . PRO B 1 152 ? 4.977 10.148 -4.57 1 90.62 152 PRO B N 1
ATOM 2949 C CA . PRO B 1 152 ? 5.625 9.883 -3.287 1 90.62 152 PRO B CA 1
ATOM 2950 C C . PRO B 1 152 ? 5.738 11.133 -2.416 1 90.62 152 PRO B C 1
ATOM 2952 O O . PRO B 1 152 ? 6.039 11.031 -1.223 1 90.62 152 PRO B O 1
ATOM 2955 N N . ASN B 1 153 ? 5.52 12.336 -2.961 1 90.69 153 ASN B N 1
ATOM 2956 C CA . ASN B 1 153 ? 5.707 13.57 -2.213 1 90.69 153 ASN B CA 1
ATOM 2957 C C . ASN B 1 153 ? 4.613 13.766 -1.165 1 90.69 153 ASN B C 1
ATOM 2959 O O . ASN B 1 153 ? 3.445 13.477 -1.423 1 90.69 153 ASN B O 1
ATOM 2963 N N . ALA B 1 154 ? 5.008 14.312 -0.078 1 94.31 154 ALA B N 1
ATOM 2964 C CA . ALA B 1 154 ? 4.062 14.469 1.024 1 94.31 154 ALA B CA 1
ATOM 2965 C C . ALA B 1 154 ? 3.639 15.93 1.18 1 94.31 154 ALA B C 1
ATOM 2967 O O . ALA B 1 154 ? 4.438 16.844 0.96 1 94.31 154 ALA B O 1
ATOM 2968 N N . CYS B 1 155 ? 2.455 16.109 1.452 1 93 155 CYS B N 1
ATOM 2969 C CA . CYS B 1 155 ? 1.927 17.359 1.967 1 93 155 CYS B CA 1
ATOM 2970 C C . CYS B 1 155 ? 1.511 17.234 3.426 1 93 155 CYS B C 1
ATOM 2972 O O . CYS B 1 155 ? 0.706 16.359 3.768 1 93 155 CYS B O 1
ATOM 2974 N N . ILE B 1 156 ? 2.064 18.062 4.266 1 95.5 156 ILE B N 1
ATOM 2975 C CA . ILE B 1 156 ? 1.794 17.984 5.699 1 95.5 156 ILE B CA 1
ATOM 2976 C C . ILE B 1 156 ? 1.1 19.25 6.172 1 95.5 156 ILE B C 1
ATOM 2978 O O . ILE B 1 156 ? 1.646 20.359 6.039 1 95.5 156 ILE B O 1
ATOM 2982 N N . PHE B 1 157 ? -0.057 19.094 6.742 1 93.94 157 PHE B N 1
ATOM 2983 C CA . PHE B 1 157 ? -0.787 20.203 7.332 1 93.94 157 PHE B CA 1
ATOM 2984 C C . PHE B 1 157 ? -0.521 20.297 8.828 1 93.94 157 PHE B C 1
ATOM 2986 O O . PHE B 1 157 ? -0.465 19.281 9.516 1 93.94 157 PHE B O 1
ATOM 2993 N N . LEU B 1 158 ? -0.4 21.453 9.289 1 95.75 158 LEU B N 1
ATOM 2994 C CA . LEU B 1 158 ? -0.249 21.703 10.719 1 95.75 158 LEU B CA 1
ATOM 2995 C C . LEU B 1 158 ? -0.462 23.172 11.039 1 95.75 158 LEU B C 1
ATOM 2997 O O . LEU B 1 158 ? -0.479 24.016 10.141 1 95.75 158 LEU B O 1
ATOM 3001 N N . GLU B 1 159 ? -0.736 23.453 12.234 1 95.19 159 GLU B N 1
ATOM 3002 C CA . GLU B 1 159 ? -0.848 24.859 12.648 1 95.19 159 GLU B CA 1
ATOM 3003 C C . GLU B 1 159 ? 0.524 25.516 12.742 1 95.19 159 GLU B C 1
ATOM 3005 O O . GLU B 1 159 ? 1.509 24.859 13.102 1 95.19 159 GLU B O 1
ATOM 3010 N N . GLU B 1 160 ? 0.57 26.75 12.539 1 93.44 160 GLU B N 1
ATOM 3011 C CA . GLU B 1 160 ? 1.787 27.547 12.438 1 93.44 160 GLU B CA 1
ATOM 3012 C C . GLU B 1 160 ? 2.695 27.328 13.641 1 93.44 160 GLU B C 1
ATOM 3014 O O . GLU B 1 160 ? 3.914 27.219 13.5 1 93.44 160 GLU B O 1
ATOM 3019 N N . LYS B 1 161 ? 2.143 27.219 14.828 1 93.38 161 LYS B N 1
ATOM 3020 C CA . LYS B 1 161 ? 2.912 27.109 16.062 1 93.38 161 LYS B CA 1
ATOM 3021 C C . LYS B 1 161 ? 3.723 25.812 16.078 1 93.38 161 LYS B C 1
ATOM 3023 O O . LYS B 1 161 ? 4.723 25.703 16.797 1 93.38 161 LYS B O 1
ATOM 3028 N N . ASN B 1 162 ? 3.334 24.781 15.273 1 94.44 162 ASN B N 1
ATOM 3029 C CA . ASN B 1 162 ? 3.973 23.469 15.297 1 94.44 162 ASN B CA 1
ATOM 3030 C C . ASN B 1 162 ? 5.016 23.328 14.188 1 94.44 162 ASN B C 1
ATOM 3032 O O . ASN B 1 162 ? 5.77 22.359 14.156 1 94.44 162 ASN B O 1
ATOM 3036 N N . VAL B 1 163 ? 5.16 24.312 13.297 1 93.31 163 VAL B N 1
ATOM 3037 C CA . VAL B 1 163 ? 5.988 24.219 12.102 1 93.31 163 VAL B CA 1
ATOM 3038 C C . VAL B 1 163 ? 7.453 24.062 12.492 1 93.31 163 VAL B C 1
ATOM 3040 O O . VAL B 1 163 ? 8.133 23.125 12.047 1 93.31 163 VAL B O 1
ATOM 3043 N N . PRO B 1 164 ? 8.016 24.891 13.391 1 90.88 164 PRO B N 1
ATOM 3044 C CA . PRO B 1 164 ? 9.445 24.781 13.688 1 90.88 164 PRO B CA 1
ATOM 3045 C C . PRO B 1 164 ? 9.82 23.438 14.297 1 90.88 164 PRO B C 1
ATOM 3047 O O . PRO B 1 164 ? 10.789 22.812 13.875 1 90.88 164 PRO B O 1
ATOM 3050 N N . VAL B 1 165 ? 8.992 22.969 15.25 1 91.44 165 VAL B N 1
ATOM 3051 C CA . VAL B 1 165 ? 9.305 21.734 15.945 1 91.44 165 VAL B CA 1
ATOM 3052 C C . VAL B 1 165 ? 9.164 20.547 14.977 1 91.44 165 VAL B C 1
ATOM 3054 O O . VAL B 1 165 ? 9.961 19.609 15.016 1 91.44 165 VAL B O 1
ATOM 3057 N N . PHE B 1 166 ? 8.195 20.578 14.125 1 94.19 166 PHE B N 1
ATOM 3058 C CA . PHE B 1 166 ? 7.992 19.5 13.172 1 94.19 166 PHE B CA 1
ATOM 3059 C C . PHE B 1 166 ? 9.148 19.422 12.18 1 94.19 166 PHE B C 1
ATOM 3061 O O . PHE B 1 166 ? 9.641 18.344 11.867 1 94.19 166 PHE B O 1
ATOM 3068 N N . LEU B 1 167 ? 9.531 20.578 11.672 1 92.44 167 LEU B N 1
ATOM 3069 C CA . LEU B 1 167 ? 10.625 20.625 10.711 1 92.44 167 LEU B CA 1
ATOM 3070 C C . LEU B 1 167 ? 11.922 20.094 11.336 1 92.44 167 LEU B C 1
ATOM 3072 O O . LEU B 1 167 ? 12.711 19.422 10.664 1 92.44 167 LEU B O 1
ATOM 3076 N N . GLU B 1 168 ? 12.109 20.391 12.555 1 88.88 168 GLU B N 1
ATOM 3077 C CA . GLU B 1 168 ? 13.273 19.844 13.25 1 88.88 168 GLU B CA 1
ATOM 3078 C C . GLU B 1 168 ? 13.234 18.312 13.289 1 88.88 168 GLU B C 1
ATOM 3080 O O . GLU B 1 168 ? 14.242 17.656 13.023 1 88.88 168 GLU B O 1
ATOM 3085 N N . GLN B 1 169 ? 12.07 17.812 13.625 1 91.06 169 GLN B N 1
ATOM 3086 C CA . GLN B 1 169 ? 11.914 16.359 13.672 1 91.06 169 GLN B CA 1
ATOM 3087 C C . GLN B 1 169 ? 12.125 15.742 12.289 1 91.06 169 GLN B C 1
ATOM 3089 O O . GLN B 1 169 ? 12.758 14.695 12.164 1 91.06 169 GLN B O 1
ATOM 3094 N N . LEU B 1 170 ? 11.555 16.375 11.336 1 92.88 170 LEU B N 1
ATOM 3095 C CA . LEU B 1 170 ? 11.711 15.898 9.961 1 92.88 170 LEU B CA 1
ATOM 3096 C C . LEU B 1 170 ? 13.18 15.859 9.562 1 92.88 170 LEU B C 1
ATOM 3098 O O . LEU B 1 170 ? 13.641 14.875 8.977 1 92.88 170 LEU B O 1
ATOM 3102 N N . CYS B 1 171 ? 13.922 16.859 9.938 1 88.62 171 CYS B N 1
ATOM 3103 C CA . CYS B 1 171 ? 15.328 16.969 9.57 1 88.62 171 CYS B CA 1
ATOM 3104 C C . CYS B 1 171 ? 16.172 15.953 10.328 1 88.62 171 CYS B C 1
ATOM 3106 O O . CYS B 1 171 ? 17.281 15.617 9.898 1 88.62 171 CYS B O 1
ATOM 3108 N N . ARG B 1 172 ? 15.703 15.5 11.43 1 88.94 172 ARG B N 1
ATOM 3109 C CA . ARG B 1 172 ? 16.406 14.461 12.18 1 88.94 172 ARG B CA 1
ATOM 3110 C C . ARG B 1 172 ? 16.203 13.086 11.555 1 88.94 172 ARG B C 1
ATOM 3112 O O . ARG B 1 172 ? 17 12.172 11.773 1 88.94 172 ARG B O 1
ATOM 3119 N N . GLN B 1 173 ? 15.172 13.008 10.805 1 92.25 173 GLN B N 1
ATOM 3120 C CA . GLN B 1 173 ? 14.789 11.688 10.312 1 92.25 173 GLN B CA 1
ATOM 3121 C C . GLN B 1 173 ? 15.203 11.508 8.852 1 92.25 173 GLN B C 1
ATOM 3123 O O . GLN B 1 173 ? 15.281 10.375 8.359 1 92.25 173 GLN B O 1
ATOM 3128 N N . PHE B 1 174 ? 15.469 12.57 8.172 1 92.88 174 PHE B N 1
ATOM 3129 C CA . PHE B 1 174 ? 15.812 12.523 6.754 1 92.88 174 PHE B CA 1
ATOM 3130 C C . PHE B 1 174 ? 17.172 13.18 6.496 1 92.88 174 PHE B C 1
ATOM 3132 O O . PHE B 1 174 ? 17.594 14.047 7.262 1 92.88 174 PHE B O 1
ATOM 3139 N N . VAL B 1 175 ? 17.828 12.68 5.465 1 90.5 175 VAL B N 1
ATOM 3140 C CA . VAL B 1 175 ? 18.969 13.43 4.953 1 90.5 175 VAL B CA 1
ATOM 3141 C C . VAL B 1 175 ? 18.484 14.664 4.199 1 90.5 175 VAL B C 1
ATOM 3143 O O . VAL B 1 175 ? 17.797 14.547 3.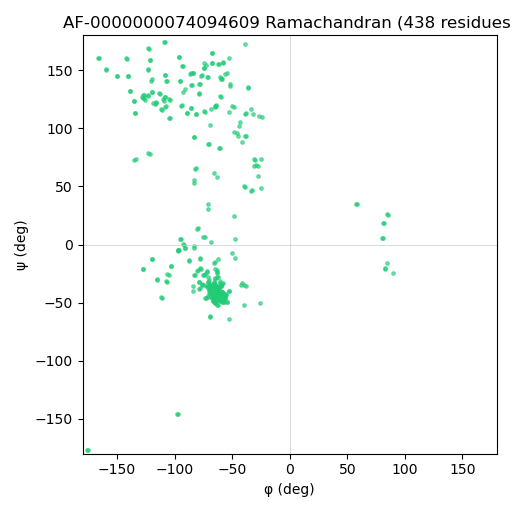178 1 90.5 175 VAL B O 1
ATOM 3146 N N . VAL B 1 176 ? 18.797 15.852 4.73 1 88 176 VAL B N 1
ATOM 3147 C CA . VAL B 1 176 ? 18.391 17.109 4.133 1 88 176 VAL B CA 1
ATOM 3148 C C . VAL B 1 176 ? 19.625 17.938 3.77 1 88 176 VAL B C 1
ATOM 3150 O O . VAL B 1 176 ? 20.547 18.078 4.582 1 88 176 VAL B O 1
ATOM 3153 N N . ALA B 1 177 ? 19.609 18.422 2.561 1 84.19 177 ALA B N 1
ATOM 3154 C CA . ALA B 1 177 ? 20.75 19.219 2.121 1 84.19 177 ALA B CA 1
ATOM 3155 C C . ALA B 1 177 ? 20.906 20.453 3.002 1 84.19 177 ALA B C 1
ATOM 3157 O O . ALA B 1 177 ? 19.922 21.078 3.41 1 84.19 177 ALA B O 1
ATOM 3158 N N . PRO B 1 178 ? 22.141 20.797 3.225 1 82.69 178 PRO B N 1
ATOM 3159 C CA . PRO B 1 178 ? 22.406 21.953 4.082 1 82.69 178 PRO B CA 1
ATOM 3160 C C . PRO B 1 178 ? 21.766 23.234 3.559 1 82.69 178 PRO B C 1
ATOM 3162 O O . PRO B 1 178 ? 21.344 24.078 4.348 1 82.69 178 PRO B O 1
ATOM 3165 N N . GLU B 1 179 ? 21.703 23.359 2.295 1 84.88 179 GLU B N 1
ATOM 3166 C CA . GLU B 1 179 ? 21.125 24.562 1.69 1 84.88 179 GLU B CA 1
ATOM 3167 C C . GLU B 1 179 ? 19.656 24.719 2.047 1 84.88 179 GLU B C 1
ATOM 3169 O O . GLU B 1 179 ? 19.172 25.828 2.242 1 84.88 179 GLU B O 1
ATOM 3174 N N . ILE B 1 180 ? 19 23.625 2.102 1 85.12 180 ILE B N 1
ATOM 3175 C CA . ILE B 1 180 ? 17.578 23.641 2.461 1 85.12 180 ILE B CA 1
ATOM 3176 C C . ILE B 1 180 ? 17.422 24.016 3.93 1 85.12 180 ILE B C 1
ATOM 3178 O O . ILE B 1 180 ? 16.562 24.828 4.277 1 85.12 180 ILE B O 1
ATOM 3182 N N . VAL B 1 181 ? 18.234 23.531 4.684 1 82.25 181 VAL B N 1
ATOM 3183 C CA . VAL B 1 181 ? 18.203 23.812 6.117 1 82.25 181 VAL B CA 1
ATOM 3184 C C . VAL B 1 181 ? 18.453 25.297 6.359 1 82.25 181 VAL B C 1
ATOM 3186 O O . VAL B 1 181 ? 17.75 25.922 7.168 1 82.25 181 VAL B O 1
ATOM 3189 N N . THR B 1 182 ? 19.406 25.766 5.66 1 81.62 182 THR B N 1
ATOM 3190 C CA . THR B 1 182 ? 19.75 27.172 5.789 1 81.62 182 THR B CA 1
ATOM 3191 C C . THR B 1 182 ? 18.562 28.047 5.367 1 81.62 182 THR B C 1
ATOM 3193 O O . THR B 1 182 ? 18.266 29.047 6.02 1 81.62 182 THR B O 1
ATOM 3196 N N . SER B 1 183 ? 17.938 27.672 4.332 1 82.25 183 SER B N 1
ATOM 3197 C CA . SER B 1 183 ? 16.781 28.422 3.84 1 82.25 183 SER B CA 1
ATOM 3198 C C . SER B 1 183 ? 15.648 28.406 4.852 1 82.25 183 SER B C 1
ATOM 3200 O O . SER B 1 183 ? 15.016 29.438 5.094 1 82.25 183 SER B O 1
ATOM 3202 N N . LEU B 1 184 ? 15.453 27.344 5.453 1 81.5 184 LEU B N 1
ATOM 3203 C CA . LEU B 1 184 ? 14.398 27.203 6.453 1 81.5 184 LEU B CA 1
ATOM 3204 C C . LEU B 1 184 ? 14.711 28.031 7.695 1 81.5 184 LEU B C 1
ATOM 3206 O O . LEU B 1 184 ? 13.812 28.609 8.305 1 81.5 184 LEU B O 1
ATOM 3210 N N . SER B 1 185 ? 15.906 28.078 8.023 1 77.88 185 SER B N 1
ATOM 3211 C CA . SER B 1 185 ? 16.344 28.859 9.18 1 77.88 185 SER B CA 1
ATOM 3212 C C . SER B 1 185 ? 16.188 30.344 8.93 1 77.88 185 SER B C 1
ATOM 3214 O O . SER B 1 185 ? 15.758 31.094 9.812 1 77.88 185 SER B O 1
ATOM 3216 N N . SER B 1 186 ? 16.547 30.641 7.785 1 77.56 186 SER B N 1
ATOM 3217 C CA . SER B 1 186 ? 16.5 32.062 7.43 1 77.56 186 SER B CA 1
ATOM 3218 C C . SER B 1 186 ? 15.062 32.562 7.426 1 77.56 186 SER B C 1
ATOM 3220 O O . SER B 1 186 ? 14.82 33.75 7.711 1 77.56 186 SER B O 1
ATOM 3222 N N . SER B 1 187 ? 14.172 31.641 7.117 1 75.81 187 SER B N 1
ATOM 3223 C CA . SER B 1 187 ? 12.766 32.031 7.086 1 75.81 187 SER B CA 1
ATOM 3224 C C . SER B 1 187 ? 12.156 32 8.484 1 75.81 187 SER B C 1
ATOM 3226 O O . SER B 1 187 ? 11.016 32.438 8.68 1 75.81 187 SER B O 1
ATOM 3228 N N . GLY B 1 188 ? 12.984 31.594 9.508 1 74.12 188 GLY B N 1
ATOM 3229 C CA . GLY B 1 188 ? 12.5 31.516 10.883 1 74.12 188 GLY B CA 1
ATOM 3230 C C . GLY B 1 188 ? 11.703 30.25 11.164 1 74.12 188 GLY B C 1
ATOM 3231 O O . GLY B 1 188 ? 11.086 30.141 12.227 1 74.12 188 GLY B O 1
ATOM 3232 N N . ASP B 1 189 ? 11.695 29.453 10.203 1 70.19 189 ASP B N 1
ATOM 3233 C CA . ASP B 1 189 ? 10.891 28.25 10.359 1 70.19 189 ASP B CA 1
ATOM 3234 C C . ASP B 1 189 ? 11.617 27.203 11.219 1 70.19 189 ASP B C 1
ATOM 3236 O O . ASP B 1 189 ? 10.984 26.328 11.812 1 70.19 189 ASP B O 1
ATOM 3240 N N . VAL B 1 190 ? 12.938 27.125 11.188 1 66.75 190 VAL B N 1
ATOM 3241 C CA . VAL B 1 190 ? 13.703 26.156 11.961 1 66.75 190 VAL B CA 1
ATOM 3242 C C . VAL B 1 190 ? 14.758 26.875 12.789 1 66.75 190 VAL B C 1
ATOM 3244 O O . VAL B 1 190 ? 15.328 27.875 12.352 1 66.75 190 VAL B O 1
ATOM 3247 N N . ARG B 1 191 ? 14.742 26.625 14.062 1 60.69 191 ARG B N 1
ATOM 3248 C CA . ARG B 1 191 ? 15.906 27.047 14.836 1 60.69 191 ARG B CA 1
ATOM 3249 C C . ARG B 1 191 ? 17.031 26.031 14.727 1 60.69 191 ARG B C 1
ATOM 3251 O O . ARG B 1 191 ? 16.891 24.891 15.195 1 60.69 191 ARG B O 1
ATOM 3258 N N . LEU B 1 192 ? 17.672 25.734 13.664 1 56.5 192 LEU B N 1
ATOM 3259 C CA . LEU B 1 192 ? 18.641 24.75 13.203 1 56.5 192 LEU B CA 1
ATOM 3260 C C . LEU B 1 192 ? 19.781 24.609 14.211 1 56.5 192 LEU B C 1
ATOM 3262 O O . LEU B 1 192 ? 20.703 23.812 14.008 1 56.5 192 LEU B O 1
ATOM 3266 N N . SER B 1 193 ? 20.016 25.328 15.148 1 52.31 193 SER B N 1
ATOM 3267 C CA . SER B 1 193 ? 21.234 25.016 15.875 1 52.31 193 SER B CA 1
ATOM 3268 C C . SER B 1 193 ? 21.438 23.516 16.016 1 52.31 193 SER B C 1
ATOM 3270 O O . SER B 1 193 ? 22.562 23.031 16.094 1 52.31 193 SER B O 1
ATOM 3272 N N . THR B 1 194 ? 20.5 22.734 16.156 1 50.66 194 THR B N 1
ATOM 3273 C CA . THR B 1 194 ? 20.531 21.391 16.75 1 50.66 194 THR B CA 1
ATOM 3274 C C . THR B 1 194 ? 20.641 20.328 15.664 1 50.66 194 THR B C 1
ATOM 3276 O O . THR B 1 194 ? 20.641 19.125 15.961 1 50.66 194 THR B O 1
ATOM 3279 N N . LEU B 1 195 ? 20.594 20.609 14.453 1 55.09 195 LEU B N 1
ATOM 3280 C CA . LEU B 1 195 ? 20.516 19.531 13.484 1 55.09 195 LEU B CA 1
ATOM 3281 C C . LEU B 1 195 ? 21.844 18.766 13.406 1 55.09 195 LEU B C 1
ATOM 3283 O O . LEU B 1 195 ? 22.531 18.812 12.391 1 55.09 195 LEU B O 1
ATOM 3287 N N . VAL B 1 196 ? 22.484 18.656 14.547 1 54.53 196 VAL B N 1
ATOM 3288 C CA . VAL B 1 196 ? 23.812 18.062 14.633 1 54.53 196 VAL B CA 1
ATOM 3289 C C . VAL B 1 196 ? 23.734 16.562 14.406 1 54.53 196 VAL B C 1
ATOM 3291 O O . VAL B 1 196 ? 24.734 15.914 14.125 1 54.53 196 VAL B O 1
ATOM 3294 N N . ALA B 1 197 ? 22.625 15.961 14.734 1 61.88 197 ALA B N 1
ATOM 3295 C CA . ALA B 1 197 ? 22.75 14.508 14.758 1 61.88 197 ALA B CA 1
ATOM 3296 C C . ALA B 1 197 ? 22.516 13.914 13.367 1 61.88 197 ALA B C 1
ATOM 3298 O O . ALA B 1 197 ? 21.766 14.477 12.562 1 61.88 197 ALA B O 1
ATOM 3299 N N . PRO B 1 198 ? 23.328 13.008 13.078 1 71 198 PRO B N 1
ATOM 3300 C CA . PRO B 1 198 ? 23.141 12.305 11.805 1 71 198 PRO B CA 1
ATOM 3301 C C . PRO B 1 198 ? 21.719 11.773 11.625 1 71 198 PRO B C 1
ATOM 3303 O O . PRO B 1 198 ? 21.094 11.352 12.594 1 71 198 PRO B O 1
ATOM 3306 N N . PRO B 1 199 ? 21.234 11.977 10.414 1 75.38 199 PRO B N 1
ATOM 3307 C CA . PRO B 1 199 ? 19.875 11.469 10.141 1 75.38 199 PRO B CA 1
ATOM 3308 C C . PRO B 1 199 ? 19.734 9.977 10.445 1 75.38 199 PRO B C 1
ATOM 3310 O O . PRO B 1 199 ? 20.703 9.219 10.297 1 75.38 199 PRO B O 1
ATOM 3313 N N . LYS B 1 200 ? 18.562 9.641 10.859 1 78.94 200 LYS B N 1
ATOM 3314 C CA . LYS B 1 200 ? 18.281 8.273 11.297 1 78.94 200 LYS B CA 1
ATOM 3315 C C . LYS B 1 200 ? 18.031 7.359 10.102 1 78.94 200 LYS B C 1
ATOM 3317 O O . LYS B 1 200 ? 18.078 6.133 10.234 1 78.94 200 LYS B O 1
ATOM 3322 N N . SER B 1 201 ? 17.656 8.008 9.039 1 82.81 201 SER B N 1
ATOM 3323 C CA . SER B 1 201 ? 17.406 7.191 7.859 1 82.81 201 SER B CA 1
ATOM 3324 C C . SER B 1 201 ? 18.266 7.648 6.684 1 82.81 201 SER B C 1
ATOM 3326 O O . SER B 1 201 ? 18.938 8.688 6.758 1 82.81 201 SER B O 1
ATOM 3328 N N . THR B 1 202 ? 18.234 6.777 5.668 1 84.88 202 THR B N 1
ATOM 3329 C CA . THR B 1 202 ? 19.031 7.09 4.488 1 84.88 202 THR B CA 1
ATOM 3330 C C . THR B 1 202 ? 18.188 7.793 3.436 1 84.88 202 THR B C 1
ATOM 3332 O O . THR B 1 202 ? 18.688 8.141 2.361 1 84.88 202 THR B O 1
ATOM 3335 N N . PHE B 1 203 ? 16.969 8.086 3.789 1 90.44 203 PHE B N 1
ATOM 3336 C CA . PHE B 1 203 ? 16.094 8.727 2.812 1 90.44 203 PHE B CA 1
ATOM 3337 C C . PHE B 1 203 ? 16.406 10.211 2.695 1 90.44 203 PHE B C 1
ATOM 3339 O O . PHE B 1 203 ? 16.625 10.883 3.703 1 90.44 203 PHE B O 1
ATOM 3346 N N . SER B 1 204 ? 16.406 10.641 1.52 1 89.75 204 SER B N 1
ATOM 3347 C CA . SER B 1 204 ? 16.75 12.031 1.283 1 89.75 204 SER B CA 1
ATOM 3348 C C . SER B 1 204 ? 15.531 12.852 0.876 1 89.75 204 SER B C 1
ATOM 3350 O O . SER B 1 204 ? 14.641 12.352 0.19 1 89.75 204 SER B O 1
ATOM 3352 N N . VAL B 1 205 ? 15.547 14.109 1.315 1 91.69 205 VAL B N 1
ATOM 3353 C CA . VAL B 1 205 ? 14.539 15.086 0.909 1 91.69 205 VAL B CA 1
ATOM 3354 C C . VAL B 1 205 ? 15.141 16.047 -0.11 1 91.69 205 VAL B C 1
ATOM 3356 O O . VAL B 1 205 ? 16.188 16.656 0.136 1 91.69 205 VAL B O 1
ATOM 3359 N N . ARG B 1 206 ? 14.516 16.156 -1.218 1 90.5 206 ARG B N 1
ATOM 3360 C CA . ARG B 1 206 ? 15.016 17.016 -2.285 1 90.5 206 ARG B CA 1
ATOM 3361 C C . ARG B 1 206 ? 14.695 18.484 -2.006 1 90.5 206 ARG B C 1
ATOM 3363 O O . ARG B 1 206 ? 15.469 19.375 -2.359 1 90.5 206 ARG B O 1
ATOM 3370 N N . ASN B 1 207 ? 13.508 18.719 -1.448 1 90.75 207 ASN B N 1
ATOM 3371 C CA . ASN B 1 207 ? 13.07 20.078 -1.16 1 90.75 207 ASN B CA 1
ATOM 3372 C C . ASN B 1 207 ? 11.961 20.109 -0.111 1 90.75 207 ASN B C 1
ATOM 3374 O O . ASN B 1 207 ? 11.219 19.125 0.041 1 90.75 207 ASN B O 1
ATOM 3378 N N . ILE B 1 208 ? 11.945 21.203 0.619 1 91.75 208 ILE B N 1
ATOM 3379 C CA . ILE B 1 208 ? 10.883 21.469 1.58 1 91.75 208 ILE B CA 1
ATOM 3380 C C . ILE B 1 208 ? 10.289 22.844 1.335 1 91.75 208 ILE B C 1
ATOM 3382 O O . ILE B 1 208 ? 11.023 23.844 1.276 1 91.75 208 ILE B O 1
ATOM 3386 N N . ILE B 1 209 ? 8.992 22.922 1.174 1 88.25 209 ILE B N 1
ATOM 3387 C CA . ILE B 1 209 ? 8.312 24.188 0.949 1 88.25 209 ILE B CA 1
ATOM 3388 C C . ILE B 1 209 ? 7.246 24.406 2.023 1 88.25 209 ILE B C 1
ATOM 3390 O O . ILE B 1 209 ? 6.414 23.531 2.266 1 88.25 209 ILE B O 1
ATOM 3394 N N . VAL B 1 210 ? 7.281 25.531 2.664 1 88.69 210 VAL B N 1
ATOM 3395 C CA . VAL B 1 210 ? 6.277 25.891 3.658 1 88.69 210 VAL B CA 1
ATOM 3396 C C . VAL B 1 210 ? 5.371 26.984 3.098 1 88.69 210 VAL B C 1
ATOM 3398 O O . VAL B 1 210 ? 5.855 28 2.568 1 88.69 210 VAL B O 1
ATOM 3401 N N . SER B 1 211 ? 4.051 26.719 3.156 1 84.38 211 SER B N 1
ATOM 3402 C CA . SER B 1 211 ? 3.127 27.703 2.615 1 84.38 211 SER B CA 1
ATOM 3403 C C . SER B 1 211 ? 1.864 27.812 3.465 1 84.38 211 SER B C 1
ATOM 3405 O O . SER B 1 211 ? 1.591 26.922 4.285 1 84.38 211 SER B O 1
ATOM 3407 N N . ARG B 1 212 ? 1.144 28.984 3.289 1 80.12 212 ARG B N 1
ATOM 3408 C CA . ARG B 1 212 ? -0.194 29.109 3.859 1 80.12 212 ARG B CA 1
ATOM 3409 C C . ARG B 1 212 ? -1.216 28.344 3.029 1 80.12 212 ARG B C 1
ATOM 3411 O O . ARG B 1 212 ? -1.021 28.141 1.829 1 80.12 212 ARG B O 1
ATOM 3418 N N . VAL B 1 213 ? -2.156 27.812 3.764 1 73.38 213 VAL B N 1
ATOM 3419 C CA . VAL B 1 213 ? -3.213 27.078 3.074 1 73.38 213 VAL B CA 1
ATOM 3420 C C . VAL B 1 213 ? -4.285 28.047 2.588 1 73.38 213 VAL B C 1
ATOM 3422 O O . VAL B 1 213 ? -4.676 28.969 3.314 1 73.38 213 VAL B O 1
ATOM 3425 N N . GLY B 1 214 ? -4.906 27.719 1.461 1 59.06 214 GLY B N 1
ATOM 3426 C CA . GLY B 1 214 ? -5.969 28.547 0.908 1 59.06 214 GLY B CA 1
ATOM 3427 C C . GLY B 1 214 ? -5.449 29.719 0.093 1 59.06 214 GLY B C 1
ATOM 3428 O O . GLY B 1 214 ? -6.223 30.422 -0.57 1 59.06 214 GLY B O 1
ATOM 3429 N N . GLY B 1 215 ? -4.098 30.125 0.365 1 51 215 GLY B N 1
ATOM 3430 C CA . GLY B 1 215 ? -3.572 31.25 -0.398 1 51 215 GLY B CA 1
ATOM 3431 C C . GLY B 1 215 ? -3.246 30.891 -1.836 1 51 215 GLY B C 1
ATOM 3432 O O . GLY B 1 215 ? -3.301 29.719 -2.217 1 51 215 GLY B O 1
ATOM 3433 N N . SER B 1 216 ? -3.24 31.875 -2.713 1 44.28 216 SER B N 1
ATOM 3434 C CA . SER B 1 216 ? -2.812 31.719 -4.102 1 44.28 216 SER B CA 1
ATOM 3435 C C . SER B 1 216 ? -1.46 31.031 -4.188 1 44.28 216 SER B C 1
ATOM 3437 O O . SER B 1 216 ? -0.598 31.219 -3.328 1 44.28 216 SER B O 1
ATOM 3439 N N . PRO B 1 217 ? -1.321 29.875 -4.809 1 39.06 217 PRO B N 1
ATOM 3440 C CA . PRO B 1 217 ? 0.018 29.297 -4.973 1 39.06 217 PRO B CA 1
ATOM 3441 C C . PRO B 1 217 ? 1.079 30.359 -5.258 1 39.06 217 PRO B C 1
ATOM 3443 O O . PRO B 1 217 ? 0.841 31.281 -6.047 1 39.06 217 PRO B O 1
ATOM 3446 N N . ARG B 1 218 ? 1.79 30.906 -4.316 1 31.27 218 ARG B N 1
ATOM 3447 C CA . ARG B 1 218 ? 2.848 31.844 -4.68 1 31.27 218 ARG B CA 1
ATOM 3448 C C . ARG B 1 218 ? 4.023 31.125 -5.328 1 31.27 218 ARG B C 1
ATOM 3450 O O . ARG B 1 218 ? 4.562 30.172 -4.758 1 31.27 218 ARG B O 1
ATOM 3457 N N . VAL B 1 219 ? 4.074 30.891 -6.508 1 28.95 219 VAL B N 1
ATOM 3458 C CA . VAL B 1 219 ? 5.285 30.5 -7.223 1 28.95 219 VAL B CA 1
ATOM 3459 C C . VAL B 1 219 ? 6.43 31.438 -6.855 1 28.95 219 VAL B C 1
ATOM 3461 O O . VAL B 1 219 ? 6.305 32.656 -6.984 1 28.95 219 VAL B O 1
ATOM 3464 N N . VAL B 1 220 ? 7.312 30.969 -5.84 1 26.38 220 VAL B N 1
ATOM 3465 C CA . VAL B 1 220 ? 8.547 31.734 -5.754 1 26.38 220 VAL B CA 1
ATOM 3466 C C . VAL B 1 220 ? 9.312 31.625 -7.07 1 26.38 220 VAL B C 1
ATOM 3468 O O . VAL B 1 220 ? 9.656 30.531 -7.504 1 26.38 220 VAL B O 1
ATOM 3471 N N . GLY B 1 221 ? 9.008 32.375 -8.023 1 22.91 221 GLY B N 1
ATOM 3472 C CA . GLY B 1 221 ? 9.977 32.625 -9.07 1 22.91 221 GLY B CA 1
ATOM 3473 C C . GLY B 1 221 ? 11.25 33.281 -8.555 1 22.91 221 GLY B C 1
ATOM 3474 O O . GLY B 1 221 ? 11.242 33.906 -7.492 1 22.91 221 GLY B O 1
#

pLDDT: mean 78.83, std 21.15, range [20.75, 97.5]

Secondary structure (DSSP, 8-state):
--TT--------------HHHHHHHHHHTTT--GGGSTTEEEEEEEEPPP--SS-HHHHHHHHHHH-HHHHHIIIIIHHHHHHHHHHHHHTT-HHHHHHHHHHHHHHHHHHHHHSSS------HHHHHHHHHHHHHTTTT---EEEEE-SSS-EEEEEEGGGHHHHHHHHHHHSEE-HHHHHHHHHTTS--GGGTTSPPSSS-EEEEEEEEESSS------/---------------S--HHHHHHHHHHTTT--GGGSTTEEEEEEEEPPP--SS-HHHHHHHHHHH-HHHHHIIIIIHHHHHHHHHHHHHTT-HHHHHHHHHHHHHHHHHHHHHSSS------HHHHHHHHHHHHHTTTT---EEEEE-SSS-EEEEEEGGGHHHHHHHHHHHSEE-HHHHHHHHHTTS--GGGTTSPPSSS-EEEEEEEEESSS------

Solvent-accessible surface area (backbone atoms only — not comparable to full-atom values): 24169 Å² total; per-residue (Å²): 137,83,76,74,73,72,75,77,65,78,74,64,76,81,63,85,66,40,32,54,47,47,53,42,44,55,35,55,78,68,63,47,53,27,81,70,46,72,52,36,28,32,36,38,41,35,46,67,82,66,86,70,84,66,59,59,69,62,46,47,53,41,22,72,75,50,12,69,61,44,60,48,37,66,71,71,43,45,63,59,51,50,54,52,36,52,52,17,52,76,66,66,34,54,46,58,30,27,51,49,47,29,51,44,19,30,38,45,52,11,29,33,25,31,12,69,79,59,49,73,46,67,44,73,61,35,51,49,51,53,49,51,41,53,58,71,22,54,91,86,41,55,61,48,20,52,34,35,46,85,33,43,40,38,39,32,37,31,42,54,89,50,46,34,63,48,50,50,53,51,50,41,46,22,39,60,52,65,69,57,53,49,52,36,32,73,72,67,42,28,85,58,87,68,74,72,57,74,41,76,38,89,43,49,43,74,46,77,45,80,43,65,44,65,54,74,84,72,74,84,121,139,85,76,75,74,73,77,78,66,80,76,64,78,79,57,90,63,39,41,54,43,49,54,42,44,56,36,55,78,66,67,46,54,27,81,70,46,73,52,37,27,33,36,37,40,35,46,69,79,66,88,71,84,65,59,58,70,61,46,45,54,42,22,71,73,50,13,67,59,44,61,48,36,66,70,70,43,46,62,58,52,51,54,50,38,53,52,17,54,76,67,66,34,53,45,58,30,27,52,48,46,30,51,46,20,29,37,54,51,13,30,33,25,31,12,70,78,59,49,74,46,66,43,75,61,35,52,48,50,53,50,53,40,53,58,71,22,54,90,86,41,55,59,50,21,51,34,37,43,85,33,42,39,39,40,34,37,31,41,55,90,48,45,33,62,49,50,50,53,50,51,42,45,22,40,59,53,67,68,58,52,51,52,36,33,74,72,67,42,28,85,59,87,67,76,72,58,76,42,76,38,88,42,48,43,74,45,78,45,80,43,66,44,67,53,75,84,74,76,86,119